Protein AF-A0A835W225-F1 (afdb_monomer)

Structure (mmCIF, N/CA/C/O backbone):
data_AF-A0A835W225-F1
#
_entry.id   AF-A0A835W225-F1
#
loop_
_atom_site.group_PDB
_atom_site.id
_atom_site.type_symbol
_atom_site.label_atom_id
_atom_site.label_alt_id
_atom_site.label_comp_id
_atom_site.label_asym_id
_atom_site.label_entity_id
_atom_site.label_seq_id
_atom_site.pdbx_PDB_ins_code
_atom_site.Cartn_x
_atom_site.Cartn_y
_atom_site.Cartn_z
_atom_site.occupancy
_atom_site.B_iso_or_equiv
_atom_site.auth_seq_id
_atom_site.auth_comp_id
_atom_site.auth_asym_id
_atom_site.auth_atom_id
_atom_site.pdbx_PDB_model_num
ATOM 1 N N . MET A 1 1 ? 4.063 13.177 13.434 1.00 86.88 1 MET A N 1
ATOM 2 C CA . MET A 1 1 ? 3.052 12.118 13.654 1.00 86.88 1 MET A CA 1
ATOM 3 C C . MET A 1 1 ? 1.690 12.733 13.940 1.00 86.88 1 MET A C 1
ATOM 5 O O . MET A 1 1 ? 0.739 12.367 13.273 1.00 86.88 1 MET A O 1
ATOM 9 N N . ASP A 1 2 ? 1.611 13.731 14.820 1.00 91.19 2 ASP A N 1
ATOM 10 C CA . ASP A 1 2 ? 0.349 14.383 15.216 1.00 91.19 2 ASP A CA 1
ATOM 11 C C . ASP A 1 2 ? -0.443 14.957 14.040 1.00 91.19 2 ASP A C 1
ATOM 13 O O . ASP A 1 2 ? -1.629 14.676 13.912 1.00 91.19 2 ASP A O 1
ATOM 17 N N . LYS A 1 3 ? 0.223 15.657 13.109 1.00 95.62 3 LYS A N 1
ATOM 18 C CA . LYS A 1 3 ? -0.412 16.132 11.867 1.00 95.62 3 LYS A CA 1
ATOM 19 C C . LYS A 1 3 ? -1.145 15.008 11.119 1.00 95.62 3 LYS A C 1
ATOM 21 O O . LYS A 1 3 ? -2.273 15.208 10.692 1.00 95.62 3 LYS A O 1
ATOM 26 N N . LEU A 1 4 ? -0.521 13.834 10.996 1.00 96.31 4 LEU A N 1
ATOM 27 C CA . LEU A 1 4 ? -1.100 12.690 10.286 1.00 96.31 4 LEU A CA 1
ATOM 28 C C . LEU A 1 4 ? -2.278 12.075 11.061 1.00 96.31 4 LEU A C 1
ATOM 30 O O . LEU A 1 4 ? -3.238 11.638 10.441 1.00 96.31 4 LEU A O 1
ATOM 34 N N . LEU A 1 5 ? -2.246 12.079 12.402 1.00 96.19 5 LEU A N 1
ATOM 35 C CA . LEU A 1 5 ? -3.393 11.658 13.219 1.00 96.19 5 LEU A CA 1
ATOM 36 C C . LEU A 1 5 ? -4.603 12.564 12.969 1.00 96.19 5 LEU A C 1
ATOM 38 O O . LEU A 1 5 ? -5.693 12.071 12.699 1.00 96.19 5 LEU A O 1
ATOM 42 N N . PHE A 1 6 ? -4.416 13.885 12.997 1.00 95.44 6 PHE A N 1
ATOM 43 C CA . PHE A 1 6 ? -5.507 14.823 12.711 1.00 95.44 6 PHE A CA 1
ATOM 44 C C . PHE A 1 6 ? -6.010 14.733 11.274 1.00 95.44 6 PHE A C 1
ATOM 46 O O . PHE A 1 6 ? -7.202 14.905 11.035 1.00 95.44 6 PHE A O 1
ATOM 53 N N . GLU A 1 7 ? -5.115 14.454 10.332 1.00 96.62 7 GLU A N 1
ATOM 54 C CA . GLU A 1 7 ? -5.464 14.226 8.935 1.00 96.62 7 GLU A CA 1
ATOM 55 C C . GLU A 1 7 ? -6.301 12.949 8.761 1.00 96.62 7 GLU A C 1
ATOM 57 O O . GLU A 1 7 ? -7.311 12.987 8.063 1.00 96.62 7 GLU A O 1
ATOM 62 N N . LEU A 1 8 ? -5.980 11.862 9.475 1.00 96.69 8 LEU A N 1
ATOM 63 C CA . LEU A 1 8 ? -6.790 10.634 9.522 1.00 96.69 8 LEU A CA 1
ATOM 64 C C . LEU A 1 8 ? -8.185 10.857 10.104 1.00 96.69 8 LEU A C 1
ATOM 66 O O . LEU A 1 8 ? -9.145 10.253 9.636 1.00 96.69 8 LEU A O 1
ATOM 70 N N . LEU A 1 9 ? -8.300 11.750 11.082 1.00 96.12 9 LEU A N 1
ATOM 71 C CA . LEU A 1 9 ? -9.567 12.121 11.714 1.00 96.12 9 LEU A CA 1
ATOM 72 C C . LEU A 1 9 ? -10.301 13.259 10.977 1.00 96.12 9 LEU A C 1
ATOM 74 O O . LEU A 1 9 ? -11.308 13.777 11.468 1.00 96.12 9 LEU A O 1
ATOM 78 N N . SER A 1 10 ? -9.785 13.719 9.836 1.00 95.69 10 SER A N 1
ATOM 79 C CA . SER A 1 10 ? -10.395 14.821 9.092 1.00 95.69 10 SER A CA 1
ATOM 80 C C . SER A 1 10 ? -11.672 14.387 8.365 1.00 95.69 10 SER A C 1
ATOM 82 O O . SER A 1 10 ? -11.804 13.240 7.946 1.00 95.69 10 SER A O 1
ATOM 84 N N . GLU A 1 11 ? -12.608 15.325 8.175 1.00 95.00 11 GLU A N 1
ATOM 85 C CA . GLU A 1 11 ? -13.818 15.066 7.377 1.00 95.00 11 GLU A CA 1
ATOM 86 C C . GLU A 1 11 ? -13.455 14.726 5.928 1.00 95.00 11 GLU A C 1
ATOM 88 O O . GLU A 1 11 ? -14.042 13.827 5.346 1.00 95.00 11 GLU A O 1
ATOM 93 N N . GLU A 1 12 ? -12.447 15.394 5.362 1.00 95.50 12 GLU A N 1
ATOM 94 C CA . GLU A 1 12 ? -11.983 15.132 3.997 1.00 95.50 12 GLU A CA 1
ATOM 95 C C . GLU A 1 12 ? -11.520 13.676 3.832 1.00 95.50 12 GLU A C 1
ATOM 97 O O . GLU A 1 12 ? -11.933 12.980 2.902 1.00 95.50 12 GLU A O 1
ATOM 102 N N . GLN A 1 13 ? -10.713 13.186 4.778 1.00 95.94 13 GLN A N 1
ATOM 103 C CA . GLN A 1 13 ? -10.235 11.809 4.761 1.00 95.94 13 GLN A CA 1
ATOM 104 C C . GLN A 1 13 ? -11.358 10.802 5.030 1.00 95.94 13 GLN A C 1
ATOM 106 O O . GLN A 1 13 ? -11.338 9.718 4.442 1.00 95.94 13 GLN A O 1
ATOM 111 N N . PHE A 1 14 ? -12.326 11.153 5.884 1.00 95.12 14 PHE A N 1
ATOM 112 C CA . PHE A 1 14 ? -13.524 10.351 6.126 1.00 95.12 14 PHE A CA 1
ATOM 113 C C . PHE A 1 14 ? -14.353 10.186 4.851 1.00 95.12 14 PHE A C 1
ATOM 115 O O . PHE A 1 14 ? -14.678 9.059 4.490 1.00 95.12 14 PHE A O 1
ATOM 122 N N . GLU A 1 15 ? -14.671 11.275 4.147 1.00 93.94 15 GLU A N 1
ATOM 123 C CA . GLU A 1 15 ? -15.471 11.209 2.917 1.00 93.94 15 GLU A CA 1
ATOM 124 C C . GLU A 1 15 ? -14.748 10.406 1.831 1.00 93.94 15 GLU A C 1
ATOM 126 O O . GLU A 1 15 ? -15.342 9.529 1.203 1.00 93.94 15 GLU A O 1
ATOM 131 N N . ALA A 1 16 ? -13.438 10.618 1.669 1.00 93.44 16 ALA A N 1
ATOM 132 C CA . ALA A 1 16 ? -12.637 9.842 0.729 1.00 93.44 16 ALA A CA 1
ATOM 133 C C . ALA A 1 16 ? -12.605 8.341 1.080 1.00 93.44 16 ALA A C 1
ATOM 135 O O . ALA A 1 16 ? -12.666 7.496 0.188 1.00 93.44 16 ALA A O 1
ATOM 136 N N . ALA A 1 17 ? -12.535 7.988 2.367 1.00 92.62 17 ALA A N 1
ATOM 137 C CA . ALA A 1 17 ? -12.592 6.598 2.823 1.00 92.62 17 ALA A CA 1
ATOM 138 C C . ALA A 1 17 ? -13.987 5.978 2.657 1.00 92.62 17 ALA A C 1
ATOM 140 O O . ALA A 1 17 ? -14.099 4.821 2.249 1.00 92.62 17 ALA A O 1
ATOM 141 N N . ALA A 1 18 ? -15.050 6.745 2.908 1.00 88.69 18 ALA A N 1
ATOM 142 C CA . ALA A 1 18 ? -16.430 6.289 2.778 1.00 88.69 18 ALA A CA 1
ATOM 143 C C . ALA A 1 18 ? -16.777 5.877 1.338 1.00 88.69 18 ALA A C 1
ATOM 145 O O . ALA A 1 18 ? -17.569 4.954 1.134 1.00 88.69 18 ALA A O 1
ATOM 146 N N . GLU A 1 19 ? -16.134 6.472 0.328 1.00 85.50 19 GLU A N 1
ATOM 147 C CA . GLU A 1 19 ? -16.262 6.020 -1.064 1.00 85.50 19 GLU A CA 1
ATOM 148 C C . GLU A 1 19 ? -15.860 4.549 -1.253 1.00 85.50 19 GLU A C 1
ATOM 150 O O . GLU A 1 19 ? -16.462 3.854 -2.080 1.00 85.50 19 GLU A O 1
ATOM 155 N N . HIS A 1 20 ? -14.901 4.046 -0.469 1.00 82.31 20 HIS A N 1
ATOM 156 C CA . HIS A 1 20 ? -14.471 2.645 -0.502 1.00 82.31 20 HIS A CA 1
ATOM 157 C C . HIS A 1 20 ? -15.414 1.699 0.256 1.00 82.31 20 HIS A C 1
ATOM 159 O O . HIS A 1 20 ? -15.403 0.496 -0.006 1.00 82.31 20 HIS A O 1
ATOM 165 N N . TRP A 1 21 ? -16.267 2.219 1.141 1.00 76.06 21 TRP A N 1
ATOM 166 C CA . TRP A 1 21 ? -17.259 1.422 1.869 1.00 76.06 21 TRP A CA 1
ATOM 167 C C . TRP A 1 21 ? -18.541 1.170 1.104 1.00 76.06 21 TRP A C 1
ATOM 169 O O . TRP A 1 21 ? -19.202 0.166 1.375 1.00 76.06 21 TRP A O 1
ATOM 179 N N . LYS A 1 22 ? -18.898 2.067 0.175 1.00 73.00 22 LYS A N 1
ATOM 180 C CA . LYS A 1 22 ? -20.124 1.955 -0.620 1.00 73.00 22 LYS A CA 1
ATOM 181 C C . LYS A 1 22 ? -20.182 0.571 -1.273 1.00 73.00 22 LYS A C 1
ATOM 183 O O . LYS A 1 22 ? -19.443 0.285 -2.220 1.00 73.00 22 LYS A O 1
ATOM 188 N N . VAL A 1 23 ? -21.035 -0.288 -0.718 1.00 58.78 23 VAL A N 1
ATOM 189 C CA . VAL A 1 23 ? -21.323 -1.624 -1.235 1.00 58.78 23 VAL A CA 1
ATOM 190 C C . VAL A 1 23 ? -21.989 -1.418 -2.590 1.00 58.78 23 VAL A C 1
ATOM 192 O O . VAL A 1 23 ? -22.944 -0.650 -2.693 1.00 58.78 23 VAL A O 1
ATOM 195 N N . GLU A 1 24 ? -21.487 -2.066 -3.642 1.00 57.41 24 GLU A N 1
ATOM 196 C CA . GLU A 1 24 ? -22.324 -2.254 -4.824 1.00 57.41 24 GLU A CA 1
ATOM 197 C C . GLU A 1 24 ? -23.431 -3.219 -4.403 1.00 57.41 24 GLU A C 1
ATOM 199 O O . GLU A 1 24 ? -23.199 -4.426 -4.318 1.00 57.41 24 GLU A O 1
ATOM 204 N N . GLU A 1 25 ? -24.618 -2.695 -4.080 1.00 52.19 25 GLU A N 1
ATOM 205 C CA . GLU A 1 25 ? -25.809 -3.536 -4.050 1.00 52.19 25 GLU A CA 1
ATOM 206 C C . GLU A 1 25 ? -25.881 -4.233 -5.405 1.00 52.19 25 GLU A C 1
ATOM 208 O O . GLU A 1 25 ? -25.880 -3.610 -6.470 1.00 52.19 25 GLU A O 1
ATOM 213 N N . THR A 1 26 ? -25.830 -5.556 -5.353 1.00 47.91 26 THR A N 1
ATOM 214 C CA . THR A 1 26 ? -25.756 -6.431 -6.509 1.00 47.91 26 THR A CA 1
ATOM 215 C C . THR A 1 26 ? -26.908 -6.144 -7.468 1.00 47.91 26 THR A C 1
ATOM 217 O O . THR A 1 26 ? -28.023 -6.607 -7.263 1.00 47.91 26 THR A O 1
ATOM 220 N N . GLY A 1 27 ? -26.632 -5.402 -8.538 1.00 46.03 27 GLY A N 1
ATOM 221 C CA . GLY A 1 27 ? -27.298 -5.527 -9.836 1.00 46.03 27 GLY A CA 1
ATOM 222 C C . GLY A 1 27 ? -28.803 -5.245 -9.937 1.00 46.03 27 GLY A C 1
ATOM 223 O O . GLY A 1 27 ? -29.343 -5.457 -11.021 1.00 46.03 27 GLY A O 1
ATOM 224 N N . ALA A 1 28 ? -29.487 -4.755 -8.902 1.00 40.41 28 ALA A N 1
ATOM 225 C CA . ALA A 1 28 ? -30.872 -4.296 -9.008 1.00 40.41 28 ALA A CA 1
ATOM 226 C C . ALA A 1 28 ? -30.899 -2.765 -9.136 1.00 40.41 28 ALA A C 1
ATOM 228 O O . ALA A 1 28 ? -30.344 -2.040 -8.317 1.00 40.41 28 ALA A O 1
ATOM 229 N N . ALA A 1 29 ? -31.482 -2.281 -10.228 1.00 39.28 29 ALA A N 1
ATOM 230 C CA . ALA A 1 29 ? -31.427 -0.893 -10.659 1.00 39.28 29 ALA A CA 1
ATOM 231 C C . ALA A 1 29 ? -31.857 0.123 -9.577 1.00 39.28 29 ALA A C 1
ATOM 233 O O . ALA A 1 29 ? -32.973 0.064 -9.073 1.00 39.28 29 ALA A O 1
ATOM 234 N N . GLY A 1 30 ? -31.009 1.128 -9.332 1.00 43.22 30 GLY A N 1
ATOM 235 C CA . GLY A 1 30 ? -31.458 2.475 -8.963 1.00 43.22 30 GLY A CA 1
ATOM 236 C C . GLY A 1 30 ? -31.516 2.860 -7.482 1.00 43.22 30 GLY A C 1
ATOM 237 O O . GLY A 1 30 ? -31.864 4.008 -7.211 1.00 43.22 30 GLY A O 1
ATOM 238 N N . ASN A 1 31 ? -31.152 1.998 -6.532 1.00 41.38 31 ASN A N 1
ATOM 239 C CA . ASN A 1 31 ? -31.139 2.407 -5.125 1.00 41.38 31 ASN A CA 1
ATOM 240 C C . ASN A 1 31 ? -29.883 3.228 -4.802 1.00 41.38 31 ASN A C 1
ATOM 242 O O . ASN A 1 31 ? -28.757 2.833 -5.107 1.00 41.38 31 ASN A O 1
ATOM 246 N N . ALA A 1 32 ? -30.085 4.409 -4.214 1.00 50.12 32 ALA A N 1
ATOM 247 C CA . ALA A 1 32 ? -28.999 5.252 -3.734 1.00 50.12 32 ALA A CA 1
ATOM 248 C C . ALA A 1 32 ? -28.150 4.473 -2.720 1.00 50.12 32 ALA A C 1
ATOM 250 O O . ALA A 1 32 ? -28.699 3.804 -1.847 1.00 50.12 32 ALA A O 1
ATOM 251 N N . ALA A 1 33 ? -26.822 4.574 -2.828 1.00 53.19 33 ALA A N 1
ATOM 252 C CA . ALA A 1 33 ? -25.906 3.947 -1.883 1.00 53.19 33 ALA A CA 1
ATOM 253 C C . ALA A 1 33 ? -26.241 4.409 -0.457 1.00 53.19 33 ALA A C 1
ATOM 255 O O . ALA A 1 33 ? -26.024 5.572 -0.110 1.00 53.19 33 ALA A O 1
ATOM 256 N N . VAL A 1 34 ? -26.789 3.508 0.359 1.00 51.78 34 VAL A N 1
ATOM 257 C CA . VAL A 1 34 ? -27.072 3.791 1.764 1.00 51.78 34 VAL A CA 1
ATOM 258 C C . VAL A 1 34 ? -25.739 3.782 2.496 1.00 51.78 34 VAL A C 1
ATOM 260 O O . VAL A 1 34 ? -25.062 2.757 2.579 1.00 51.78 34 VAL A O 1
ATOM 263 N N . ILE A 1 35 ? -25.336 4.949 2.997 1.00 59.75 35 ILE A N 1
ATOM 264 C CA . ILE A 1 35 ? -24.230 5.043 3.944 1.00 59.75 35 ILE A CA 1
ATOM 265 C C . ILE A 1 35 ? -24.663 4.255 5.193 1.00 59.75 35 ILE A C 1
ATOM 267 O O . ILE A 1 35 ? -25.726 4.566 5.738 1.00 59.75 35 ILE A O 1
ATOM 271 N N . PRO A 1 36 ? -23.898 3.243 5.642 1.00 69.19 36 PRO A N 1
ATOM 272 C CA . PRO A 1 36 ? -24.255 2.478 6.832 1.00 69.19 36 PRO A CA 1
ATOM 273 C C . PRO A 1 36 ? -24.479 3.411 8.027 1.00 69.19 36 PRO A C 1
ATOM 275 O O . PRO A 1 36 ? -23.742 4.385 8.186 1.00 69.19 36 PRO A O 1
ATOM 278 N N . ALA A 1 37 ? -25.471 3.119 8.874 1.00 64.50 37 ALA A N 1
ATOM 279 C CA . ALA A 1 37 ? -25.759 3.914 10.075 1.00 64.50 37 ALA A CA 1
ATOM 280 C C . ALA A 1 37 ? -24.506 4.115 10.958 1.00 64.50 37 ALA A C 1
ATOM 282 O O . ALA A 1 37 ? -24.318 5.180 11.550 1.00 64.50 37 ALA A O 1
ATOM 283 N N . ASP A 1 38 ? -23.599 3.138 10.945 1.00 82.06 38 ASP A N 1
ATOM 284 C CA . ASP A 1 38 ? -22.328 3.157 11.670 1.00 82.06 38 ASP A CA 1
ATOM 285 C C . ASP A 1 38 ? -21.369 4.260 11.197 1.00 82.06 38 ASP A C 1
ATOM 287 O O . ASP A 1 38 ? -20.551 4.748 11.972 1.00 82.06 38 ASP A O 1
ATOM 291 N N . ALA A 1 39 ? -21.473 4.720 9.946 1.00 86.38 39 ALA A N 1
ATOM 292 C CA . ALA A 1 39 ? -20.610 5.776 9.425 1.00 86.38 39 ALA A CA 1
ATOM 293 C C . ALA A 1 39 ? -20.932 7.143 10.052 1.00 86.38 39 ALA A C 1
ATOM 295 O O . ALA A 1 39 ? -20.019 7.929 10.306 1.00 86.38 39 ALA A O 1
ATOM 296 N N . ALA A 1 40 ? -22.209 7.431 10.328 1.00 88.75 40 ALA A N 1
ATOM 297 C CA . ALA A 1 40 ? -22.597 8.655 11.028 1.00 88.75 40 ALA A CA 1
ATOM 298 C C . ALA A 1 40 ? -22.088 8.634 12.477 1.00 88.75 40 ALA A C 1
ATOM 300 O O . ALA A 1 40 ? -21.420 9.573 12.905 1.00 88.75 40 ALA A O 1
ATOM 301 N N . ALA A 1 41 ? -22.311 7.520 13.184 1.00 89.25 41 ALA A N 1
ATOM 302 C CA . ALA A 1 41 ? -21.832 7.335 14.551 1.00 89.25 41 ALA A CA 1
ATOM 303 C C . ALA A 1 41 ? -20.299 7.425 14.643 1.00 89.25 41 ALA A C 1
ATOM 305 O O . ALA A 1 41 ? -19.768 8.120 15.509 1.00 89.25 41 ALA A O 1
ATOM 306 N N . LEU A 1 42 ? -19.579 6.798 13.709 1.00 91.88 42 LEU A N 1
ATOM 307 C CA . LEU A 1 42 ? -18.128 6.917 13.622 1.00 91.88 42 LEU A CA 1
ATOM 308 C C . LEU A 1 42 ? -17.703 8.365 13.420 1.00 91.88 42 LEU A C 1
ATOM 310 O O . LEU A 1 42 ? -16.871 8.857 14.177 1.00 91.88 42 LEU A O 1
ATOM 314 N N . ARG A 1 43 ? -18.305 9.072 12.461 1.00 93.06 43 ARG A N 1
ATOM 315 C CA . ARG A 1 43 ? -18.005 10.484 12.201 1.00 93.06 43 ARG A CA 1
ATOM 316 C C . ARG A 1 43 ? -18.177 11.349 13.454 1.00 93.06 43 ARG A C 1
ATOM 318 O O . ARG A 1 43 ? -17.312 12.181 13.732 1.00 93.06 43 ARG A O 1
ATOM 325 N N . ASP A 1 44 ? -19.231 11.126 14.232 1.00 91.31 44 ASP A N 1
ATOM 326 C CA . ASP A 1 44 ? -19.472 11.859 15.479 1.00 91.31 44 ASP A CA 1
ATOM 327 C C . ASP A 1 44 ? -18.404 11.560 16.545 1.00 91.31 44 ASP A C 1
ATOM 329 O O . ASP A 1 44 ? -17.874 12.493 17.160 1.00 91.31 44 ASP A O 1
ATOM 333 N N . VAL A 1 45 ? -17.990 10.296 16.694 1.00 91.31 45 VAL A N 1
ATOM 334 C CA . VAL A 1 45 ? -16.869 9.910 17.574 1.00 91.31 45 VAL A CA 1
ATOM 335 C C . VAL A 1 45 ? -15.559 10.587 17.140 1.00 91.31 45 VAL A C 1
ATOM 337 O O . VAL A 1 45 ? -14.824 11.109 17.985 1.00 91.31 45 VAL A O 1
ATOM 340 N N . LEU A 1 46 ? -15.270 10.658 15.833 1.00 92.56 46 LEU A N 1
ATOM 341 C CA . LEU A 1 46 ? -14.048 11.309 15.331 1.00 92.56 46 LEU A CA 1
ATOM 342 C C . LEU A 1 46 ? -14.054 12.823 15.594 1.00 92.56 46 LEU A C 1
ATOM 344 O O . LEU A 1 46 ? -13.030 13.397 15.982 1.00 92.56 46 LEU A O 1
ATOM 348 N N . ARG A 1 47 ? -15.207 13.480 15.416 1.00 93.38 47 ARG A N 1
ATOM 349 C CA . ARG A 1 47 ? -15.380 14.911 15.720 1.00 93.38 47 ARG A CA 1
ATOM 350 C C . ARG A 1 47 ? -15.155 15.198 17.199 1.00 93.38 47 ARG A C 1
ATOM 352 O O . ARG A 1 47 ? -14.451 16.156 17.523 1.00 93.38 47 ARG A O 1
ATOM 359 N N . ALA A 1 48 ? -15.692 14.357 18.080 1.00 89.88 48 ALA A N 1
ATOM 360 C CA . ALA A 1 48 ? -15.504 14.500 19.518 1.00 89.88 48 ALA A CA 1
ATOM 361 C C . ALA A 1 48 ? -14.031 14.364 19.927 1.00 89.88 48 ALA A C 1
ATOM 363 O O . ALA A 1 48 ? -13.511 15.234 20.625 1.00 89.88 48 ALA A O 1
ATOM 364 N N . ALA A 1 49 ? -13.314 13.358 19.414 1.00 91.56 49 ALA A N 1
ATOM 365 C CA . ALA A 1 49 ? -11.880 13.199 19.680 1.00 91.56 49 ALA A CA 1
ATOM 366 C C . ALA A 1 49 ? -11.060 14.432 19.253 1.00 91.56 49 ALA A C 1
ATOM 368 O O . ALA A 1 49 ? -10.166 14.889 19.971 1.00 91.56 49 ALA A O 1
ATOM 369 N N . ARG A 1 50 ? -11.394 15.038 18.106 1.00 92.19 50 ARG A N 1
ATOM 370 C CA . ARG A 1 50 ? -10.750 16.283 17.654 1.00 92.19 50 ARG A CA 1
ATOM 371 C C . ARG A 1 50 ? -11.060 17.469 18.568 1.00 92.19 50 ARG A C 1
ATOM 373 O O . ARG A 1 50 ? -10.167 18.280 18.815 1.00 92.19 50 ARG A O 1
ATOM 380 N N . ALA A 1 51 ? -12.283 17.568 19.086 1.00 90.69 51 ALA A N 1
ATOM 381 C CA . ALA A 1 51 ? -12.678 18.634 20.004 1.00 90.69 51 ALA A CA 1
ATOM 382 C C . ALA A 1 51 ? -11.882 18.597 21.325 1.00 90.69 51 ALA A C 1
ATOM 384 O O . ALA A 1 51 ? -11.464 19.657 21.809 1.00 90.69 51 ALA A O 1
ATOM 385 N N . PHE A 1 52 ? -11.587 17.402 21.859 1.00 87.75 52 PHE A N 1
ATOM 386 C CA . PHE A 1 52 ? -10.719 17.242 23.036 1.00 87.75 52 PHE A CA 1
ATOM 387 C C . PHE A 1 52 ? -9.327 17.826 22.797 1.00 87.75 52 PHE A C 1
ATOM 389 O O . PHE A 1 52 ? -8.827 18.614 23.602 1.00 87.75 52 PHE A O 1
ATOM 396 N N . ALA A 1 53 ? -8.722 17.502 21.655 1.00 88.62 53 ALA A N 1
ATOM 397 C CA . ALA A 1 53 ? -7.374 17.954 21.346 1.00 88.62 53 ALA A CA 1
ATOM 398 C C . ALA A 1 53 ? -7.268 19.469 21.123 1.00 88.62 53 ALA A C 1
ATOM 400 O O . ALA A 1 53 ? -6.268 20.076 21.496 1.00 88.62 53 ALA A O 1
ATOM 401 N N . VAL A 1 54 ? -8.285 20.105 20.536 1.00 88.50 54 VAL A N 1
ATOM 402 C CA . VAL A 1 54 ? -8.298 21.570 20.372 1.00 88.50 54 VAL A CA 1
ATOM 403 C C . VAL A 1 54 ? -8.447 22.272 21.726 1.00 88.50 54 VAL A C 1
ATOM 405 O O . VAL A 1 54 ? -7.806 23.296 21.972 1.00 88.50 54 VAL A O 1
ATOM 408 N N . SER A 1 55 ? -9.267 21.717 22.619 1.00 86.44 55 SER A N 1
ATOM 409 C CA . SER A 1 55 ? -9.540 22.311 23.932 1.00 86.44 55 SER A CA 1
ATOM 410 C C . SER A 1 55 ? -8.308 22.312 24.840 1.00 86.44 55 SER A C 1
ATOM 412 O O . SER A 1 55 ? -8.045 23.323 25.494 1.00 86.44 55 SER A O 1
ATOM 414 N N . SER A 1 56 ? -7.507 21.242 24.819 1.00 81.50 56 SER A N 1
ATOM 415 C CA . SER A 1 56 ? -6.292 21.128 25.640 1.00 81.50 56 SER A CA 1
ATOM 416 C C . SER A 1 56 ? -5.182 22.109 25.248 1.00 81.50 56 SER A C 1
ATOM 418 O O . SER A 1 56 ? -4.400 22.523 26.099 1.00 81.50 56 SER A O 1
ATOM 420 N N . HIS A 1 57 ? -5.129 22.548 23.986 1.00 81.12 57 HIS A N 1
ATOM 421 C CA . HIS A 1 57 ? -4.142 23.537 23.538 1.00 81.12 57 HIS A CA 1
ATOM 422 C C . HIS A 1 57 ? -4.517 24.971 23.931 1.00 81.12 57 HIS A C 1
ATOM 424 O O . HIS A 1 57 ? -3.643 25.830 24.064 1.00 81.12 57 HIS A O 1
ATOM 430 N N . SER A 1 58 ? -5.808 25.261 24.122 1.00 75.62 58 SER A N 1
ATOM 431 C CA . SER A 1 58 ? -6.252 26.631 24.390 1.00 75.62 58 SER A CA 1
ATOM 432 C C . SER A 1 58 ? -6.094 27.071 25.845 1.00 75.62 58 SER A C 1
ATOM 434 O O . SER A 1 58 ? -6.096 28.275 26.103 1.00 75.62 58 SER A O 1
ATOM 436 N N . THR A 1 59 ? -5.990 26.151 26.798 1.00 64.31 59 THR A N 1
ATOM 437 C CA . THR A 1 59 ? -5.887 26.483 28.229 1.00 64.31 59 THR A CA 1
ATOM 438 C C . THR A 1 59 ? -4.510 27.020 28.628 1.00 64.31 59 THR A C 1
ATOM 440 O O . THR A 1 59 ? -4.345 27.491 29.748 1.00 64.31 59 THR A O 1
ATOM 443 N N . SER A 1 60 ? -3.533 27.024 27.715 1.00 58.00 60 SER A N 1
ATOM 444 C CA . SER A 1 60 ? -2.148 27.396 28.023 1.00 58.00 60 SER A CA 1
ATOM 445 C C . SER A 1 60 ? -1.811 28.891 27.888 1.00 58.00 60 SER A C 1
ATOM 447 O O . SER A 1 60 ? -0.725 29.272 28.323 1.00 58.00 60 SER A O 1
ATOM 449 N N . THR A 1 61 ? -2.640 29.752 27.279 1.00 56.19 61 THR A N 1
ATOM 450 C CA . THR A 1 61 ? -2.140 31.084 26.843 1.00 56.19 61 THR A CA 1
ATOM 451 C C . THR A 1 61 ? -3.062 32.294 26.993 1.00 56.19 61 THR A C 1
ATOM 453 O O . THR A 1 61 ? -2.631 33.392 26.650 1.00 56.19 61 THR A O 1
ATOM 456 N N . SER A 1 62 ? -4.284 32.192 27.525 1.00 50.97 62 SER A N 1
ATOM 457 C CA . SER A 1 62 ? -5.138 33.389 27.605 1.00 50.97 62 SER A CA 1
ATOM 458 C C . SER A 1 62 ? -6.088 33.400 28.794 1.00 50.97 62 SER A C 1
ATOM 460 O O . SER A 1 62 ? -6.969 32.555 28.918 1.00 50.97 62 SER A O 1
ATOM 462 N N . SER A 1 63 ? -5.934 34.424 29.632 1.00 50.84 63 SER A N 1
ATOM 463 C CA . SER A 1 63 ? -6.849 34.815 30.704 1.00 50.84 63 SER A CA 1
ATOM 464 C C . SER A 1 63 ? -8.031 35.669 30.213 1.00 50.84 63 SER A C 1
ATOM 466 O O . SER A 1 63 ? -8.688 36.316 31.027 1.00 50.84 63 SER A O 1
ATOM 468 N N . GLN A 1 64 ? -8.332 35.702 28.906 1.00 52.75 64 GLN A N 1
ATOM 469 C CA . GLN A 1 64 ? -9.489 36.453 28.409 1.00 52.75 64 GLN A CA 1
ATOM 470 C C . GLN A 1 64 ? -10.789 35.623 28.398 1.00 52.75 64 GLN A C 1
ATOM 472 O O . GLN A 1 64 ? -10.805 34.500 27.888 1.00 52.75 64 GLN A O 1
ATOM 477 N N . PRO A 1 65 ? -11.904 36.178 28.912 1.00 54.47 65 PRO A N 1
ATOM 478 C CA . PRO A 1 65 ? -13.204 35.515 28.925 1.00 54.47 65 PRO A CA 1
ATOM 479 C C . PRO A 1 65 ? -13.751 35.341 27.500 1.00 54.47 65 PRO A C 1
ATOM 481 O O . PRO A 1 65 ? -13.837 36.296 26.728 1.00 54.47 65 PRO A O 1
ATOM 484 N N . ARG A 1 66 ? -14.131 34.108 27.143 1.00 53.53 66 ARG A N 1
ATOM 485 C CA . ARG A 1 66 ? -14.736 33.784 25.842 1.00 53.53 66 ARG A CA 1
ATOM 486 C C . ARG A 1 66 ? -16.229 34.115 25.832 1.00 53.53 66 ARG A C 1
ATOM 488 O O . ARG A 1 66 ? -16.970 33.667 26.703 1.00 53.53 66 ARG A O 1
ATOM 495 N N . HIS A 1 67 ? -16.671 34.832 24.800 1.00 45.34 67 HIS A N 1
ATOM 496 C CA . HIS A 1 67 ? -18.087 34.980 24.461 1.00 45.34 67 HIS A CA 1
ATOM 497 C C . HIS A 1 67 ? -18.610 33.719 23.741 1.00 45.34 67 HIS A C 1
ATOM 499 O O . HIS A 1 67 ? -17.906 33.186 22.880 1.00 45.34 67 HIS A O 1
ATOM 505 N N . PRO A 1 68 ? -19.826 33.237 24.056 1.00 49.22 68 PRO A N 1
ATOM 506 C CA . PRO A 1 68 ? -20.413 32.065 23.410 1.00 49.22 68 PRO A CA 1
ATOM 507 C C . PRO A 1 68 ? -20.819 32.385 21.964 1.00 49.22 68 PRO A C 1
ATOM 509 O O . PRO A 1 68 ? -21.631 33.277 21.719 1.00 49.22 68 PRO A O 1
ATOM 512 N N . THR A 1 69 ? -20.262 31.659 20.995 1.00 48.94 69 THR A N 1
ATOM 513 C CA . THR A 1 69 ? -20.692 31.706 19.593 1.00 48.94 69 THR A CA 1
ATOM 514 C C . THR A 1 69 ? -21.824 30.705 19.348 1.00 48.94 69 THR A C 1
ATOM 516 O O . THR A 1 69 ? -21.712 29.527 19.677 1.00 48.94 69 THR A O 1
ATOM 519 N N . ASN A 1 70 ? -22.920 31.187 18.755 1.00 39.34 70 ASN A N 1
ATOM 520 C CA . ASN A 1 70 ? -24.080 30.386 18.361 1.00 39.34 70 ASN A CA 1
ATOM 521 C C . ASN A 1 70 ? -23.719 29.413 17.226 1.00 39.34 70 ASN A C 1
ATOM 523 O O . ASN A 1 70 ? -23.387 29.845 16.121 1.00 39.34 70 ASN A O 1
ATOM 527 N N . LEU A 1 71 ? -23.831 28.110 17.488 1.00 45.81 71 LEU A N 1
ATOM 528 C CA . LEU A 1 71 ? -23.850 27.054 16.473 1.00 45.81 71 LEU A CA 1
ATOM 529 C C . LEU A 1 71 ? -25.311 26.801 16.047 1.00 45.81 71 LEU A C 1
ATOM 531 O O . LEU A 1 71 ? -26.215 26.835 16.878 1.00 45.81 71 LEU A O 1
ATOM 535 N N . GLY A 1 72 ? -25.546 26.633 14.742 1.00 42.59 72 GLY A N 1
ATOM 536 C CA . GLY A 1 72 ? -26.880 26.605 14.125 1.00 42.59 72 GLY A CA 1
ATOM 537 C C . GLY A 1 72 ? -27.761 25.378 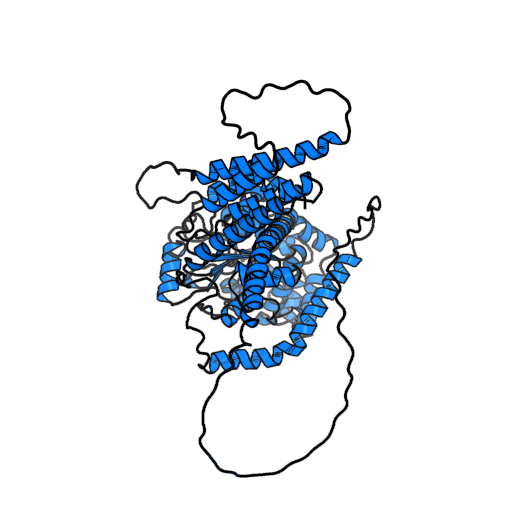14.455 1.00 42.59 72 GLY A C 1
ATOM 538 O O . GLY A 1 72 ? -27.278 24.391 15.001 1.00 42.59 72 GLY A O 1
ATOM 539 N N . PRO A 1 73 ? -29.062 25.420 14.093 1.00 44.91 73 PRO A N 1
ATOM 540 C CA . PRO A 1 73 ? -30.131 24.594 14.679 1.00 44.91 73 PRO A CA 1
ATOM 541 C C . PRO A 1 73 ? -30.341 23.191 14.073 1.00 44.91 73 PRO A C 1
ATOM 543 O O . PRO A 1 73 ? -31.408 22.609 14.247 1.00 44.91 73 PRO A O 1
ATOM 546 N N . THR A 1 74 ? -29.368 22.608 13.375 1.00 46.53 74 THR A N 1
ATOM 547 C CA . THR A 1 74 ? -29.531 21.264 12.789 1.00 46.53 74 THR A CA 1
ATOM 548 C C . THR A 1 74 ? -28.365 20.364 13.158 1.00 46.53 74 THR A C 1
ATOM 550 O O . THR A 1 74 ? -27.315 20.406 12.522 1.00 46.53 74 THR A O 1
ATOM 553 N N . GLY A 1 75 ? -28.563 19.521 14.165 1.00 44.81 75 GLY A N 1
ATOM 554 C CA . GLY A 1 75 ? -27.674 18.400 14.436 1.00 44.81 75 GLY A CA 1
ATOM 555 C C . GLY A 1 75 ? -27.697 18.026 15.902 1.00 44.81 75 GLY A C 1
ATOM 556 O O . GLY A 1 75 ? -27.430 18.860 16.759 1.00 44.81 75 GLY A O 1
ATOM 557 N N . VAL A 1 76 ? -28.020 16.769 16.186 1.00 45.00 76 VAL A N 1
ATOM 558 C CA . VAL A 1 76 ? -27.824 16.150 17.495 1.00 45.00 76 VAL A CA 1
ATOM 559 C C . VAL A 1 76 ? -26.323 16.187 17.791 1.00 45.00 76 VAL A C 1
ATOM 561 O O . VAL A 1 76 ? -25.588 15.276 17.436 1.00 45.00 76 VAL A O 1
ATOM 564 N N . THR A 1 77 ? -25.829 17.274 18.379 1.00 52.09 77 THR A N 1
ATOM 565 C CA . THR A 1 77 ? -24.477 17.310 18.923 1.00 52.09 77 THR A CA 1
ATOM 566 C C . THR A 1 77 ? -24.524 16.506 20.206 1.00 52.09 77 THR A C 1
ATOM 568 O O . THR A 1 77 ? -24.975 17.000 21.241 1.00 52.09 77 THR A O 1
ATOM 571 N N . THR A 1 78 ? -24.111 15.245 20.144 1.00 56.88 78 THR A N 1
ATOM 572 C CA . THR A 1 78 ? -23.773 14.500 21.353 1.00 56.88 78 THR A CA 1
ATOM 573 C C . THR A 1 78 ? -22.645 15.262 22.039 1.00 56.88 78 THR A C 1
ATOM 575 O O . THR A 1 78 ? -21.499 15.226 21.591 1.00 56.88 78 THR A O 1
ATOM 578 N N . ASN A 1 79 ? -22.979 16.017 23.084 1.00 65.50 79 ASN A N 1
ATOM 579 C CA . ASN A 1 79 ? -21.995 16.649 23.953 1.00 65.50 79 ASN A CA 1
ATOM 580 C C . ASN A 1 79 ? -21.280 15.536 24.724 1.00 65.50 79 ASN A C 1
ATOM 582 O O . ASN A 1 79 ? -21.692 15.176 25.822 1.00 65.50 79 ASN A O 1
ATOM 586 N N . LEU A 1 80 ? -20.233 14.968 24.126 1.00 76.44 80 LEU A N 1
ATOM 587 C CA . LEU A 1 80 ? -19.295 14.079 24.806 1.00 76.44 80 LEU A CA 1
ATOM 588 C C . LEU A 1 80 ? -18.403 14.962 25.687 1.00 76.44 80 LEU A C 1
ATOM 590 O O . LEU A 1 80 ? -17.363 15.450 25.250 1.00 76.44 80 LEU A O 1
ATOM 594 N N . ALA A 1 81 ? -18.902 15.274 26.885 1.00 82.81 81 ALA A N 1
ATOM 595 C CA . ALA A 1 81 ? -18.316 16.267 27.781 1.00 82.81 81 ALA A CA 1
ATOM 596 C C . ALA A 1 81 ? -17.092 15.728 28.536 1.00 82.81 81 ALA A C 1
ATOM 598 O O . ALA A 1 81 ? -16.231 16.508 28.947 1.00 82.81 81 ALA A O 1
ATOM 599 N N . THR A 1 82 ? -17.004 14.407 28.710 1.00 92.19 82 THR A N 1
ATOM 600 C CA . THR A 1 82 ? -15.932 13.735 29.452 1.00 92.19 82 THR A CA 1
ATOM 601 C C . THR A 1 82 ? -15.243 12.645 28.625 1.00 92.19 82 THR A C 1
ATOM 603 O O . THR A 1 82 ? -15.772 12.175 27.616 1.00 92.19 82 THR A O 1
ATOM 606 N N . VAL A 1 83 ? -14.047 12.225 29.060 1.00 94.25 83 VAL A N 1
ATOM 607 C CA . VAL A 1 83 ? -13.336 11.072 28.472 1.00 94.25 83 VAL A CA 1
ATOM 608 C C . VAL A 1 83 ? -14.190 9.806 28.556 1.00 94.25 83 VAL A C 1
ATOM 610 O O . VAL A 1 83 ? -14.282 9.079 27.572 1.00 94.25 83 VAL A O 1
ATOM 613 N N . SER A 1 84 ? -14.863 9.586 29.688 1.00 95.19 84 SER A N 1
ATOM 614 C CA . SER A 1 84 ? -15.733 8.427 29.906 1.00 95.19 84 SER A CA 1
ATOM 615 C C . SER A 1 84 ? -16.924 8.405 28.937 1.00 95.19 84 SER A C 1
ATOM 617 O O . SER A 1 84 ? -17.223 7.357 28.361 1.00 95.19 84 SER A O 1
ATOM 619 N N . ASP A 1 85 ? -17.544 9.562 28.653 1.00 94.19 85 ASP A N 1
ATOM 620 C CA . ASP A 1 85 ? -18.613 9.659 27.644 1.00 94.19 85 ASP A CA 1
ATOM 621 C C . ASP A 1 85 ? -18.093 9.267 26.254 1.00 94.19 85 ASP A C 1
ATOM 623 O O . ASP A 1 85 ? -18.738 8.509 25.525 1.00 94.19 85 ASP A O 1
ATOM 627 N N . PHE A 1 86 ? -16.912 9.776 25.882 1.00 95.69 86 PHE A N 1
ATOM 628 C CA . PHE A 1 86 ? -16.267 9.451 24.611 1.00 95.69 86 PHE A CA 1
ATOM 629 C C . PHE A 1 86 ? -15.945 7.958 24.499 1.00 95.69 86 PHE A C 1
ATOM 631 O O . PHE A 1 86 ? -16.270 7.347 23.481 1.00 95.69 86 PHE A O 1
ATOM 638 N N . LEU A 1 87 ? -15.342 7.367 25.533 1.00 96.94 87 LEU A N 1
ATOM 639 C CA . LEU A 1 87 ? -15.007 5.945 25.558 1.00 96.94 87 LEU A CA 1
ATOM 640 C C . LEU A 1 87 ? -16.264 5.077 25.480 1.00 96.94 87 LEU A C 1
ATOM 642 O O . LEU A 1 87 ? -16.300 4.147 24.681 1.00 96.94 87 LEU A O 1
ATOM 646 N N . SER A 1 88 ? -17.324 5.436 26.206 1.00 96.25 88 SER A N 1
ATOM 647 C CA . SER A 1 88 ? -18.616 4.741 26.146 1.00 96.25 88 SER A CA 1
ATOM 648 C C . SER A 1 88 ? -19.236 4.795 24.744 1.00 96.25 88 SER A C 1
ATOM 650 O O . SER A 1 88 ? -19.771 3.801 24.251 1.00 96.25 88 SER A O 1
ATOM 652 N N . ALA A 1 89 ? -19.157 5.945 24.065 1.00 95.44 89 ALA A N 1
ATOM 653 C CA . ALA A 1 89 ? -19.642 6.089 22.693 1.00 95.44 89 ALA A CA 1
ATOM 654 C C . ALA A 1 89 ? -18.802 5.279 21.690 1.00 95.44 89 ALA A C 1
ATOM 656 O O . ALA A 1 89 ? -19.360 4.648 20.791 1.00 95.44 89 ALA A O 1
ATOM 657 N N . ALA A 1 90 ? -17.477 5.275 21.854 1.00 96.62 90 ALA A N 1
ATOM 658 C CA . ALA A 1 90 ? -16.560 4.503 21.021 1.00 96.62 90 ALA A CA 1
ATOM 659 C C . ALA A 1 90 ? -16.731 2.986 21.215 1.00 96.62 90 ALA A C 1
ATOM 661 O O . ALA A 1 90 ? -16.718 2.251 20.231 1.00 96.62 90 ALA A O 1
ATOM 662 N N . GLU A 1 91 ? -16.943 2.524 22.450 1.00 97.50 91 GLU A N 1
ATOM 663 C CA . GLU A 1 91 ? -17.248 1.124 22.776 1.00 97.50 91 GLU A CA 1
ATOM 664 C C . GLU A 1 91 ? -18.570 0.692 22.150 1.00 97.50 91 GLU A C 1
ATOM 666 O O . GLU A 1 91 ? -18.596 -0.258 21.372 1.00 97.50 91 GLU A O 1
ATOM 671 N N . LYS A 1 92 ? -19.641 1.467 22.356 1.00 96.38 92 LYS A N 1
ATOM 672 C CA . LYS A 1 92 ? -20.944 1.188 21.741 1.00 96.38 92 LYS A CA 1
ATOM 673 C C . LYS A 1 92 ? -20.871 1.097 20.215 1.00 96.38 92 LYS A C 1
ATOM 675 O O . LYS A 1 92 ? -21.567 0.278 19.623 1.00 96.38 92 LYS A O 1
ATOM 680 N N . LEU A 1 93 ? -20.065 1.948 19.582 1.00 95.50 93 LEU A N 1
ATOM 681 C CA . LEU A 1 93 ? -19.835 1.892 18.142 1.00 95.50 93 LEU A CA 1
ATOM 682 C C . LEU A 1 93 ? -19.062 0.631 17.741 1.00 95.50 93 LEU A C 1
ATOM 684 O O . LEU A 1 93 ? -19.466 -0.045 16.803 1.00 95.50 93 LEU A O 1
ATOM 688 N N . ALA A 1 94 ? -17.973 0.291 18.434 1.00 96.12 94 ALA A N 1
ATOM 689 C CA . ALA A 1 94 ? -17.217 -0.930 18.149 1.00 96.12 94 ALA A CA 1
ATOM 690 C C . ALA A 1 94 ? -18.084 -2.196 18.304 1.00 96.12 94 ALA A C 1
ATOM 692 O O . ALA A 1 94 ? -17.957 -3.127 17.510 1.00 96.12 94 ALA A O 1
ATOM 693 N N . ASP A 1 95 ? -19.000 -2.207 19.271 1.00 95.69 95 ASP A N 1
ATOM 694 C CA . ASP A 1 95 ? -19.955 -3.298 19.489 1.00 95.69 95 ASP A CA 1
ATOM 695 C C . ASP A 1 95 ? -21.086 -3.334 18.449 1.00 95.69 95 ASP A C 1
ATOM 697 O O . ASP A 1 95 ? -21.650 -4.399 18.194 1.00 95.69 95 ASP A O 1
ATOM 701 N N . SER A 1 96 ? -21.435 -2.193 17.839 1.00 94.81 96 SER A N 1
ATOM 702 C CA . SER A 1 96 ? -22.479 -2.132 16.807 1.00 94.81 96 SER A CA 1
ATOM 703 C C . SER A 1 96 ? -21.985 -2.529 15.420 1.00 94.81 96 SER A C 1
ATOM 705 O O . SER A 1 96 ? -22.806 -2.866 14.565 1.00 94.81 96 SER A O 1
ATOM 707 N N . LEU A 1 97 ? -20.668 -2.500 15.184 1.00 92.69 97 LEU A N 1
ATOM 708 C CA . LEU A 1 97 ? -20.095 -2.895 13.902 1.00 92.69 97 LEU A CA 1
ATOM 709 C C . LEU A 1 97 ? -20.389 -4.380 13.615 1.00 92.69 97 LEU A C 1
ATOM 711 O O . LEU A 1 97 ? -20.188 -5.241 14.477 1.00 92.69 97 LEU A O 1
ATOM 715 N N . PRO A 1 98 ? -20.837 -4.721 12.395 1.00 90.44 98 PRO A N 1
ATOM 716 C CA . PRO A 1 98 ? -21.213 -6.087 12.064 1.00 90.44 98 PRO A CA 1
ATOM 717 C C . PRO A 1 98 ? -19.994 -7.016 12.060 1.00 90.44 98 PRO A C 1
ATOM 719 O O . PRO A 1 98 ? -19.028 -6.796 11.331 1.00 90.44 98 PRO A O 1
ATOM 722 N N . THR A 1 99 ? -20.077 -8.103 12.826 1.00 84.81 99 THR A N 1
ATOM 723 C CA . THR A 1 99 ? -19.080 -9.189 12.846 1.00 84.81 99 THR A CA 1
ATOM 724 C C . THR A 1 99 ? -19.239 -10.164 11.679 1.00 84.81 99 THR A C 1
ATOM 726 O O . THR A 1 99 ? -18.297 -10.872 11.327 1.00 84.81 99 THR A O 1
ATOM 729 N N . ALA A 1 100 ? -20.428 -10.221 11.073 1.00 77.94 100 ALA A N 1
ATOM 730 C CA . ALA A 1 100 ? -20.718 -11.105 9.954 1.00 77.94 100 ALA A CA 1
ATOM 731 C C . ALA A 1 100 ? -20.224 -10.518 8.622 1.00 77.94 100 ALA A C 1
ATOM 733 O O . ALA A 1 100 ? -20.480 -9.356 8.306 1.00 77.94 100 ALA A O 1
ATOM 734 N N . GLY A 1 101 ? -19.593 -11.360 7.800 1.00 83.25 101 GLY A N 1
ATOM 735 C CA . GLY A 1 101 ? -19.233 -11.048 6.417 1.00 83.25 101 GLY A CA 1
ATOM 736 C C . GLY A 1 101 ? -17.728 -11.006 6.159 1.00 83.25 101 GLY A C 1
ATOM 737 O O . GLY A 1 101 ? -16.942 -11.673 6.823 1.00 83.25 101 GLY A O 1
ATOM 738 N N . HIS A 1 102 ? -17.348 -10.240 5.137 1.00 85.50 102 HIS A N 1
ATOM 739 C CA . HIS A 1 102 ? -15.976 -10.126 4.632 1.00 85.50 102 HIS A CA 1
ATOM 740 C C . HIS A 1 102 ? -15.318 -8.787 5.003 1.00 85.50 102 HIS A C 1
ATOM 742 O O . HIS A 1 102 ? -14.366 -8.376 4.341 1.00 85.50 102 HIS A O 1
ATOM 748 N N . ASP A 1 103 ? -15.845 -8.043 5.978 1.00 90.44 103 ASP A N 1
ATOM 749 C CA . ASP A 1 103 ? -15.315 -6.723 6.332 1.00 90.44 103 ASP A CA 1
ATOM 750 C C . ASP A 1 103 ? -14.384 -6.803 7.541 1.00 90.44 103 ASP A C 1
ATOM 752 O O . ASP A 1 103 ? -14.782 -7.272 8.601 1.00 90.44 103 ASP A O 1
ATOM 756 N N . THR A 1 104 ? -13.143 -6.342 7.385 1.00 94.12 104 THR A N 1
ATOM 757 C CA . THR A 1 104 ? -12.173 -6.252 8.489 1.00 94.12 104 THR A CA 1
ATOM 758 C C . THR A 1 104 ? -12.284 -4.938 9.259 1.00 94.12 104 THR A C 1
ATOM 760 O O . THR A 1 104 ? -11.549 -4.723 10.228 1.00 94.12 104 THR A O 1
ATOM 763 N N . HIS A 1 105 ? -13.164 -4.037 8.805 1.00 94.94 105 HIS A N 1
ATOM 764 C CA . HIS A 1 105 ? -13.398 -2.716 9.379 1.00 94.94 105 HIS A CA 1
ATOM 765 C C . HIS A 1 105 ? -12.123 -1.870 9.477 1.00 94.94 105 HIS A C 1
ATOM 767 O O . HIS A 1 105 ? -11.971 -1.070 10.398 1.00 94.94 105 HIS A O 1
ATOM 773 N N . ALA A 1 106 ? -11.197 -2.018 8.521 1.00 96.38 106 ALA A N 1
ATOM 774 C CA . ALA A 1 106 ? -9.857 -1.429 8.584 1.00 96.38 106 ALA A CA 1
ATOM 775 C C . ALA A 1 106 ? -9.853 0.081 8.894 1.00 96.38 106 ALA A C 1
ATOM 777 O O . ALA A 1 106 ? -9.090 0.538 9.747 1.00 96.38 106 ALA A O 1
ATOM 778 N N . PHE A 1 107 ? -10.734 0.863 8.260 1.00 96.06 107 PHE A N 1
ATOM 779 C CA . PHE A 1 107 ? -10.805 2.304 8.519 1.00 96.06 107 PHE A CA 1
ATOM 780 C C . PHE A 1 107 ? -11.395 2.635 9.893 1.00 96.06 107 PHE A C 1
ATOM 782 O O . PHE A 1 107 ? -10.838 3.482 10.589 1.00 96.06 107 PHE A O 1
ATOM 789 N N . ALA A 1 108 ? -12.474 1.963 10.314 1.00 96.25 108 ALA A N 1
ATOM 790 C CA . ALA A 1 108 ? -13.052 2.157 11.645 1.00 96.25 108 ALA A CA 1
ATOM 791 C C . ALA A 1 108 ? -12.034 1.785 12.732 1.00 96.25 108 ALA A C 1
ATOM 793 O O . ALA A 1 108 ? -11.783 2.578 13.635 1.00 96.25 108 ALA A O 1
ATOM 794 N N . ARG A 1 109 ? -11.343 0.651 12.572 1.00 97.50 109 ARG A N 1
ATOM 795 C CA . ARG A 1 109 ? -10.243 0.223 13.441 1.00 97.50 109 ARG A CA 1
ATOM 796 C C . ARG A 1 109 ? -9.165 1.297 13.572 1.00 97.50 109 ARG A C 1
ATOM 798 O O . ARG A 1 109 ? -8.826 1.703 14.678 1.00 97.50 109 ARG A O 1
ATOM 805 N N . ARG A 1 110 ? -8.636 1.797 12.454 1.00 98.06 110 ARG A N 1
ATOM 806 C CA . ARG A 1 110 ? -7.549 2.793 12.460 1.00 98.06 110 ARG A CA 1
ATOM 807 C C . ARG A 1 110 ? -7.992 4.138 13.029 1.00 98.06 110 ARG A C 1
ATOM 809 O O . ARG A 1 110 ? -7.252 4.741 13.803 1.00 98.06 110 ARG A O 1
ATOM 816 N N . THR A 1 111 ? -9.181 4.611 12.665 1.00 97.88 111 THR A N 1
ATOM 817 C CA . THR A 1 111 ? -9.696 5.913 13.118 1.00 97.88 111 THR A CA 1
ATOM 818 C C . THR A 1 111 ? -10.125 5.897 14.581 1.00 97.88 111 THR A C 1
ATOM 820 O O . THR A 1 111 ? -9.812 6.850 15.289 1.00 97.88 111 THR A O 1
ATOM 823 N N . LEU A 1 112 ? -10.736 4.816 15.078 1.00 97.88 112 LEU A N 1
ATOM 824 C CA . LEU A 1 112 ? -11.051 4.669 16.502 1.00 97.88 112 LEU A CA 1
ATOM 825 C C . LEU A 1 112 ? -9.786 4.555 17.349 1.00 97.88 112 LEU A C 1
ATOM 827 O O . LEU A 1 112 ? -9.661 5.271 18.338 1.00 97.88 112 LEU A O 1
ATOM 831 N N . THR A 1 113 ? -8.793 3.770 16.928 1.00 98.56 113 THR A N 1
ATOM 832 C CA . THR A 1 113 ? -7.498 3.725 17.624 1.00 98.56 113 THR A CA 1
ATOM 833 C C . THR A 1 113 ? -6.799 5.088 17.622 1.00 98.56 113 THR A C 1
ATOM 835 O O . THR A 1 113 ? -6.229 5.501 18.633 1.00 98.56 113 THR A O 1
ATOM 838 N N . ALA A 1 114 ? -6.866 5.833 16.514 1.00 98.25 114 ALA A N 1
ATOM 839 C CA . ALA A 1 114 ? -6.338 7.194 16.455 1.00 98.25 114 ALA A CA 1
ATOM 840 C C . ALA A 1 114 ? -7.100 8.148 17.388 1.00 98.25 114 ALA A C 1
ATOM 842 O O . ALA A 1 114 ? -6.471 8.959 18.065 1.00 98.25 114 ALA A O 1
ATOM 843 N N . ALA A 1 115 ? -8.428 8.036 17.455 1.00 97.56 115 ALA A N 1
ATOM 844 C CA . ALA A 1 115 ? -9.274 8.817 18.348 1.00 97.56 115 ALA A CA 1
ATOM 845 C C . ALA A 1 115 ? -8.944 8.537 19.824 1.00 97.56 115 ALA A C 1
ATOM 847 O O . ALA A 1 115 ? -8.744 9.484 20.582 1.00 97.56 115 ALA A O 1
ATOM 848 N N . LEU A 1 116 ? -8.783 7.264 20.208 1.00 97.88 116 LEU A N 1
ATOM 849 C CA . LEU A 1 116 ? -8.312 6.861 21.539 1.00 97.88 116 LEU A CA 1
ATOM 850 C C . LEU A 1 116 ? -6.969 7.527 21.872 1.00 97.88 116 LEU A C 1
ATOM 852 O O . LEU A 1 116 ? -6.841 8.181 22.904 1.00 97.88 116 LEU A O 1
ATOM 856 N N . LEU A 1 117 ? -5.986 7.434 20.970 1.00 97.38 117 LEU A N 1
ATOM 857 C CA . LEU A 1 117 ? -4.652 8.006 21.177 1.00 97.38 117 LEU A CA 1
ATOM 858 C C . LEU A 1 117 ? -4.672 9.538 21.298 1.00 97.38 117 LEU A C 1
ATOM 860 O O . LEU A 1 117 ? -3.943 10.110 22.111 1.00 97.38 117 LEU A O 1
ATOM 864 N N . VAL A 1 118 ? -5.481 10.213 20.479 1.00 96.00 118 VAL A N 1
ATOM 865 C CA . VAL A 1 118 ? -5.635 11.673 20.514 1.00 96.00 118 VAL A CA 1
ATOM 866 C C . VAL A 1 118 ? -6.288 12.115 21.822 1.00 96.00 118 VAL A C 1
ATOM 868 O O . VAL A 1 118 ? -5.778 13.037 22.460 1.00 96.00 118 VAL A O 1
ATOM 871 N N . THR A 1 119 ? -7.351 11.438 22.261 1.00 95.75 119 THR A N 1
ATOM 872 C CA . THR A 1 119 ? -8.021 11.736 23.534 1.00 95.75 119 THR A CA 1
ATOM 873 C C . THR A 1 119 ? -7.101 11.465 24.726 1.00 95.75 119 THR A C 1
ATOM 875 O O . THR A 1 119 ? -6.981 12.326 25.594 1.00 95.75 119 THR A O 1
ATOM 878 N N . TRP A 1 120 ? -6.378 10.338 24.741 1.00 96.56 120 TRP A N 1
ATOM 879 C CA . TRP A 1 120 ? -5.392 10.003 25.780 1.00 96.56 120 TRP A CA 1
ATOM 880 C C . TRP A 1 120 ? -4.321 11.086 25.929 1.00 96.56 120 TRP A C 1
ATOM 882 O O . TRP A 1 120 ? -4.014 11.540 27.031 1.00 96.56 120 TRP A O 1
ATOM 892 N N . ARG A 1 121 ? -3.793 11.582 24.806 1.00 95.12 121 ARG A N 1
ATOM 893 C CA . ARG A 1 121 ? -2.819 12.683 24.806 1.00 95.12 121 ARG A CA 1
ATOM 894 C C . ARG A 1 121 ? -3.420 14.003 25.266 1.00 95.12 121 ARG A C 1
ATOM 896 O O . ARG A 1 121 ? -2.755 14.749 25.979 1.00 95.12 121 ARG A O 1
ATOM 903 N N . ALA A 1 122 ? -4.658 14.298 24.872 1.00 92.69 122 ALA A N 1
ATOM 904 C CA . ALA A 1 122 ? -5.326 15.545 25.230 1.00 92.69 122 ALA A CA 1
ATOM 905 C C . ALA A 1 122 ? -5.511 15.708 26.748 1.00 92.69 122 ALA A C 1
ATOM 907 O O . ALA A 1 122 ? -5.555 16.840 27.224 1.00 92.69 122 ALA A O 1
ATOM 908 N N . VAL A 1 123 ? -5.559 14.601 27.495 1.00 93.06 123 VAL A N 1
ATOM 909 C CA . VAL A 1 123 ? -5.659 14.593 28.963 1.00 93.06 123 VAL A CA 1
ATOM 910 C C . VAL A 1 123 ? -4.331 14.327 29.680 1.00 93.06 123 VAL A C 1
ATOM 912 O O . VAL A 1 123 ? -4.322 14.055 30.874 1.00 93.06 123 VAL A O 1
ATOM 915 N N . GLY A 1 124 ? -3.197 14.456 28.983 1.00 93.31 124 GLY A N 1
ATOM 916 C CA . GLY A 1 124 ? -1.868 14.366 29.598 1.00 93.31 124 GLY A CA 1
ATOM 917 C C . GLY A 1 124 ? -1.254 12.967 29.598 1.00 93.31 124 GLY A C 1
ATOM 918 O O . GLY A 1 124 ? -0.377 12.697 30.415 1.00 93.31 124 GLY A O 1
ATOM 919 N N . CYS A 1 125 ? -1.670 12.099 28.670 1.00 93.88 125 CYS A N 1
ATOM 920 C CA . CYS A 1 125 ? -1.160 10.732 28.529 1.00 93.88 125 CYS A CA 1
ATOM 921 C C . CYS A 1 125 ? -1.437 9.853 29.758 1.00 93.88 125 CYS A C 1
ATOM 923 O O . CYS A 1 125 ? -0.673 8.936 30.065 1.00 93.88 125 CYS A O 1
ATOM 925 N N . THR A 1 126 ? -2.528 10.135 30.464 1.00 93.50 126 THR A N 1
ATOM 926 C CA . THR A 1 126 ? -2.976 9.365 31.618 1.00 93.50 126 THR A CA 1
ATOM 927 C C . THR A 1 126 ? -4.489 9.222 31.578 1.00 93.50 126 THR A C 1
ATOM 929 O O . THR A 1 126 ? -5.229 10.179 31.359 1.00 93.50 126 THR A O 1
ATOM 932 N N . TRP A 1 127 ? -4.949 7.999 31.788 1.00 95.88 127 TRP A N 1
ATOM 933 C CA . TRP A 1 127 ? -6.344 7.675 32.034 1.00 95.88 127 TRP A CA 1
ATOM 934 C C . TRP A 1 127 ? -6.453 7.035 33.415 1.00 95.88 127 TRP A C 1
ATOM 936 O O . TRP A 1 127 ? -5.452 6.613 33.999 1.00 95.88 127 TRP A O 1
ATOM 946 N N . ASN A 1 128 ? -7.657 7.033 33.986 1.00 96.56 128 ASN A N 1
ATOM 947 C CA . ASN A 1 128 ? -7.899 6.209 35.164 1.00 96.56 128 ASN A CA 1
ATOM 948 C C . ASN A 1 128 ? -7.984 4.727 34.737 1.00 96.56 128 ASN A C 1
ATOM 950 O O . ASN A 1 128 ? -8.083 4.405 33.554 1.00 96.56 128 ASN A O 1
ATOM 954 N N . GLN A 1 129 ? -7.962 3.816 35.710 1.00 96.88 129 GLN A N 1
ATOM 955 C CA . GLN A 1 129 ? -7.961 2.376 35.439 1.00 96.88 129 GLN A CA 1
ATOM 956 C C . GLN A 1 129 ? -9.202 1.895 34.661 1.00 96.88 129 GLN A C 1
ATOM 958 O O . GLN A 1 129 ? -9.108 0.948 33.881 1.00 96.88 129 GLN A O 1
ATOM 963 N N . GLU A 1 130 ? -10.362 2.516 34.878 1.00 97.19 130 GLU A N 1
ATOM 964 C CA . GLU A 1 130 ? -11.616 2.158 34.206 1.00 97.19 130 GLU A CA 1
ATOM 965 C C . GLU A 1 130 ? -11.610 2.592 32.734 1.00 97.19 130 GLU A C 1
ATOM 967 O O . GLU A 1 130 ? -11.982 1.812 31.851 1.00 97.19 130 GLU A O 1
ATOM 972 N N . ASP A 1 131 ? -11.113 3.796 32.462 1.00 96.94 131 ASP A N 1
ATOM 973 C CA . ASP A 1 131 ? -10.921 4.338 31.119 1.00 96.94 131 ASP A CA 1
ATOM 974 C C . ASP A 1 131 ? -9.892 3.501 30.331 1.00 96.94 131 ASP A C 1
ATOM 976 O O . ASP A 1 131 ? -10.158 3.111 29.191 1.00 96.94 131 ASP A O 1
ATOM 980 N N . ASP A 1 132 ? -8.766 3.126 30.954 1.00 96.88 132 ASP A N 1
ATOM 981 C CA . ASP A 1 132 ? -7.763 2.225 30.359 1.00 96.88 132 ASP A CA 1
ATOM 982 C C . ASP A 1 132 ? -8.356 0.848 30.028 1.00 96.88 132 ASP A C 1
ATOM 984 O O . ASP A 1 132 ? -8.158 0.315 28.930 1.00 96.88 132 ASP A O 1
ATOM 988 N N . ALA A 1 133 ? -9.122 0.268 30.957 1.00 96.94 133 ALA A N 1
ATOM 989 C CA . ALA A 1 133 ? -9.790 -1.009 30.735 1.00 96.94 133 ALA A CA 1
ATOM 990 C C . ALA A 1 133 ? -10.806 -0.923 29.587 1.00 96.94 133 ALA A C 1
ATOM 992 O O . ALA A 1 133 ? -10.911 -1.856 28.789 1.00 96.94 133 ALA A O 1
ATOM 993 N N . THR A 1 134 ? -11.528 0.192 29.479 1.00 97.94 134 THR A N 1
ATOM 994 C CA . THR A 1 134 ? -12.500 0.436 28.406 1.00 97.94 134 THR A CA 1
ATOM 995 C C . THR A 1 134 ? -11.815 0.579 27.054 1.00 97.94 134 THR A C 1
ATOM 997 O O . THR A 1 134 ? -12.191 -0.100 26.098 1.00 97.94 134 THR A O 1
ATOM 1000 N N . ALA A 1 135 ? -10.743 1.364 26.969 1.00 98.06 135 ALA A N 1
ATOM 1001 C CA . ALA A 1 135 ? -9.950 1.468 25.750 1.00 98.06 135 ALA A CA 1
ATOM 1002 C C . ALA A 1 135 ? -9.383 0.111 25.307 1.00 98.06 135 ALA A C 1
ATOM 1004 O O . ALA A 1 135 ? -9.411 -0.215 24.119 1.00 98.06 135 ALA A O 1
ATOM 1005 N N . LEU A 1 136 ? -8.923 -0.716 26.251 1.00 97.81 136 LEU A N 1
ATOM 1006 C CA . LEU A 1 136 ? -8.443 -2.060 25.944 1.00 97.81 136 LEU A CA 1
ATOM 1007 C C . LEU A 1 136 ? -9.561 -2.969 25.406 1.00 97.81 136 LEU A C 1
ATOM 1009 O O . LEU A 1 136 ? -9.317 -3.712 24.455 1.00 97.81 136 LEU A O 1
ATOM 1013 N N . ARG A 1 137 ? -10.781 -2.901 25.963 1.00 98.00 137 ARG A N 1
ATOM 1014 C CA . ARG A 1 137 ? -11.946 -3.636 25.428 1.00 98.00 137 ARG A CA 1
ATOM 1015 C C . ARG A 1 137 ? -12.271 -3.210 23.999 1.00 98.00 137 ARG A C 1
ATOM 1017 O O . ARG A 1 137 ? -12.432 -4.080 23.147 1.00 98.00 137 ARG A O 1
ATOM 1024 N N . ILE A 1 138 ? -12.251 -1.907 23.712 1.00 98.19 138 ILE A N 1
ATOM 1025 C CA . ILE A 1 138 ? -12.442 -1.377 22.352 1.00 98.19 138 ILE A CA 1
ATOM 1026 C C . ILE A 1 138 ? -11.398 -1.964 21.395 1.00 98.19 138 ILE A C 1
ATOM 1028 O O . ILE A 1 138 ? -11.755 -2.514 20.356 1.00 98.19 138 ILE A O 1
ATOM 1032 N N . LEU A 1 139 ? -10.106 -1.899 21.739 1.00 98.38 139 LEU A N 1
ATOM 1033 C CA . LEU A 1 139 ? -9.034 -2.426 20.883 1.00 98.38 139 LEU A CA 1
ATOM 1034 C C . LEU A 1 139 ? -9.193 -3.930 20.615 1.00 98.38 139 LEU A C 1
ATOM 1036 O O . LEU A 1 139 ? -9.036 -4.368 19.476 1.00 98.38 139 LEU A O 1
ATOM 1040 N N . LYS A 1 140 ? -9.556 -4.718 21.631 1.00 97.56 140 LYS A N 1
ATOM 1041 C CA . LYS A 1 140 ? -9.832 -6.154 21.477 1.00 97.56 140 LYS A CA 1
ATOM 1042 C C . LYS A 1 140 ? -11.033 -6.420 20.575 1.00 97.56 140 LYS A C 1
ATOM 1044 O O . LYS A 1 140 ? -10.956 -7.275 19.697 1.00 97.56 140 LYS A O 1
ATOM 1049 N N . GLN A 1 141 ? -12.115 -5.663 20.737 1.00 97.50 141 GLN A N 1
ATOM 1050 C CA . GLN A 1 141 ? -13.294 -5.789 19.884 1.00 97.50 141 GLN A CA 1
ATOM 1051 C C . GLN A 1 141 ? -12.962 -5.475 18.419 1.00 97.50 141 GLN A C 1
ATOM 1053 O O . GLN A 1 141 ? -13.352 -6.215 17.516 1.00 97.50 141 GLN A O 1
ATOM 1058 N N . LEU A 1 142 ? -12.154 -4.442 18.172 1.00 97.69 142 LEU A N 1
ATOM 1059 C CA . LEU A 1 142 ? -11.662 -4.116 16.832 1.00 97.69 142 LEU A CA 1
ATOM 1060 C C . LEU A 1 142 ? -10.779 -5.225 16.236 1.00 97.69 142 LEU A C 1
ATOM 1062 O O . LEU A 1 142 ? -10.850 -5.480 15.032 1.00 97.69 142 LEU A O 1
ATOM 1066 N N . TYR A 1 143 ? -9.970 -5.907 17.053 1.00 97.88 143 TYR A N 1
ATOM 1067 C CA . TYR A 1 143 ? -9.242 -7.101 16.616 1.00 97.88 143 TYR A CA 1
ATOM 1068 C C . TYR A 1 143 ? -10.193 -8.251 16.261 1.00 97.88 143 TYR A C 1
ATOM 1070 O O . TYR A 1 143 ? -10.025 -8.866 15.211 1.00 97.88 143 TYR A O 1
ATOM 1078 N N . ASN A 1 144 ? -11.206 -8.524 17.087 1.00 96.19 144 ASN A N 1
ATOM 1079 C CA . ASN A 1 144 ? -12.176 -9.593 16.832 1.00 96.19 144 ASN A CA 1
ATOM 1080 C C . ASN A 1 144 ? -12.935 -9.366 15.518 1.00 96.19 144 ASN A C 1
ATOM 1082 O O . ASN A 1 144 ? -13.081 -10.297 14.726 1.00 96.19 144 ASN A O 1
ATOM 1086 N N . LEU A 1 145 ? -13.350 -8.123 15.254 1.00 95.62 145 LEU A N 1
ATOM 1087 C CA . LEU A 1 145 ? -13.951 -7.712 13.982 1.00 95.62 145 LEU A CA 1
ATOM 1088 C C . LEU A 1 145 ? -13.005 -7.964 12.800 1.00 95.62 145 LEU A C 1
ATOM 1090 O O . LEU A 1 145 ? -13.412 -8.555 11.799 1.00 95.62 145 LEU A O 1
ATOM 1094 N N . HIS A 1 146 ? -11.731 -7.575 12.928 1.00 96.50 146 HIS A N 1
ATOM 1095 C CA . HIS A 1 146 ? -10.715 -7.851 11.910 1.00 96.50 146 HIS A CA 1
ATOM 1096 C C . HIS A 1 146 ? -10.544 -9.351 11.664 1.00 96.50 146 HIS A C 1
ATOM 1098 O O . HIS A 1 146 ? -10.611 -9.785 10.517 1.00 96.50 146 HIS A O 1
ATOM 1104 N N . ALA A 1 147 ? -10.341 -10.141 12.718 1.00 95.56 147 ALA A N 1
ATOM 1105 C CA . ALA A 1 147 ? -10.099 -11.576 12.618 1.00 95.56 147 ALA A CA 1
ATOM 1106 C C . ALA A 1 147 ? -11.300 -12.314 12.004 1.00 95.56 147 ALA A C 1
ATOM 1108 O O . ALA A 1 147 ? -11.110 -13.175 11.144 1.00 95.56 147 ALA A O 1
ATOM 1109 N N . ALA A 1 148 ? -12.528 -11.943 12.383 1.00 93.38 148 ALA A N 1
ATOM 1110 C CA . ALA A 1 148 ? -13.751 -12.488 11.797 1.00 93.38 148 ALA A CA 1
ATOM 1111 C C . ALA A 1 148 ? -13.863 -12.150 10.301 1.00 93.38 148 ALA A C 1
ATOM 1113 O O . ALA A 1 148 ? -14.030 -13.049 9.472 1.00 93.38 148 ALA A O 1
ATOM 1114 N N . GLY A 1 149 ? -13.690 -10.875 9.940 1.00 94.38 149 GLY A N 1
ATOM 1115 C CA . GLY A 1 149 ? -13.735 -10.423 8.550 1.00 94.38 149 GLY A CA 1
ATOM 1116 C C . GLY A 1 149 ? -12.638 -11.032 7.679 1.00 94.38 149 GLY A C 1
ATOM 1117 O O . GLY A 1 149 ? -12.897 -11.412 6.537 1.00 94.38 149 GLY A O 1
ATOM 1118 N N . ALA A 1 150 ? -11.424 -11.164 8.223 1.00 95.25 150 ALA A N 1
ATOM 1119 C CA . ALA A 1 150 ? -10.282 -11.805 7.578 1.00 95.25 150 ALA A CA 1
ATOM 1120 C C . ALA A 1 150 ? -10.519 -13.309 7.378 1.00 95.25 150 ALA A C 1
ATOM 1122 O O . ALA A 1 150 ? -10.212 -13.839 6.309 1.00 95.25 150 ALA A O 1
ATOM 1123 N N . GLY A 1 151 ? -11.123 -13.971 8.370 1.00 92.94 151 GLY A N 1
ATOM 1124 C CA . GLY A 1 151 ? -11.528 -15.375 8.313 1.00 92.94 151 GLY A CA 1
ATOM 1125 C C . GLY A 1 151 ? -12.525 -15.677 7.200 1.00 92.94 151 GLY A C 1
ATOM 1126 O O . GLY A 1 151 ? -12.453 -16.723 6.555 1.00 92.94 151 GLY A O 1
ATOM 1127 N N . GLY A 1 152 ? -13.411 -14.719 6.919 1.00 91.06 152 GLY A N 1
ATOM 1128 C CA . GLY A 1 152 ? -14.378 -14.819 5.835 1.00 91.06 152 GLY A CA 1
ATOM 1129 C C . GLY A 1 152 ? -13.789 -14.651 4.432 1.00 91.06 152 GLY A C 1
ATOM 1130 O O . GLY A 1 152 ? -14.477 -14.969 3.467 1.00 91.06 152 GLY A O 1
ATOM 1131 N N . LYS A 1 153 ? -12.575 -14.117 4.255 1.00 93.56 153 LYS A N 1
ATOM 1132 C CA . LYS A 1 153 ? -12.029 -13.819 2.916 1.00 93.56 153 LYS A CA 1
ATOM 1133 C C . LYS A 1 153 ? -11.721 -15.099 2.131 1.00 93.56 153 LYS A C 1
ATOM 1135 O O . LYS A 1 153 ? -11.362 -16.122 2.702 1.00 93.56 153 LYS A O 1
ATOM 1140 N N . ALA A 1 154 ? -11.801 -15.016 0.804 1.00 92.62 154 ALA A N 1
ATOM 1141 C CA . ALA A 1 154 ? -11.526 -16.136 -0.098 1.00 92.62 154 ALA A CA 1
ATOM 1142 C C . ALA A 1 154 ? -10.022 -16.395 -0.303 1.00 92.62 154 ALA A C 1
ATOM 1144 O O . ALA A 1 154 ? -9.600 -17.533 -0.475 1.00 92.62 154 ALA A O 1
ATOM 1145 N N . ALA A 1 155 ? -9.217 -15.333 -0.323 1.00 96.56 155 ALA A N 1
ATOM 1146 C CA . ALA A 1 155 ? -7.778 -15.382 -0.570 1.00 96.56 155 ALA A CA 1
ATOM 1147 C C . ALA A 1 155 ? -7.098 -14.124 -0.017 1.00 96.56 155 ALA A C 1
ATOM 1149 O O . ALA A 1 155 ? -7.765 -13.129 0.270 1.00 96.56 155 ALA A O 1
ATOM 1150 N N . VAL A 1 156 ? -5.770 -14.141 0.069 1.00 97.88 156 VAL A N 1
ATOM 1151 C CA . VAL A 1 156 ? -4.950 -12.940 0.255 1.00 97.88 156 VAL A CA 1
ATOM 1152 C C . VAL A 1 156 ? -4.595 -12.358 -1.113 1.00 97.88 156 VAL A C 1
ATOM 1154 O O . VAL A 1 156 ? -3.975 -13.034 -1.939 1.00 97.88 156 VAL A O 1
ATOM 1157 N N . GLU A 1 157 ? -4.953 -11.096 -1.338 1.00 97.81 157 GLU A N 1
ATOM 1158 C CA . GLU A 1 157 ? -4.427 -10.297 -2.445 1.00 97.81 157 GLU A CA 1
ATOM 1159 C C . GLU A 1 157 ? -3.305 -9.407 -1.914 1.00 97.81 157 GLU A C 1
ATOM 1161 O O . GLU A 1 157 ? -3.536 -8.463 -1.156 1.00 97.81 157 GLU A O 1
ATOM 1166 N N . PHE A 1 158 ? -2.077 -9.693 -2.330 1.00 98.12 158 PHE A N 1
ATOM 1167 C CA . PHE A 1 158 ? -0.921 -8.879 -1.993 1.00 98.12 158 PHE A CA 1
ATOM 1168 C C . PHE A 1 158 ? -0.634 -7.854 -3.095 1.00 98.12 158 PHE A C 1
ATOM 1170 O O . PHE A 1 158 ? -0.184 -8.198 -4.189 1.00 98.12 158 PHE A O 1
ATOM 1177 N N . TYR A 1 159 ? -0.828 -6.574 -2.789 1.00 97.38 159 TYR A N 1
ATOM 1178 C CA . TYR A 1 159 ? -0.414 -5.466 -3.642 1.00 97.38 159 TYR A CA 1
ATOM 1179 C C . TYR A 1 159 ? 1.102 -5.290 -3.572 1.00 97.38 159 TYR A C 1
ATOM 1181 O O . TYR A 1 159 ? 1.664 -4.650 -2.678 1.00 97.38 159 TYR A O 1
ATOM 1189 N N . HIS A 1 160 ? 1.767 -5.904 -4.544 1.00 95.69 160 HIS A N 1
ATOM 1190 C CA . HIS A 1 160 ? 3.208 -5.962 -4.669 1.00 95.69 160 HIS A CA 1
ATOM 1191 C C . HIS A 1 160 ? 3.740 -4.684 -5.312 1.00 95.69 160 HIS A C 1
ATOM 1193 O O . HIS A 1 160 ? 3.902 -4.590 -6.527 1.00 95.69 160 HIS A O 1
ATOM 1199 N N . PHE A 1 161 ? 4.120 -3.704 -4.498 1.00 96.25 161 PHE A N 1
ATOM 1200 C CA . PHE A 1 161 ? 4.960 -2.629 -5.010 1.00 96.25 161 PHE A CA 1
ATOM 1201 C C . PHE A 1 161 ? 6.371 -3.164 -5.241 1.00 96.25 161 PHE A C 1
ATOM 1203 O O . PHE A 1 161 ? 7.055 -3.596 -4.309 1.00 96.25 161 PHE A O 1
ATOM 1210 N N . SER A 1 162 ? 6.820 -3.143 -6.493 1.00 93.12 162 SER A N 1
ATOM 1211 C CA . SER A 1 162 ? 8.124 -3.688 -6.859 1.00 93.12 162 SER A CA 1
ATOM 1212 C C . SER A 1 162 ? 9.243 -3.120 -5.978 1.00 93.12 162 SER A C 1
ATOM 1214 O O . SER A 1 162 ? 9.409 -1.902 -5.851 1.00 93.12 162 SER A O 1
ATOM 1216 N N . LYS A 1 163 ? 10.023 -4.032 -5.384 1.00 93.25 163 LYS A N 1
ATOM 1217 C CA . LYS A 1 163 ? 11.095 -3.774 -4.394 1.00 93.25 163 LYS A CA 1
ATOM 1218 C C . LYS A 1 163 ? 10.656 -3.368 -2.989 1.00 93.25 163 LYS A C 1
ATOM 1220 O O . LYS A 1 163 ? 11.516 -3.011 -2.181 1.00 93.25 163 LYS A O 1
ATOM 1225 N N . ALA A 1 164 ? 9.383 -3.548 -2.660 1.00 93.31 164 ALA A N 1
ATOM 1226 C CA . ALA A 1 164 ? 8.869 -3.564 -1.295 1.00 93.31 164 ALA A CA 1
ATOM 1227 C C . ALA A 1 164 ? 8.571 -5.010 -0.843 1.00 93.31 164 ALA A C 1
ATOM 1229 O O . ALA A 1 164 ? 7.442 -5.379 -0.552 1.00 93.31 164 ALA A O 1
ATOM 1230 N N . ALA A 1 165 ? 9.614 -5.851 -0.826 1.00 91.25 165 ALA A N 1
ATOM 1231 C CA . ALA A 1 165 ? 9.600 -7.214 -0.273 1.00 91.25 165 ALA A CA 1
ATOM 1232 C C . ALA A 1 165 ? 8.757 -8.293 -0.988 1.00 91.25 165 ALA A C 1
ATOM 1234 O O . ALA A 1 165 ? 8.530 -9.347 -0.402 1.00 91.25 165 ALA A O 1
ATOM 1235 N N . GLY A 1 166 ? 8.355 -8.128 -2.254 1.00 92.06 166 GLY A N 1
ATOM 1236 C CA . GLY A 1 166 ? 7.432 -9.097 -2.865 1.00 92.06 166 GLY A CA 1
ATOM 1237 C C . GLY A 1 166 ? 7.912 -10.547 -2.941 1.00 92.06 166 GLY A C 1
ATOM 1238 O O . GLY A 1 166 ? 7.136 -11.458 -2.666 1.00 92.06 166 G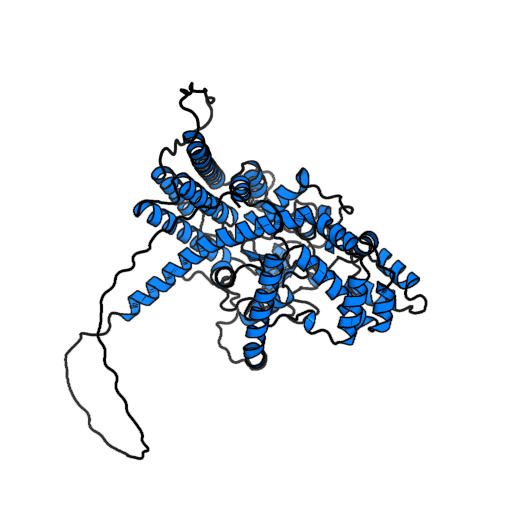LY A O 1
ATOM 1239 N N . THR A 1 167 ? 9.197 -10.785 -3.225 1.00 90.50 167 THR A N 1
ATOM 1240 C CA . THR A 1 167 ? 9.759 -12.147 -3.185 1.00 90.50 167 THR A CA 1
ATOM 1241 C C . THR A 1 167 ? 9.699 -12.743 -1.779 1.00 90.50 167 THR A C 1
ATOM 1243 O O . THR A 1 167 ? 9.349 -13.911 -1.641 1.00 90.50 167 THR A O 1
ATOM 1246 N N . SER A 1 168 ? 9.995 -11.951 -0.745 1.00 91.81 168 SER A N 1
ATOM 1247 C CA . SER A 1 168 ? 9.939 -12.402 0.649 1.00 91.81 168 SER A CA 1
ATOM 1248 C C . SER A 1 168 ? 8.504 -12.675 1.095 1.00 91.81 168 SER A C 1
ATOM 1250 O O . SER A 1 168 ? 8.262 -13.715 1.688 1.00 91.81 168 SER A O 1
ATOM 1252 N N . VAL A 1 169 ? 7.538 -11.814 0.746 1.00 94.75 169 VAL A N 1
ATOM 1253 C CA . VAL A 1 169 ? 6.112 -12.031 1.065 1.00 94.75 169 VAL A CA 1
ATOM 1254 C C . VAL A 1 169 ? 5.594 -13.296 0.391 1.00 94.75 169 VAL A C 1
ATOM 1256 O O . VAL A 1 169 ? 4.962 -14.122 1.040 1.00 94.75 169 VAL A O 1
ATOM 1259 N N . CYS A 1 170 ? 5.899 -13.483 -0.893 1.00 94.62 170 CYS A N 1
ATOM 1260 C CA . CYS A 1 170 ? 5.487 -14.671 -1.632 1.00 94.62 170 CYS A CA 1
ATOM 1261 C C . CYS A 1 170 ? 6.049 -15.961 -1.007 1.00 94.62 170 CYS A C 1
ATOM 1263 O O . CYS A 1 170 ? 5.318 -16.937 -0.846 1.00 94.62 170 CYS A O 1
ATOM 1265 N N . ARG A 1 171 ? 7.320 -15.963 -0.586 1.00 92.25 171 ARG A N 1
ATOM 1266 C CA . ARG A 1 171 ? 7.934 -17.117 0.094 1.00 92.25 171 ARG A CA 1
ATOM 1267 C C . ARG A 1 171 ? 7.368 -17.346 1.491 1.00 92.25 171 ARG A C 1
ATOM 1269 O O . ARG A 1 171 ? 6.932 -18.458 1.766 1.00 92.25 171 ARG A O 1
ATOM 1276 N N . ALA A 1 172 ? 7.266 -16.293 2.303 1.00 93.00 172 ALA A N 1
ATOM 1277 C CA . ALA A 1 172 ? 6.668 -16.367 3.632 1.00 93.00 172 ALA A CA 1
ATOM 1278 C C . ALA A 1 172 ? 5.238 -16.922 3.565 1.00 93.00 172 ALA A C 1
ATOM 1280 O O . ALA A 1 172 ? 4.885 -17.789 4.360 1.00 93.00 172 ALA A O 1
ATOM 1281 N N . SER A 1 173 ? 4.447 -16.494 2.570 1.00 94.88 173 SER A N 1
ATOM 1282 C CA . SER A 1 173 ? 3.094 -17.016 2.344 1.00 94.88 173 SER A CA 1
ATOM 1283 C C . SER A 1 173 ? 3.098 -18.533 2.118 1.00 94.88 173 SER A C 1
ATOM 1285 O O . SER A 1 173 ? 2.297 -19.257 2.701 1.00 94.88 173 SER A O 1
ATOM 1287 N N . ALA A 1 174 ? 4.047 -19.042 1.331 1.00 93.00 174 ALA A N 1
ATOM 1288 C CA . ALA A 1 174 ? 4.160 -20.468 1.058 1.00 93.00 174 ALA A CA 1
ATOM 1289 C C . ALA A 1 174 ? 4.585 -21.259 2.302 1.00 93.00 174 ALA A C 1
ATOM 1291 O O . ALA A 1 174 ? 4.054 -22.339 2.551 1.00 93.00 174 ALA A O 1
ATOM 1292 N N . VAL A 1 175 ? 5.495 -20.706 3.112 1.00 92.12 175 VAL A N 1
ATOM 1293 C CA . VAL A 1 175 ? 5.934 -21.323 4.375 1.00 92.12 175 VAL A CA 1
ATOM 1294 C C . VAL A 1 175 ? 4.793 -21.428 5.384 1.00 92.12 175 VAL A C 1
ATOM 1296 O O . VAL A 1 175 ? 4.704 -22.428 6.093 1.00 92.12 175 VAL A O 1
ATOM 1299 N N . VAL A 1 176 ? 3.877 -20.456 5.424 1.00 92.44 176 VAL A N 1
ATOM 1300 C CA . VAL A 1 176 ? 2.675 -20.538 6.277 1.00 92.44 176 VAL A CA 1
ATOM 1301 C C . VAL A 1 176 ? 1.545 -21.377 5.672 1.00 92.44 176 VAL A C 1
ATOM 1303 O O . VAL A 1 176 ? 0.461 -21.430 6.243 1.00 92.44 176 VAL A O 1
ATOM 1306 N N . GLY A 1 177 ? 1.783 -22.045 4.539 1.00 93.44 177 GLY A N 1
ATOM 1307 C CA . GLY A 1 177 ? 0.833 -22.970 3.920 1.00 93.44 177 GLY A CA 1
ATOM 1308 C C . GLY A 1 177 ? -0.130 -22.339 2.913 1.00 93.44 177 GLY A C 1
ATOM 1309 O O . GLY A 1 177 ? -1.056 -23.016 2.466 1.00 93.44 177 GLY A O 1
ATOM 1310 N N . CYS A 1 178 ? 0.070 -21.077 2.519 1.00 95.56 178 CYS A N 1
ATOM 1311 C CA . CYS A 1 178 ? -0.702 -20.484 1.432 1.00 95.56 178 CYS A CA 1
ATOM 1312 C C . CYS A 1 178 ? -0.362 -21.141 0.087 1.00 95.56 178 CYS A C 1
ATOM 1314 O O . CYS A 1 178 ? 0.798 -21.429 -0.219 1.00 95.56 178 CYS A O 1
ATOM 1316 N N . THR A 1 179 ? -1.373 -21.307 -0.761 1.00 95.88 179 THR A N 1
ATOM 1317 C CA . THR A 1 179 ? -1.235 -21.861 -2.111 1.00 95.88 179 THR A CA 1
ATOM 1318 C C . THR A 1 179 ? -1.368 -20.767 -3.168 1.00 95.88 179 THR A C 1
ATOM 1320 O O . THR A 1 179 ? -2.133 -19.814 -3.026 1.00 95.88 179 THR A O 1
ATOM 1323 N N . THR A 1 180 ? -0.613 -20.895 -4.257 1.00 96.31 180 THR A N 1
ATOM 1324 C CA . THR A 1 180 ? -0.582 -19.924 -5.360 1.00 96.31 180 THR A CA 1
ATOM 1325 C C . THR A 1 180 ? -0.161 -20.613 -6.657 1.00 96.31 180 THR A C 1
ATOM 1327 O O . THR A 1 180 ? 0.303 -21.754 -6.629 1.00 96.31 180 THR A O 1
ATOM 1330 N N . TYR A 1 181 ? -0.255 -19.916 -7.791 1.00 94.94 181 TYR A N 1
ATOM 1331 C CA . TYR A 1 181 ? 0.178 -20.439 -9.090 1.00 94.94 181 TYR A CA 1
ATOM 1332 C C . TYR A 1 181 ? 1.661 -20.840 -9.096 1.00 94.94 181 TYR A C 1
ATOM 1334 O O . TYR A 1 181 ? 2.030 -21.916 -9.565 1.00 94.94 181 TYR A O 1
ATOM 1342 N N . SER A 1 182 ? 2.538 -19.970 -8.585 1.00 92.75 182 SER A N 1
ATOM 1343 C CA . SER A 1 182 ? 3.967 -20.266 -8.487 1.00 92.75 182 SER A CA 1
ATOM 1344 C C . SER A 1 182 ? 4.700 -19.319 -7.540 1.00 92.75 182 SER A C 1
ATOM 1346 O O . SER A 1 182 ? 4.693 -18.103 -7.722 1.00 92.75 182 SER A O 1
ATOM 1348 N N . VAL A 1 183 ? 5.492 -19.903 -6.641 1.00 89.50 183 VAL A N 1
ATOM 1349 C CA . VAL A 1 183 ? 6.436 -19.190 -5.760 1.00 89.50 183 VAL A CA 1
ATOM 1350 C C . VAL A 1 183 ? 7.804 -18.936 -6.406 1.00 89.50 183 VAL A C 1
ATOM 1352 O O . VAL A 1 183 ? 8.661 -18.269 -5.830 1.00 89.50 183 VAL A O 1
ATOM 1355 N N . LYS A 1 184 ? 8.039 -19.467 -7.617 1.00 86.00 184 LYS A N 1
ATOM 1356 C CA . LYS A 1 184 ? 9.296 -19.265 -8.353 1.00 86.00 184 LYS A CA 1
ATOM 1357 C C . LYS A 1 184 ? 9.507 -17.786 -8.660 1.00 86.00 184 LYS A C 1
ATOM 1359 O O . LYS A 1 184 ? 8.565 -17.079 -9.016 1.00 86.00 184 LYS A O 1
ATOM 1364 N N . ASP A 1 185 ? 10.768 -17.358 -8.634 1.00 73.25 185 ASP A N 1
ATOM 1365 C CA . ASP A 1 185 ? 11.145 -15.939 -8.690 1.00 73.25 185 ASP A CA 1
ATOM 1366 C C . ASP A 1 185 ? 10.585 -15.181 -9.903 1.00 73.25 185 ASP A C 1
ATOM 1368 O O . ASP A 1 185 ? 10.280 -13.998 -9.808 1.00 73.25 185 ASP A O 1
ATOM 1372 N N . GLN A 1 186 ? 10.438 -15.850 -11.050 1.00 74.12 186 GLN A N 1
ATOM 1373 C CA . GLN A 1 186 ? 9.924 -15.215 -12.269 1.00 74.12 186 GLN A CA 1
ATOM 1374 C C . GLN A 1 186 ? 8.448 -14.807 -12.168 1.00 74.12 186 GLN A C 1
ATOM 1376 O O . GLN A 1 186 ? 8.017 -13.921 -12.900 1.00 74.12 186 GLN A O 1
ATOM 1381 N N . TYR A 1 187 ? 7.689 -15.464 -11.288 1.00 81.31 187 TYR A N 1
ATOM 1382 C CA . TYR A 1 187 ? 6.277 -15.182 -11.068 1.00 81.31 187 TYR A CA 1
ATOM 1383 C C . TYR A 1 187 ? 6.056 -14.463 -9.744 1.00 81.31 187 TYR A C 1
ATOM 1385 O O . TYR A 1 187 ? 5.213 -13.587 -9.710 1.00 81.31 187 TYR A O 1
ATOM 1393 N N . TH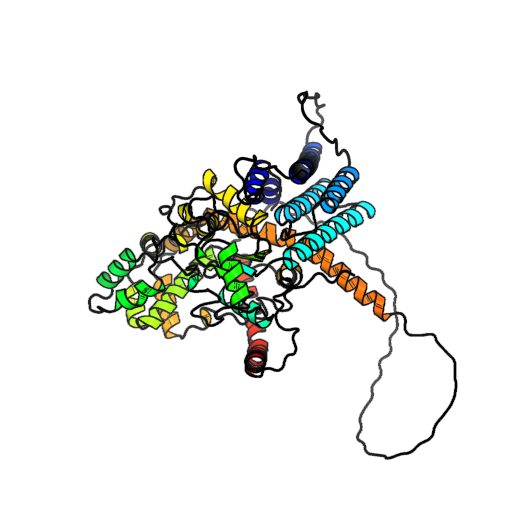R A 1 188 ? 6.806 -14.763 -8.675 1.00 89.56 188 THR A N 1
ATOM 1394 C CA . THR A 1 188 ? 6.625 -14.105 -7.362 1.00 89.56 188 THR A CA 1
ATOM 1395 C C . THR A 1 188 ? 5.138 -14.060 -6.957 1.00 89.56 188 THR A C 1
ATOM 1397 O O . THR A 1 188 ? 4.595 -13.009 -6.635 1.00 89.56 188 THR A O 1
ATOM 1400 N N . CYS A 1 189 ? 4.452 -15.208 -7.041 1.00 95.44 189 CYS A N 1
ATOM 1401 C CA . CYS A 1 189 ? 3.024 -15.356 -6.742 1.00 95.44 189 CYS A CA 1
ATOM 1402 C C . CYS A 1 189 ? 2.066 -14.584 -7.679 1.00 95.44 189 CYS A C 1
ATOM 1404 O O . CYS A 1 189 ? 0.875 -14.481 -7.391 1.00 95.44 189 CYS A O 1
ATOM 1406 N N . LEU A 1 190 ? 2.546 -14.060 -8.813 1.00 95.19 190 LEU A N 1
ATOM 1407 C CA . LEU A 1 190 ? 1.693 -13.542 -9.884 1.00 95.19 190 LEU A CA 1
ATOM 1408 C C . LEU A 1 190 ? 0.959 -14.696 -10.578 1.00 95.19 190 LEU A C 1
ATOM 1410 O O . LEU A 1 190 ? 1.566 -15.713 -10.926 1.00 95.19 190 LEU A O 1
ATOM 1414 N N . ILE A 1 191 ? -0.326 -14.482 -10.854 1.00 95.50 191 ILE A N 1
ATOM 1415 C CA . ILE A 1 191 ? -1.159 -15.362 -11.680 1.00 95.50 191 ILE A CA 1
ATOM 1416 C C . ILE A 1 191 ? -1.174 -14.786 -13.107 1.00 95.50 191 ILE A C 1
ATOM 1418 O O . ILE A 1 191 ? -1.715 -13.692 -13.310 1.00 95.50 191 ILE A O 1
ATOM 1422 N N . PRO A 1 192 ? -0.561 -15.454 -14.106 1.00 92.44 192 PRO A N 1
ATOM 1423 C CA . PRO A 1 192 ? -0.455 -14.927 -15.469 1.00 92.44 192 PRO A CA 1
ATOM 1424 C C . PRO A 1 192 ? -1.796 -14.511 -16.086 1.00 92.44 192 PRO A C 1
ATOM 1426 O O . PRO A 1 192 ? -1.864 -13.504 -16.794 1.00 92.44 192 PRO A O 1
ATOM 1429 N N . GLU A 1 193 ? -2.862 -15.249 -15.785 1.00 92.12 193 GLU A N 1
ATOM 1430 C CA . GLU A 1 193 ? -4.226 -15.044 -16.274 1.00 92.12 193 GLU A CA 1
ATOM 1431 C C . GLU A 1 193 ? -4.822 -13.705 -15.833 1.00 92.12 193 GLU A C 1
ATOM 1433 O O . GLU A 1 193 ? -5.688 -13.172 -16.527 1.00 92.12 193 GLU A O 1
ATOM 1438 N N . PHE A 1 194 ? -4.363 -13.158 -14.706 1.00 93.50 194 PHE A N 1
ATOM 1439 C CA . PHE A 1 194 ? -4.833 -11.879 -14.175 1.00 93.50 194 PHE A CA 1
ATOM 1440 C C . PHE A 1 194 ? -4.170 -10.680 -14.848 1.00 93.50 194 PHE A C 1
ATOM 1442 O O . PHE A 1 194 ? -4.728 -9.586 -14.845 1.00 93.50 194 PHE A O 1
ATOM 1449 N N . GLY A 1 195 ? -2.997 -10.870 -15.457 1.00 91.81 195 GLY A N 1
ATOM 1450 C CA . GLY A 1 195 ? -2.286 -9.786 -16.126 1.00 91.81 195 GLY A CA 1
ATOM 1451 C C . GLY A 1 195 ? -1.760 -8.704 -15.175 1.00 91.81 195 GLY A C 1
ATOM 1452 O O . GLY A 1 195 ? -1.433 -7.613 -15.639 1.00 91.81 195 GLY A O 1
ATOM 1453 N N . ASP A 1 196 ? -1.615 -8.988 -13.880 1.00 93.62 196 ASP A N 1
ATOM 1454 C CA . ASP A 1 196 ? -1.152 -8.017 -12.871 1.00 93.62 196 ASP A CA 1
ATOM 1455 C C . ASP A 1 196 ? 0.376 -7.858 -12.833 1.00 93.62 196 ASP A C 1
ATOM 1457 O O . ASP A 1 196 ? 0.945 -7.358 -11.865 1.00 93.62 196 ASP A O 1
ATOM 1461 N N . GLY A 1 197 ? 1.066 -8.343 -13.862 1.00 92.81 197 GLY A N 1
ATOM 1462 C CA . GLY A 1 197 ? 2.517 -8.308 -13.918 1.00 92.81 197 GLY A CA 1
ATOM 1463 C C . GLY A 1 197 ? 3.086 -6.894 -14.090 1.00 92.81 197 GLY A C 1
ATOM 1464 O O . GLY A 1 197 ? 2.371 -5.957 -14.452 1.00 92.81 197 GLY A O 1
ATOM 1465 N N . PRO A 1 198 ? 4.405 -6.747 -13.903 1.00 92.06 198 PRO A N 1
ATOM 1466 C CA . PRO A 1 198 ? 5.104 -5.473 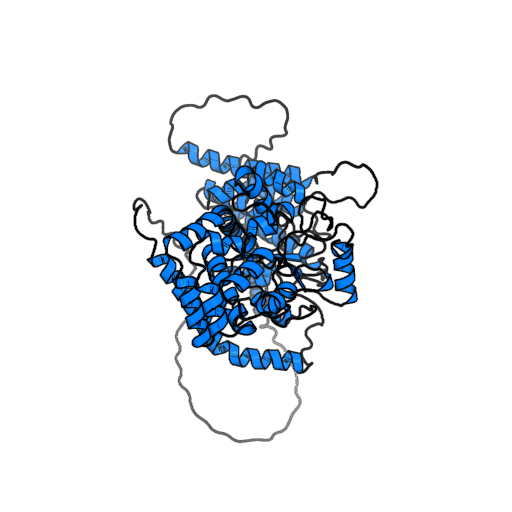-14.014 1.00 92.06 198 PRO A CA 1
ATOM 1467 C C . PRO A 1 198 ? 4.878 -4.748 -15.355 1.00 92.06 198 PRO A C 1
ATOM 1469 O O . PRO A 1 198 ? 5.044 -5.335 -16.428 1.00 92.06 198 PRO A O 1
ATOM 1472 N N . ARG A 1 199 ? 4.592 -3.436 -15.294 1.00 92.88 199 ARG A N 1
ATOM 1473 C CA . ARG A 1 199 ? 4.400 -2.544 -16.466 1.00 92.88 199 ARG A CA 1
ATOM 1474 C C . ARG A 1 199 ? 5.203 -1.246 -16.387 1.00 92.88 199 ARG A C 1
ATOM 1476 O O . ARG A 1 199 ? 4.711 -0.181 -16.738 1.00 92.88 199 ARG A O 1
ATOM 1483 N N . TRP A 1 200 ? 6.416 -1.325 -15.859 1.00 89.62 200 TRP A N 1
ATOM 1484 C CA . TRP A 1 200 ? 7.204 -0.161 -15.457 1.00 89.62 200 TRP A CA 1
ATOM 1485 C C . TRP A 1 200 ? 8.109 0.386 -16.558 1.00 89.62 200 TRP A C 1
ATOM 1487 O O . TRP A 1 200 ? 8.426 1.566 -16.491 1.00 89.62 200 TRP A O 1
ATOM 1497 N N . MET A 1 201 ? 8.507 -0.423 -17.548 1.00 94.69 201 MET A N 1
ATOM 1498 C CA . MET A 1 201 ? 9.433 0.007 -18.600 1.00 94.69 201 MET A CA 1
ATOM 1499 C C . MET A 1 201 ? 8.704 0.474 -19.867 1.00 94.69 201 MET A C 1
ATOM 1501 O O . MET A 1 201 ? 7.856 -0.251 -20.401 1.00 94.69 201 MET A O 1
ATOM 1505 N N . ASP A 1 202 ? 9.067 1.660 -20.360 1.00 96.38 202 ASP A N 1
ATOM 1506 C CA . ASP A 1 202 ? 8.640 2.169 -21.664 1.00 96.38 202 ASP A CA 1
ATOM 1507 C C . ASP A 1 202 ? 9.330 1.411 -22.795 1.00 96.38 202 ASP A C 1
ATOM 1509 O O . ASP A 1 202 ? 10.555 1.366 -22.899 1.00 96.38 202 ASP A O 1
ATOM 1513 N N . ARG A 1 203 ? 8.511 0.782 -23.644 1.00 95.00 203 ARG A N 1
ATOM 1514 C CA . ARG A 1 203 ? 8.985 -0.027 -24.764 1.00 95.00 203 ARG A CA 1
ATOM 1515 C C . ARG A 1 203 ? 9.742 0.795 -25.800 1.00 95.00 203 ARG A C 1
ATOM 1517 O O . ARG A 1 203 ? 10.783 0.345 -26.266 1.00 95.00 203 ARG A O 1
ATOM 1524 N N . LYS A 1 204 ? 9.228 1.972 -26.158 1.00 95.31 204 LYS A N 1
ATOM 1525 C CA . LYS A 1 204 ? 9.847 2.819 -27.183 1.00 95.31 204 LYS A CA 1
ATOM 1526 C C . LYS A 1 204 ? 11.170 3.370 -26.679 1.00 95.31 204 LYS A C 1
ATOM 1528 O O . LYS A 1 204 ? 12.145 3.394 -27.421 1.00 95.31 204 LYS A O 1
ATOM 1533 N N . GLU A 1 205 ? 11.217 3.774 -25.412 1.00 96.56 205 GLU A N 1
ATOM 1534 C CA . GLU A 1 205 ? 12.461 4.252 -24.814 1.00 96.56 205 GLU A CA 1
ATOM 1535 C C . GLU A 1 205 ? 13.490 3.125 -24.661 1.00 96.56 205 GLU A C 1
ATOM 1537 O O . GLU A 1 205 ? 14.672 3.344 -24.914 1.00 96.56 205 GLU A O 1
ATOM 1542 N N . HIS A 1 206 ? 13.059 1.907 -24.321 1.00 95.50 206 HIS A N 1
ATOM 1543 C CA . HIS A 1 206 ? 13.936 0.737 -24.310 1.00 95.50 206 HIS A CA 1
ATOM 1544 C C . HIS A 1 206 ? 14.513 0.420 -25.700 1.00 95.50 206 HIS A C 1
ATOM 1546 O O . HIS A 1 206 ? 15.721 0.221 -25.828 1.00 95.50 206 HIS A O 1
ATOM 1552 N N . GLU A 1 207 ? 13.673 0.410 -26.739 1.00 95.56 207 GLU A N 1
ATOM 1553 C CA . GLU A 1 207 ? 14.083 0.197 -28.135 1.00 95.56 207 GLU A CA 1
ATOM 1554 C C . GLU A 1 207 ? 15.105 1.255 -28.575 1.00 95.56 207 GLU A C 1
ATOM 1556 O O . GLU A 1 207 ? 16.209 0.906 -28.998 1.00 95.56 207 GLU A O 1
ATOM 1561 N N . ARG A 1 208 ? 14.807 2.539 -28.337 1.00 96.31 208 ARG A N 1
ATOM 1562 C CA . ARG A 1 208 ? 15.727 3.656 -28.600 1.00 96.31 208 ARG A CA 1
ATOM 1563 C C . ARG A 1 208 ? 17.045 3.502 -27.843 1.00 96.31 208 ARG A C 1
ATOM 1565 O O . ARG A 1 208 ? 18.111 3.854 -28.352 1.00 96.31 208 ARG A O 1
ATOM 1572 N N . GLN A 1 209 ? 16.989 2.986 -26.617 1.00 96.12 209 GLN A N 1
ATOM 1573 C CA . GLN A 1 209 ? 18.180 2.763 -25.813 1.00 96.12 209 GLN A CA 1
ATOM 1574 C C . GLN A 1 209 ? 19.047 1.624 -26.353 1.00 96.12 209 GLN A C 1
ATOM 1576 O O . GLN A 1 209 ? 20.267 1.779 -26.401 1.00 96.12 209 GLN A O 1
ATOM 1581 N N . CYS A 1 210 ? 18.441 0.520 -26.795 1.00 95.75 210 CYS A N 1
ATOM 1582 C CA . CYS A 1 210 ? 19.147 -0.557 -27.488 1.00 95.75 210 CYS A CA 1
ATOM 1583 C C . CYS A 1 210 ? 19.828 -0.047 -28.763 1.00 95.75 210 CYS A C 1
ATOM 1585 O O . CYS A 1 210 ? 21.019 -0.276 -28.930 1.00 95.75 210 CYS A O 1
ATOM 1587 N N . GLU A 1 211 ? 19.115 0.692 -29.616 1.00 95.56 211 GLU A N 1
ATOM 1588 C CA . GLU A 1 211 ? 19.670 1.248 -30.863 1.00 95.56 211 GLU A CA 1
ATOM 1589 C C . GLU A 1 211 ? 20.870 2.164 -30.598 1.00 95.56 211 GLU A C 1
ATOM 1591 O O . GLU A 1 211 ? 21.888 2.094 -31.284 1.00 95.56 211 GLU A O 1
ATOM 1596 N N . ARG A 1 212 ? 20.769 3.005 -29.564 1.00 95.62 212 ARG A N 1
ATOM 1597 C CA . ARG A 1 212 ? 21.819 3.958 -29.196 1.00 95.62 212 ARG A CA 1
ATOM 1598 C C . ARG A 1 212 ? 23.052 3.292 -28.592 1.00 95.62 212 ARG A C 1
ATOM 1600 O O . ARG A 1 212 ? 24.167 3.723 -28.868 1.00 95.62 212 ARG A O 1
ATOM 1607 N N . ALA A 1 213 ? 22.857 2.327 -27.696 1.00 96.00 213 ALA A N 1
ATOM 1608 C CA . ALA A 1 213 ? 23.934 1.783 -26.870 1.00 96.00 213 ALA A CA 1
ATOM 1609 C C . ALA A 1 213 ? 24.487 0.442 -27.368 1.00 96.00 213 ALA A C 1
ATOM 1611 O O . ALA A 1 213 ? 25.601 0.069 -27.003 1.00 96.00 213 ALA A O 1
ATOM 1612 N N . LEU A 1 214 ? 23.704 -0.296 -28.154 1.00 95.94 214 LEU A N 1
ATOM 1613 C CA . LEU A 1 214 ? 23.992 -1.652 -28.620 1.00 95.94 214 LEU A CA 1
ATOM 1614 C C . LEU A 1 214 ? 23.532 -1.837 -30.086 1.00 95.94 214 LEU A C 1
ATOM 1616 O O . LEU A 1 214 ? 22.746 -2.748 -30.357 1.00 95.94 214 LEU A O 1
ATOM 1620 N N . PRO A 1 215 ? 24.008 -1.006 -31.037 1.00 94.56 215 PRO A N 1
ATOM 1621 C CA . PRO A 1 215 ? 23.529 -1.021 -32.425 1.00 94.56 215 PRO A CA 1
ATOM 1622 C C . PRO A 1 215 ? 23.732 -2.373 -33.126 1.00 94.56 215 PRO A C 1
ATOM 1624 O O . PRO A 1 215 ? 22.921 -2.762 -33.959 1.00 94.56 215 PRO A O 1
ATOM 1627 N N . ASP A 1 216 ? 24.764 -3.126 -32.736 1.00 95.62 216 ASP A N 1
ATOM 1628 C CA . ASP A 1 216 ? 25.095 -4.428 -33.330 1.00 95.62 216 ASP A CA 1
ATOM 1629 C C . ASP A 1 216 ? 24.343 -5.610 -32.680 1.00 95.62 216 ASP A C 1
ATOM 1631 O O . ASP A 1 216 ? 24.566 -6.768 -33.037 1.00 95.62 216 ASP A O 1
ATOM 1635 N N . MET A 1 217 ? 23.464 -5.359 -31.699 1.00 93.44 217 MET A N 1
ATOM 1636 C CA . MET A 1 217 ? 22.725 -6.399 -30.974 1.00 93.44 217 MET A CA 1
ATOM 1637 C C . MET A 1 217 ? 21.232 -6.380 -31.323 1.00 93.44 217 MET A C 1
ATOM 1639 O O . MET A 1 217 ? 20.401 -5.923 -30.537 1.00 93.44 217 MET A O 1
ATOM 1643 N N . GLU A 1 218 ? 20.875 -6.973 -32.465 1.00 90.62 218 GLU A N 1
ATOM 1644 C CA . GLU A 1 218 ? 19.484 -7.055 -32.958 1.00 90.62 218 GLU A CA 1
ATOM 1645 C C . GLU A 1 218 ? 18.504 -7.679 -31.935 1.00 90.62 218 GLU A C 1
ATOM 1647 O O . GLU A 1 218 ? 17.320 -7.351 -31.882 1.00 90.62 218 GLU A O 1
ATOM 1652 N N . GLU A 1 219 ? 19.001 -8.563 -31.069 1.00 88.00 219 GLU A N 1
ATOM 1653 C CA . GLU A 1 219 ? 18.201 -9.247 -30.048 1.00 88.00 219 GLU A CA 1
ATOM 1654 C C . GLU A 1 219 ? 17.923 -8.403 -28.788 1.00 88.00 219 GLU A C 1
ATOM 1656 O O . GLU A 1 219 ? 17.145 -8.837 -27.932 1.00 88.00 219 GLU A O 1
ATOM 1661 N N . CYS A 1 220 ? 18.526 -7.213 -28.642 1.00 89.94 220 CYS A N 1
ATOM 1662 C CA . CYS A 1 220 ? 18.363 -6.375 -27.447 1.00 89.94 220 CYS A CA 1
ATOM 1663 C C . CYS A 1 220 ? 16.883 -6.026 -27.176 1.00 89.94 220 CYS A C 1
ATOM 1665 O O . CYS A 1 2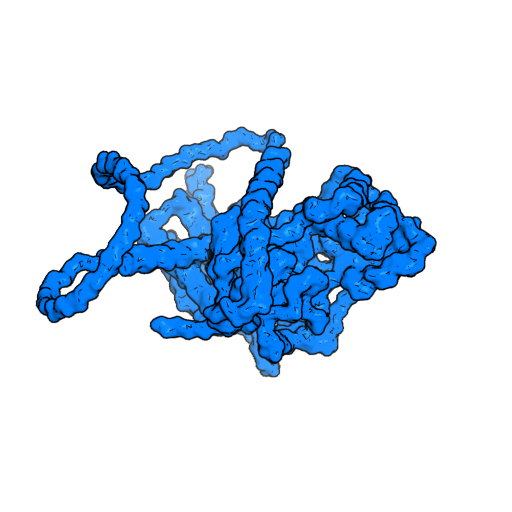20 ? 16.402 -6.376 -26.092 1.00 89.94 220 CYS A O 1
ATOM 1667 N N . PRO A 1 221 ? 16.107 -5.490 -28.145 1.00 88.88 221 PRO A N 1
ATOM 1668 C CA . PRO A 1 221 ? 14.683 -5.218 -27.932 1.00 88.88 221 PRO A CA 1
ATOM 1669 C C . PRO A 1 221 ? 13.842 -6.476 -27.668 1.00 88.88 221 PRO A C 1
ATOM 1671 O O . PRO A 1 221 ? 12.947 -6.497 -26.815 1.00 88.88 221 PRO A O 1
ATOM 1674 N N . LYS A 1 222 ? 14.122 -7.569 -28.394 1.00 87.31 222 LYS A N 1
ATOM 1675 C CA . LYS A 1 222 ? 13.289 -8.786 -28.383 1.00 87.31 222 LYS A CA 1
ATOM 1676 C C . LYS A 1 222 ? 13.282 -9.470 -27.014 1.00 87.31 222 LYS A C 1
ATOM 1678 O O . LYS A 1 222 ? 12.239 -9.959 -26.574 1.00 87.31 222 LYS A O 1
ATOM 1683 N N . LYS A 1 223 ? 14.418 -9.468 -26.309 1.00 82.38 223 LYS A N 1
ATOM 1684 C CA . LYS A 1 223 ? 14.575 -10.152 -25.012 1.00 82.38 223 LYS A CA 1
ATOM 1685 C C . LYS A 1 223 ? 13.706 -9.575 -23.890 1.00 82.38 223 LYS A C 1
ATOM 1687 O O . LYS A 1 223 ? 13.403 -10.296 -22.935 1.00 82.38 223 LYS A O 1
ATOM 1692 N N . ILE A 1 224 ? 13.303 -8.309 -23.992 1.00 79.69 224 ILE A N 1
ATOM 1693 C CA . ILE A 1 224 ? 12.725 -7.546 -22.871 1.00 79.69 224 ILE A CA 1
ATOM 1694 C C . ILE A 1 224 ? 11.279 -7.148 -23.123 1.00 79.69 224 ILE A C 1
ATOM 1696 O O . ILE A 1 224 ? 10.464 -7.170 -22.191 1.00 79.69 224 ILE A O 1
ATOM 1700 N N . ASN A 1 225 ? 10.942 -6.855 -24.380 1.00 80.75 225 ASN A N 1
ATOM 1701 C CA . ASN A 1 225 ? 9.626 -6.369 -24.784 1.00 80.75 225 ASN A CA 1
ATOM 1702 C C . ASN A 1 225 ? 8.472 -7.254 -24.289 1.00 80.75 225 ASN A C 1
ATOM 1704 O O . ASN A 1 225 ? 7.465 -6.751 -23.797 1.00 80.75 225 ASN A O 1
ATOM 1708 N N . SER A 1 226 ? 8.618 -8.578 -24.348 1.00 73.44 226 SER A N 1
ATOM 1709 C CA . SER A 1 226 ? 7.565 -9.508 -23.912 1.00 73.44 226 SER A CA 1
ATOM 1710 C C . SER A 1 226 ? 7.438 -9.631 -22.388 1.00 73.44 226 SER A C 1
ATOM 1712 O O . SER A 1 226 ? 6.379 -10.019 -21.881 1.00 73.44 226 SER A O 1
ATOM 1714 N N . LYS A 1 227 ? 8.492 -9.289 -21.637 1.00 76.81 227 LYS A N 1
ATOM 1715 C CA . LYS A 1 227 ? 8.576 -9.526 -20.190 1.00 76.81 227 LYS A CA 1
ATOM 1716 C C . LYS A 1 227 ? 8.233 -8.287 -19.371 1.00 76.81 227 LYS A C 1
ATOM 1718 O O . LYS A 1 227 ? 7.391 -8.391 -18.484 1.00 76.81 227 LYS A O 1
ATOM 1723 N N . MET A 1 228 ? 8.848 -7.141 -19.671 1.00 81.12 228 MET A N 1
ATOM 1724 C CA . MET A 1 228 ? 8.810 -5.960 -18.790 1.00 81.12 228 MET A CA 1
ATOM 1725 C C . MET A 1 228 ? 8.499 -4.635 -19.485 1.00 81.12 228 MET A C 1
ATOM 1727 O O . MET A 1 228 ? 7.976 -3.730 -18.830 1.00 81.12 228 MET A O 1
ATOM 1731 N N . ALA A 1 229 ? 8.767 -4.519 -20.789 1.00 86.94 229 ALA A N 1
ATOM 1732 C CA . ALA A 1 229 ? 8.500 -3.301 -21.557 1.00 86.94 229 ALA A CA 1
ATOM 1733 C C . ALA A 1 229 ? 7.007 -3.197 -21.939 1.00 86.94 229 ALA A C 1
ATOM 1735 O O . ALA A 1 229 ? 6.615 -3.297 -23.100 1.00 86.94 229 ALA A O 1
ATOM 1736 N N . LYS A 1 230 ? 6.154 -3.086 -20.913 1.00 91.06 230 LYS A N 1
ATOM 1737 C CA . LYS A 1 230 ? 4.682 -3.098 -21.003 1.00 91.06 230 LYS A CA 1
ATOM 1738 C C . LYS A 1 230 ? 4.040 -1.789 -20.544 1.00 91.06 230 LYS A C 1
ATOM 1740 O O . LYS A 1 230 ? 2.831 -1.745 -20.314 1.00 91.06 230 LYS A O 1
ATOM 1745 N N . TRP A 1 231 ? 4.817 -0.722 -20.380 1.00 92.44 231 TRP A N 1
ATOM 1746 C CA . TRP A 1 231 ? 4.244 0.600 -20.144 1.00 92.44 231 TRP A CA 1
ATOM 1747 C C . TRP A 1 231 ? 3.252 0.974 -21.257 1.00 92.44 231 TRP A C 1
ATOM 1749 O O . TRP A 1 231 ? 3.446 0.641 -22.425 1.00 92.44 231 TRP A O 1
ATOM 1759 N N . GLY A 1 232 ? 2.155 1.625 -20.879 1.00 91.12 232 GLY A N 1
ATOM 1760 C CA . GLY A 1 232 ? 1.028 1.945 -21.755 1.00 91.12 232 GLY A CA 1
ATOM 1761 C C . GLY A 1 232 ? 0.069 0.783 -22.044 1.00 91.12 232 GLY A C 1
ATOM 1762 O O . GLY A 1 232 ? -1.029 1.028 -22.544 1.00 91.12 232 GLY A O 1
ATOM 1763 N N . ALA A 1 233 ? 0.420 -0.467 -21.718 1.00 91.12 233 ALA A N 1
ATOM 1764 C CA . ALA A 1 233 ? -0.489 -1.595 -21.891 1.00 91.12 233 ALA A CA 1
ATOM 1765 C C . ALA A 1 233 ? -1.564 -1.581 -20.796 1.00 91.12 233 ALA A C 1
ATOM 1767 O O . ALA A 1 233 ? -1.286 -1.956 -19.662 1.00 91.12 233 ALA A O 1
ATOM 1768 N N . ARG A 1 234 ? -2.791 -1.194 -21.147 1.00 91.81 234 ARG A N 1
ATOM 1769 C CA . ARG A 1 234 ? -3.930 -1.149 -20.221 1.00 91.81 234 ARG A CA 1
ATOM 1770 C C . ARG A 1 234 ? -4.626 -2.499 -20.067 1.00 91.81 234 ARG A C 1
ATOM 1772 O O . ARG A 1 234 ? -4.520 -3.369 -20.940 1.00 91.81 234 ARG A O 1
ATOM 1779 N N . TYR A 1 235 ? -5.360 -2.673 -18.978 1.00 89.69 235 TYR A N 1
ATOM 1780 C CA . TYR A 1 235 ? -6.369 -3.712 -18.858 1.00 89.69 235 TYR A CA 1
ATOM 1781 C C . TYR A 1 235 ? -7.409 -3.550 -19.972 1.00 89.69 235 TYR A C 1
ATOM 1783 O O . TYR A 1 235 ? -7.834 -2.451 -20.331 1.00 89.69 235 TYR A O 1
ATOM 1791 N N . 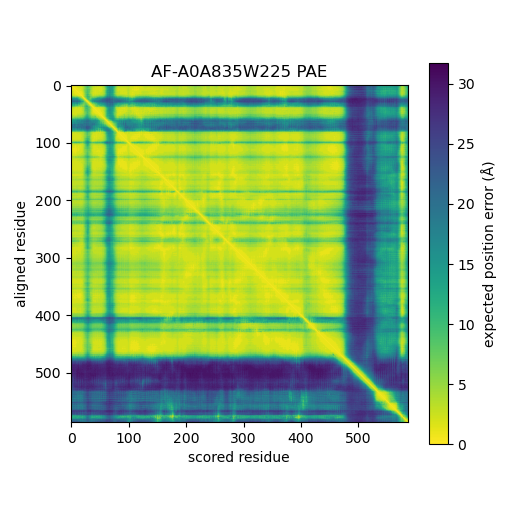SER A 1 236 ? -7.852 -4.674 -20.527 1.00 85.88 236 SER A N 1
ATOM 1792 C CA . SER A 1 236 ? -8.967 -4.656 -21.468 1.00 85.88 236 SER A CA 1
ATOM 1793 C C . SER A 1 236 ? -10.277 -4.515 -20.698 1.00 85.88 236 SER A C 1
ATOM 1795 O O . SER A 1 236 ? -10.569 -5.320 -19.815 1.00 85.88 236 SER A O 1
ATOM 1797 N N . ALA A 1 237 ? -11.116 -3.552 -21.088 1.00 81.94 237 ALA A N 1
ATOM 1798 C CA . ALA A 1 237 ? -12.464 -3.395 -20.531 1.00 81.94 237 ALA A CA 1
ATOM 1799 C C . ALA A 1 237 ? -13.370 -4.613 -20.757 1.00 81.94 237 ALA A C 1
ATOM 1801 O O . ALA A 1 237 ? -14.351 -4.810 -20.045 1.00 81.94 237 ALA A O 1
ATOM 1802 N N . LYS A 1 238 ? -13.027 -5.451 -21.740 1.00 83.19 238 LYS A N 1
ATOM 1803 C CA . LYS A 1 238 ? -13.736 -6.700 -22.036 1.00 83.19 238 LYS A CA 1
ATOM 1804 C C . LYS A 1 238 ? -13.211 -7.882 -21.226 1.00 83.19 238 LYS A C 1
ATOM 1806 O O . LYS A 1 238 ? -13.823 -8.946 -21.258 1.00 83.19 238 LYS A O 1
ATOM 1811 N N . ASP A 1 239 ? -12.081 -7.731 -20.538 1.00 82.88 239 ASP A N 1
ATOM 1812 C CA . ASP A 1 239 ? -11.488 -8.826 -19.786 1.00 82.88 239 ASP A CA 1
ATOM 1813 C C . ASP A 1 239 ? -12.219 -9.021 -18.459 1.00 82.88 239 ASP A C 1
ATOM 1815 O O . ASP A 1 239 ? -11.968 -8.359 -17.451 1.00 82.88 239 ASP A O 1
ATOM 1819 N N . VAL A 1 240 ? -13.155 -9.966 -18.475 1.00 79.44 240 VAL A N 1
ATOM 1820 C CA . VAL A 1 240 ? -13.945 -10.347 -17.304 1.00 79.44 240 VAL A CA 1
ATOM 1821 C C . VAL A 1 240 ? -13.089 -10.893 -16.161 1.00 79.44 240 VAL A C 1
ATOM 1823 O O . VAL A 1 240 ? -13.568 -10.898 -15.030 1.00 79.44 240 VAL A O 1
ATOM 1826 N N . ARG A 1 241 ? -11.834 -11.302 -16.407 1.00 82.69 241 ARG A N 1
ATOM 1827 C CA . ARG A 1 241 ? -10.902 -11.777 -15.365 1.00 82.69 241 ARG A CA 1
ATOM 1828 C C . ARG A 1 241 ? -10.424 -10.657 -14.443 1.00 82.69 241 ARG A C 1
ATOM 1830 O O . ARG A 1 241 ? -9.885 -10.931 -13.376 1.00 82.69 241 ARG A O 1
ATOM 1837 N N . ASN A 1 242 ? -10.659 -9.397 -14.806 1.00 80.62 242 ASN A N 1
ATOM 1838 C CA . ASN A 1 242 ? -10.427 -8.279 -13.895 1.00 80.62 242 ASN A CA 1
ATOM 1839 C C . ASN A 1 242 ? -11.473 -8.211 -12.780 1.00 80.62 242 ASN A C 1
ATOM 1841 O O . ASN A 1 242 ? -11.183 -7.643 -11.731 1.00 80.62 242 ASN A O 1
ATOM 1845 N N . ARG A 1 243 ? -12.653 -8.821 -12.970 1.00 90.00 243 ARG 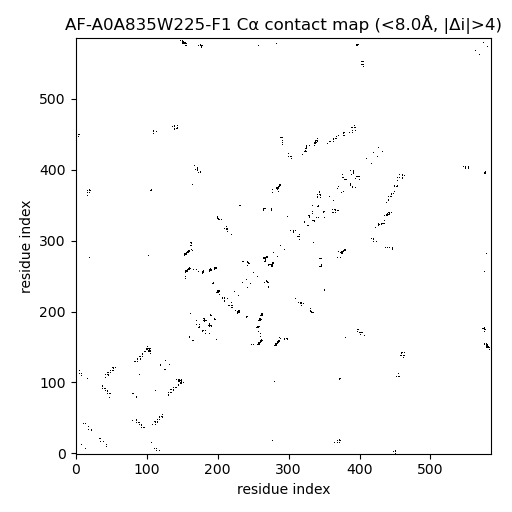A N 1
ATOM 1846 C CA . ARG A 1 243 ? -13.739 -8.806 -11.984 1.00 90.00 243 ARG A CA 1
ATOM 1847 C C . ARG A 1 243 ? -13.365 -9.588 -10.733 1.00 90.00 243 ARG A C 1
ATOM 1849 O O . ARG A 1 243 ? -12.943 -10.739 -10.838 1.00 90.00 243 ARG A O 1
ATOM 1856 N N . CYS A 1 244 ? -13.614 -9.000 -9.565 1.00 91.75 244 CYS A N 1
ATOM 1857 C CA . CYS A 1 244 ? -13.302 -9.614 -8.271 1.00 91.75 244 CYS A CA 1
ATOM 1858 C C . CYS A 1 244 ? -13.922 -11.012 -8.131 1.00 91.75 244 CYS A C 1
ATOM 1860 O O . CYS A 1 244 ? -13.217 -11.978 -7.849 1.00 91.75 244 CYS A O 1
ATOM 1862 N N . SER A 1 245 ? -15.201 -11.157 -8.490 1.00 91.56 245 SER A N 1
ATOM 1863 C CA . SER A 1 245 ? -15.910 -12.443 -8.462 1.00 91.56 245 SER A CA 1
ATOM 1864 C C . SER A 1 245 ? -15.307 -13.509 -9.382 1.00 91.56 245 SER A C 1
ATOM 1866 O O . SER A 1 245 ? -15.277 -14.685 -9.028 1.00 91.56 245 SER A O 1
ATOM 1868 N N . LYS A 1 246 ? -14.784 -13.126 -10.554 1.00 92.81 246 LYS A N 1
ATOM 1869 C CA . LYS A 1 246 ? -14.123 -14.066 -11.473 1.00 92.81 246 LYS A CA 1
ATOM 1870 C C . LYS A 1 246 ? -12.747 -14.487 -10.987 1.00 92.81 246 LYS A C 1
ATOM 1872 O O . LYS A 1 246 ? -12.375 -15.642 -11.174 1.00 92.81 246 LYS A O 1
ATOM 1877 N N . ARG A 1 247 ? -12.021 -13.591 -10.323 1.00 94.50 247 ARG A N 1
ATOM 1878 C CA . ARG A 1 247 ? -10.768 -13.943 -9.649 1.00 94.50 247 ARG A CA 1
ATOM 1879 C C . ARG A 1 247 ? -11.015 -14.894 -8.489 1.00 94.50 247 ARG A C 1
ATOM 1881 O O . ARG A 1 247 ? -10.353 -15.920 -8.419 1.00 94.50 247 ARG A O 1
ATOM 1888 N N . ALA A 1 248 ? -12.005 -14.599 -7.647 1.00 94.25 248 ALA A N 1
ATOM 1889 C CA . ALA A 1 248 ? -12.394 -15.462 -6.535 1.00 94.25 248 ALA A CA 1
ATOM 1890 C C . ALA A 1 248 ? -12.804 -16.859 -7.027 1.00 94.25 248 ALA A C 1
ATOM 1892 O O . ALA A 1 248 ? -12.358 -17.857 -6.469 1.00 94.25 248 ALA A O 1
ATOM 1893 N N . GLN A 1 249 ? -13.571 -16.930 -8.123 1.00 94.31 249 GLN A N 1
ATOM 1894 C CA . GLN A 1 249 ? -13.915 -18.191 -8.779 1.00 94.31 249 GLN A CA 1
ATOM 1895 C C . GLN A 1 249 ? -12.662 -18.971 -9.207 1.00 94.31 249 GLN A C 1
ATOM 1897 O O . GLN A 1 249 ? -12.538 -20.138 -8.847 1.00 94.31 249 GLN A O 1
ATOM 1902 N N . LEU A 1 250 ? -11.727 -18.339 -9.927 1.00 94.94 250 LEU A N 1
ATOM 1903 C CA . LEU A 1 250 ? -10.512 -19.015 -10.394 1.00 94.94 250 LEU A CA 1
ATOM 1904 C C . LEU A 1 250 ? -9.640 -19.501 -9.228 1.00 94.94 250 LEU A C 1
ATOM 1906 O O . LEU A 1 250 ? -9.130 -20.619 -9.268 1.00 94.94 250 LEU A O 1
ATOM 1910 N N . LEU A 1 251 ? -9.477 -18.669 -8.196 1.00 95.19 251 LEU A N 1
ATOM 1911 C CA . LEU A 1 251 ? -8.726 -19.008 -6.987 1.00 95.19 251 LEU A CA 1
ATOM 1912 C C . LEU A 1 251 ? -9.340 -20.233 -6.298 1.00 95.19 251 LEU A C 1
ATOM 1914 O O . LEU A 1 251 ? -8.622 -21.181 -5.997 1.00 95.19 251 LEU A O 1
ATOM 1918 N N . ASN A 1 252 ? -10.667 -20.267 -6.155 1.00 94.12 252 ASN A N 1
ATOM 1919 C CA . ASN A 1 252 ? -11.383 -21.413 -5.601 1.00 94.12 252 ASN A CA 1
ATOM 1920 C C . ASN A 1 252 ? -11.233 -22.678 -6.467 1.00 94.12 252 ASN A C 1
ATOM 1922 O O . ASN A 1 252 ? -10.877 -23.734 -5.954 1.00 94.12 252 ASN A O 1
ATOM 1926 N N . GLU A 1 253 ? -11.439 -22.577 -7.785 1.00 95.12 253 GLU A N 1
ATOM 1927 C CA . GLU A 1 253 ? -11.281 -23.698 -8.730 1.00 95.12 253 GLU A CA 1
ATOM 1928 C C . GLU A 1 253 ? -9.855 -24.268 -8.732 1.00 95.12 253 GLU A C 1
ATOM 1930 O O . GLU A 1 253 ? -9.665 -25.474 -8.880 1.00 95.12 253 GLU A O 1
ATOM 1935 N N . SER A 1 254 ? -8.856 -23.410 -8.523 1.00 95.38 254 SER A N 1
ATOM 1936 C CA . SER A 1 254 ? -7.439 -23.792 -8.504 1.00 95.38 254 SER A CA 1
ATOM 1937 C C . SER A 1 254 ? -6.926 -24.134 -7.103 1.00 95.38 254 SER A C 1
ATOM 1939 O O . SER A 1 254 ? -5.754 -24.477 -6.951 1.00 95.38 254 SER A O 1
ATOM 1941 N N . SER A 1 255 ? -7.782 -24.033 -6.077 1.00 95.06 255 SER A N 1
ATOM 1942 C CA . SER A 1 255 ? -7.401 -24.159 -4.664 1.00 95.06 255 SER A CA 1
ATOM 1943 C C . SER A 1 255 ? -6.220 -23.251 -4.287 1.00 95.06 255 SER A C 1
ATOM 1945 O O . SER A 1 255 ? -5.317 -23.664 -3.558 1.00 95.06 255 SER A O 1
ATOM 1947 N N . TRP A 1 256 ? -6.194 -22.025 -4.816 1.00 95.88 256 TRP A N 1
ATOM 1948 C CA . TRP A 1 256 ? -5.215 -20.988 -4.492 1.00 95.88 256 TRP A CA 1
ATOM 1949 C C . TRP A 1 256 ? -5.779 -20.022 -3.456 1.00 95.88 256 TRP A C 1
ATOM 1951 O O . TRP A 1 256 ? -6.877 -19.498 -3.616 1.00 95.88 256 TRP A O 1
ATOM 1961 N N . SER A 1 257 ? -4.993 -19.738 -2.425 1.00 96.62 257 SER A N 1
ATOM 1962 C CA . SER A 1 257 ? -5.368 -18.857 -1.316 1.00 96.62 257 SER A CA 1
ATOM 1963 C C . SER A 1 257 ? -4.541 -17.570 -1.260 1.00 96.62 257 SER A C 1
ATOM 1965 O O . SER A 1 257 ? -4.750 -16.748 -0.371 1.00 96.62 257 SER A O 1
ATOM 1967 N N . PHE A 1 258 ? -3.569 -17.397 -2.157 1.00 97.56 258 PHE A N 1
ATOM 1968 C CA . PHE A 1 258 ? -2.679 -16.241 -2.192 1.00 97.56 258 PHE A CA 1
ATOM 1969 C C . PHE A 1 258 ? -2.300 -15.875 -3.627 1.00 97.56 258 PHE A C 1
ATOM 1971 O O . PHE A 1 258 ? -1.948 -16.739 -4.439 1.00 97.56 258 PHE A O 1
ATOM 1978 N N . TYR A 1 259 ? -2.289 -14.581 -3.932 1.00 97.62 259 TYR A N 1
ATOM 1979 C CA . TYR A 1 259 ? -1.674 -14.072 -5.152 1.00 97.62 259 TYR A CA 1
ATOM 1980 C C . TYR A 1 259 ? -1.134 -12.654 -4.972 1.00 97.62 259 TYR A C 1
ATOM 1982 O O . TYR A 1 259 ? -1.571 -11.901 -4.103 1.00 97.62 259 TYR A O 1
ATOM 1990 N N . ALA A 1 260 ? -0.174 -12.294 -5.819 1.00 97.25 260 ALA A N 1
ATOM 1991 C CA . ALA A 1 260 ? 0.370 -10.948 -5.898 1.00 97.25 260 ALA A CA 1
ATOM 1992 C C . ALA A 1 260 ? -0.238 -10.170 -7.073 1.00 97.25 260 ALA A C 1
ATOM 1994 O O . ALA A 1 260 ? -0.515 -10.738 -8.130 1.00 97.25 260 ALA A O 1
ATOM 1995 N N . SER A 1 261 ? -0.367 -8.857 -6.905 1.00 96.00 261 SER A N 1
ATOM 1996 C CA . SER A 1 261 ? -0.705 -7.894 -7.951 1.00 96.00 261 SER A CA 1
ATOM 1997 C C . SER A 1 261 ? 0.362 -6.799 -7.987 1.00 96.00 261 SER A C 1
ATOM 1999 O O . SER A 1 261 ? 0.496 -6.046 -7.026 1.00 96.00 261 SER A O 1
ATOM 2001 N N . GLU A 1 262 ? 1.156 -6.719 -9.060 1.00 94.62 262 GLU A N 1
ATOM 2002 C CA . GLU A 1 262 ? 2.281 -5.768 -9.194 1.00 94.62 262 GLU A CA 1
ATOM 2003 C C . GLU A 1 262 ? 1.953 -4.561 -10.090 1.00 94.62 262 GLU A C 1
ATOM 2005 O O . GLU A 1 262 ? 2.776 -3.660 -10.267 1.00 94.62 262 GLU A O 1
ATOM 2010 N N . TYR A 1 263 ? 0.754 -4.516 -10.669 1.00 94.19 263 TYR A N 1
ATOM 2011 C CA . TYR A 1 263 ? 0.394 -3.470 -11.616 1.00 94.19 263 TYR A CA 1
ATOM 2012 C C . TYR A 1 263 ? -0.221 -2.233 -10.938 1.00 94.19 263 TYR A C 1
ATOM 2014 O O . TYR A 1 263 ? 0.490 -1.294 -10.587 1.00 94.19 263 TYR A O 1
ATOM 2022 N N . THR A 1 264 ? -1.542 -2.188 -10.806 1.00 94.88 264 THR A N 1
ATOM 2023 C CA . THR A 1 264 ? -2.280 -1.074 -10.199 1.00 94.88 264 THR A CA 1
ATOM 2024 C C . THR A 1 264 ? -3.627 -1.576 -9.693 1.00 94.88 264 THR A C 1
ATOM 2026 O O . THR A 1 264 ? -4.079 -2.657 -10.098 1.00 94.88 264 THR A O 1
ATOM 2029 N N . LEU A 1 265 ? -4.269 -0.804 -8.817 1.00 94.38 265 LEU A N 1
ATOM 2030 C CA . LEU A 1 265 ? -5.638 -1.064 -8.402 1.00 94.38 265 LEU A CA 1
ATOM 2031 C C . LEU A 1 265 ? -6.558 -1.124 -9.614 1.00 94.38 265 LEU A C 1
ATOM 2033 O O . LEU A 1 265 ? -6.498 -0.313 -10.540 1.00 94.38 265 LEU A O 1
ATOM 2037 N N . ARG A 1 266 ? -7.453 -2.101 -9.581 1.00 90.62 266 ARG A N 1
ATOM 2038 C CA . ARG A 1 266 ? -8.537 -2.201 -10.549 1.00 90.62 266 ARG A CA 1
ATOM 2039 C C . ARG A 1 266 ? -9.629 -1.223 -10.128 1.00 90.62 266 ARG A C 1
ATOM 2041 O O . ARG A 1 266 ? -9.704 -0.839 -8.963 1.00 90.62 266 ARG A O 1
ATOM 2048 N N . GLY A 1 267 ? -10.483 -0.810 -11.056 1.00 86.56 267 GLY A N 1
ATOM 2049 C CA . GLY A 1 267 ? -11.676 -0.076 -10.645 1.00 86.56 267 GLY A CA 1
ATOM 2050 C C . GLY A 1 267 ? -12.660 -0.982 -9.899 1.00 86.56 267 GLY A C 1
ATOM 2051 O O . GLY A 1 267 ? -12.532 -2.209 -9.919 1.00 86.56 267 GLY A O 1
ATOM 2052 N N . ARG A 1 268 ? -13.628 -0.374 -9.212 1.00 86.81 268 ARG A N 1
ATOM 2053 C CA . ARG A 1 268 ? -14.650 -1.029 -8.379 1.00 86.81 268 ARG A CA 1
ATOM 2054 C C . ARG A 1 268 ? -15.248 -2.279 -9.030 1.00 86.81 268 ARG A C 1
ATOM 2056 O O . ARG A 1 268 ? -15.564 -2.287 -10.219 1.00 86.81 268 ARG A O 1
ATOM 2063 N N . GLY A 1 269 ? -15.325 -3.366 -8.259 1.00 82.44 269 GLY A N 1
ATOM 2064 C CA . GLY A 1 269 ? -15.781 -4.674 -8.746 1.00 82.44 269 GLY A CA 1
ATOM 2065 C C . GLY A 1 269 ? -14.882 -5.292 -9.829 1.00 82.44 269 GLY A C 1
ATOM 2066 O O . GLY A 1 269 ? -15.262 -6.277 -10.463 1.00 82.44 269 GLY A O 1
ATOM 2067 N N . GLY A 1 270 ? -13.698 -4.720 -10.070 1.00 80.56 270 GLY A N 1
ATOM 2068 C CA . GLY A 1 270 ? -12.797 -5.066 -11.164 1.00 80.56 270 GLY A CA 1
ATOM 2069 C C . GLY A 1 270 ? -13.111 -4.395 -12.504 1.00 80.56 270 GLY A C 1
ATOM 2070 O O . GLY A 1 270 ? -12.622 -4.840 -13.546 1.00 80.56 270 GLY A O 1
ATOM 2071 N N . ARG A 1 271 ? -13.951 -3.357 -12.510 1.00 83.00 271 ARG A N 1
ATOM 2072 C CA . ARG A 1 271 ? -14.323 -2.598 -13.707 1.00 83.00 271 ARG A CA 1
ATOM 2073 C C . ARG A 1 271 ? -13.319 -1.483 -13.973 1.00 83.00 271 ARG A C 1
ATOM 2075 O O . ARG A 1 271 ? -13.234 -0.544 -13.202 1.00 83.00 271 ARG A O 1
ATOM 2082 N N . VAL A 1 272 ? -12.589 -1.546 -15.079 1.00 80.44 272 VAL A N 1
ATOM 2083 C CA . VAL A 1 272 ? -11.554 -0.550 -15.443 1.00 80.44 272 VAL A CA 1
ATOM 2084 C C . VAL A 1 272 ? -12.056 0.888 -15.618 1.00 80.44 272 VAL A C 1
ATOM 2086 O O . VAL A 1 272 ? -11.262 1.817 -15.526 1.00 80.44 272 VAL A O 1
ATOM 2089 N N . ASP A 1 273 ? -13.349 1.085 -15.878 1.00 82.75 273 ASP A N 1
ATOM 2090 C CA . ASP A 1 273 ? -13.994 2.398 -16.001 1.00 82.75 273 ASP A CA 1
ATOM 2091 C C . ASP A 1 273 ? -14.475 2.970 -14.658 1.00 82.75 273 ASP A C 1
ATOM 2093 O O . ASP A 1 273 ? -14.859 4.137 -14.587 1.00 82.75 273 ASP A O 1
ATOM 2097 N N . ALA A 1 274 ? -14.466 2.165 -13.595 1.00 88.00 274 ALA A N 1
ATOM 2098 C CA . ALA A 1 274 ? -14.906 2.578 -12.272 1.00 88.00 274 ALA A CA 1
ATOM 2099 C C . ALA A 1 274 ? -13.746 3.153 -11.435 1.00 88.00 274 ALA A C 1
ATOM 2101 O O . ALA A 1 274 ? -12.578 2.857 -11.705 1.00 88.00 274 ALA A O 1
ATOM 2102 N N . PRO A 1 275 ? -14.043 3.936 -10.378 1.00 90.19 275 PRO A N 1
ATOM 2103 C CA . PRO A 1 275 ? -13.020 4.414 -9.453 1.00 90.19 275 PRO A CA 1
ATOM 2104 C C . PRO A 1 275 ? -12.185 3.260 -8.868 1.00 90.19 275 PRO A C 1
ATOM 2106 O O . PRO A 1 275 ? -12.766 2.211 -8.572 1.00 90.19 275 PRO A O 1
ATOM 2109 N N . PRO A 1 276 ? -10.863 3.436 -8.678 1.00 92.06 276 PRO A N 1
ATOM 2110 C CA . PRO A 1 276 ? -9.974 2.418 -8.116 1.00 92.06 276 PRO A CA 1
ATOM 2111 C C . PRO A 1 276 ? -10.475 1.882 -6.773 1.00 92.06 276 PRO A C 1
ATOM 2113 O O . PRO A 1 276 ? -10.840 2.655 -5.887 1.00 92.06 276 PRO A O 1
ATOM 2116 N N . ALA A 1 277 ? -10.486 0.563 -6.608 1.00 92.25 277 ALA A N 1
ATOM 2117 C CA . ALA A 1 277 ? -10.860 -0.085 -5.359 1.00 92.25 277 ALA A CA 1
ATOM 2118 C C . ALA A 1 277 ? -10.211 -1.466 -5.231 1.00 92.25 277 ALA A C 1
ATOM 2120 O O . ALA A 1 277 ? -9.864 -2.121 -6.214 1.00 92.25 277 ALA A O 1
ATOM 2121 N N . VAL A 1 278 ? -10.091 -1.916 -3.989 1.00 93.81 278 VAL A N 1
ATOM 2122 C CA . VAL A 1 278 ? -9.720 -3.292 -3.666 1.00 93.81 278 VAL A CA 1
ATOM 2123 C C . VAL A 1 278 ? -10.900 -4.247 -3.879 1.00 93.81 278 VAL A C 1
ATOM 2125 O O . VAL A 1 278 ? -12.061 -3.825 -3.887 1.00 93.81 278 VAL A O 1
ATOM 2128 N N . CYS A 1 279 ? -10.624 -5.543 -4.010 1.00 93.12 279 CYS A N 1
ATOM 2129 C CA . CYS A 1 279 ? -11.667 -6.566 -3.977 1.00 93.12 279 CYS A CA 1
ATOM 2130 C C . CYS A 1 279 ? -11.974 -6.939 -2.521 1.00 93.12 279 CYS A C 1
ATOM 2132 O O . CYS A 1 279 ? -11.091 -7.377 -1.781 1.00 93.12 279 CYS A O 1
ATOM 2134 N N . ARG A 1 280 ? -13.226 -6.758 -2.091 1.00 91.62 280 ARG A N 1
ATOM 2135 C CA . ARG A 1 280 ? -13.626 -6.981 -0.688 1.00 91.62 280 ARG A CA 1
ATOM 2136 C C . ARG A 1 280 ? -13.675 -8.459 -0.315 1.00 91.62 280 ARG A C 1
ATOM 2138 O O . ARG A 1 280 ? -13.603 -8.779 0.866 1.00 91.62 280 ARG A O 1
ATOM 2145 N N . GLU A 1 281 ? -13.759 -9.345 -1.300 1.00 91.31 281 GLU A N 1
ATOM 2146 C CA . GLU A 1 281 ? -13.715 -10.797 -1.131 1.00 91.31 281 GLU A CA 1
ATOM 2147 C C . GLU A 1 281 ? -12.319 -11.299 -0.727 1.00 91.31 281 GLU A C 1
ATOM 2149 O O . GLU A 1 281 ? -12.186 -12.436 -0.278 1.00 91.31 281 GLU A O 1
ATOM 2154 N N . PHE A 1 282 ? -11.278 -10.468 -0.861 1.00 95.75 282 PHE A N 1
ATOM 2155 C CA . PHE A 1 282 ? -9.900 -10.811 -0.508 1.00 95.75 282 PHE A CA 1
ATOM 2156 C C . PHE A 1 282 ? -9.434 -10.075 0.746 1.00 95.75 282 PHE A C 1
ATOM 2158 O O . PHE A 1 282 ? -9.941 -9.000 1.077 1.00 95.75 282 PHE A O 1
ATOM 2165 N N . LEU A 1 283 ? -8.468 -10.672 1.445 1.00 97.38 283 LEU A N 1
ATOM 2166 C CA . LEU A 1 283 ? -7.662 -10.000 2.455 1.00 97.38 283 LEU A CA 1
ATOM 2167 C C . LEU A 1 283 ? -6.582 -9.200 1.722 1.00 97.38 283 LEU A C 1
ATOM 2169 O O . LEU A 1 283 ? -5.644 -9.771 1.166 1.00 97.38 283 LEU A O 1
ATOM 2173 N N . ASN A 1 284 ? -6.741 -7.886 1.679 1.00 98.00 284 ASN A N 1
ATOM 2174 C CA . ASN A 1 284 ? -5.891 -6.978 0.925 1.00 98.00 284 ASN A CA 1
ATOM 2175 C C . ASN A 1 284 ? -4.673 -6.587 1.764 1.00 98.00 284 ASN A C 1
ATOM 2177 O O . ASN A 1 284 ? -4.791 -5.901 2.782 1.00 98.00 284 ASN A O 1
ATOM 2181 N N . LEU A 1 285 ? -3.500 -7.022 1.317 1.00 98.44 285 LEU A N 1
ATOM 2182 C CA . LEU A 1 285 ? -2.215 -6.763 1.954 1.00 98.44 285 LEU A CA 1
ATOM 2183 C C . LEU A 1 285 ? -1.401 -5.783 1.110 1.00 98.44 285 LEU A C 1
ATOM 2185 O O . LEU A 1 285 ? -1.197 -6.005 -0.082 1.00 98.44 285 LEU A O 1
ATOM 2189 N N . ALA A 1 286 ? -0.849 -4.753 1.742 1.00 98.44 286 ALA A N 1
ATOM 2190 C CA . ALA A 1 286 ? 0.167 -3.892 1.149 1.00 98.44 286 ALA A CA 1
ATOM 2191 C C . ALA A 1 286 ? 1.435 -3.891 2.008 1.00 98.44 286 ALA A C 1
ATOM 2193 O O . ALA A 1 286 ? 1.369 -3.744 3.227 1.00 98.44 286 ALA A O 1
ATOM 2194 N N . VAL A 1 287 ? 2.599 -4.003 1.366 1.00 97.94 287 VAL A N 1
ATOM 2195 C CA . VAL A 1 287 ? 3.900 -3.828 2.025 1.00 97.94 287 VAL A CA 1
ATOM 2196 C C . VAL A 1 287 ? 4.602 -2.645 1.386 1.00 97.94 287 VAL A C 1
ATOM 2198 O O . VAL A 1 287 ? 4.835 -2.641 0.179 1.00 97.94 287 VAL A O 1
ATOM 2201 N N . LEU A 1 288 ? 4.926 -1.633 2.185 1.00 98.31 288 LEU A N 1
ATOM 2202 C CA . LEU A 1 288 ? 5.635 -0.446 1.730 1.00 98.31 288 LEU A CA 1
ATOM 2203 C C . LEU A 1 288 ? 7.084 -0.458 2.211 1.00 98.31 288 LEU A C 1
ATOM 2205 O O . LEU A 1 288 ? 7.450 -1.088 3.200 1.00 98.31 288 LEU A O 1
ATOM 2209 N N . ARG A 1 289 ? 7.909 0.279 1.478 1.00 97.25 289 ARG A N 1
ATOM 2210 C CA . ARG A 1 289 ? 9.315 0.550 1.774 1.00 97.25 289 ARG A CA 1
ATOM 2211 C C . ARG A 1 289 ? 9.574 2.049 1.644 1.00 97.25 289 ARG A C 1
ATOM 2213 O O . ARG A 1 289 ? 8.847 2.721 0.905 1.00 97.25 289 ARG A O 1
ATOM 2220 N N . SER A 1 290 ? 10.614 2.580 2.277 1.00 97.62 290 SER A N 1
ATOM 2221 C CA . SER A 1 290 ? 11.080 3.946 2.010 1.00 97.62 290 SER A CA 1
ATOM 2222 C C . SER A 1 290 ? 11.163 4.193 0.491 1.00 97.62 290 SER A C 1
ATOM 2224 O O . SER A 1 290 ? 11.831 3.418 -0.204 1.00 97.62 290 SER A O 1
ATOM 2226 N N . PRO A 1 291 ? 10.503 5.232 -0.064 1.00 97.94 291 PRO A N 1
ATOM 2227 C CA . PRO A 1 291 ? 10.481 5.466 -1.509 1.00 97.94 291 PRO A CA 1
ATOM 2228 C C . PRO A 1 291 ? 11.877 5.622 -2.107 1.00 97.94 291 PRO A C 1
ATOM 2230 O O . PRO A 1 291 ? 12.134 5.103 -3.191 1.00 97.94 291 PRO A O 1
ATOM 2233 N N . ARG A 1 292 ? 12.800 6.259 -1.372 1.00 96.31 292 ARG A N 1
ATOM 2234 C CA . ARG A 1 292 ? 14.216 6.377 -1.755 1.00 96.31 292 ARG A CA 1
ATOM 2235 C C . ARG A 1 292 ? 14.875 5.006 -1.885 1.00 96.31 292 ARG A C 1
ATOM 2237 O O . ARG A 1 292 ? 15.479 4.698 -2.909 1.00 96.31 292 ARG A O 1
ATOM 2244 N N . GLU A 1 293 ? 14.731 4.168 -0.862 1.00 95.38 293 GLU A N 1
ATOM 2245 C CA . GLU A 1 293 ? 15.328 2.831 -0.832 1.00 95.38 293 GLU A CA 1
ATOM 2246 C C . GLU A 1 293 ? 14.710 1.905 -1.884 1.00 95.38 293 GLU A C 1
ATOM 2248 O O . GLU A 1 293 ? 15.426 1.162 -2.563 1.00 95.38 293 GLU A O 1
ATOM 2253 N N . ARG A 1 294 ? 13.385 1.979 -2.072 1.00 96.00 294 ARG A N 1
ATOM 2254 C CA . ARG A 1 294 ? 12.667 1.275 -3.139 1.00 96.00 294 ARG A CA 1
ATOM 2255 C C . ARG A 1 294 ? 13.205 1.692 -4.504 1.00 96.00 294 ARG A C 1
ATOM 2257 O O . ARG A 1 294 ? 13.574 0.817 -5.282 1.00 96.00 294 ARG A O 1
ATOM 2264 N N . LEU A 1 295 ? 13.280 2.995 -4.779 1.00 95.56 295 LEU A N 1
ATOM 2265 C CA . LEU A 1 295 ? 13.740 3.558 -6.049 1.00 95.56 295 LEU A CA 1
ATOM 2266 C C . LEU A 1 295 ? 15.150 3.076 -6.406 1.00 95.56 295 LEU A C 1
ATOM 2268 O O . LEU A 1 295 ? 15.356 2.501 -7.476 1.00 95.56 295 LEU A O 1
ATOM 2272 N N . LEU A 1 296 ? 16.106 3.224 -5.486 1.00 93.00 296 LEU A N 1
ATOM 2273 C CA . LEU A 1 296 ? 17.492 2.803 -5.712 1.00 93.00 296 LEU A CA 1
ATOM 2274 C C . LEU A 1 296 ? 17.605 1.283 -5.867 1.00 93.00 296 LEU A C 1
ATOM 2276 O O . LEU A 1 296 ? 18.339 0.787 -6.725 1.00 93.00 296 LEU A O 1
ATOM 2280 N N . SER A 1 297 ? 16.853 0.522 -5.067 1.00 92.44 297 SER A N 1
ATOM 2281 C CA . SER A 1 297 ? 16.774 -0.934 -5.205 1.00 92.44 297 SER A CA 1
ATOM 2282 C C . SER A 1 297 ? 16.202 -1.346 -6.563 1.00 92.44 297 SER A C 1
ATOM 2284 O O . SER A 1 297 ? 16.670 -2.322 -7.150 1.00 92.44 297 SER A O 1
ATOM 2286 N N . HIS A 1 298 ? 15.241 -0.588 -7.091 1.00 93.50 298 HIS A N 1
ATOM 2287 C CA . HIS A 1 298 ? 14.624 -0.830 -8.390 1.00 93.50 298 HIS A CA 1
ATOM 2288 C C . HIS A 1 298 ? 15.621 -0.615 -9.527 1.00 93.50 298 HIS A C 1
ATOM 2290 O O . HIS A 1 298 ? 15.782 -1.497 -10.371 1.00 93.50 298 HIS A O 1
ATOM 2296 N N . MET A 1 299 ? 16.353 0.499 -9.505 1.00 94.44 299 MET A N 1
ATOM 2297 C CA . MET A 1 299 ? 17.391 0.791 -10.497 1.00 94.44 299 MET A CA 1
ATOM 2298 C C . MET A 1 299 ? 18.477 -0.288 -10.500 1.00 94.44 299 MET A C 1
ATOM 2300 O O . MET A 1 299 ? 18.762 -0.874 -11.544 1.00 94.44 299 MET A O 1
ATOM 2304 N N . ARG A 1 300 ? 19.019 -0.638 -9.324 1.00 92.81 300 ARG A N 1
ATOM 2305 C CA . ARG A 1 300 ? 20.019 -1.715 -9.195 1.00 92.81 300 ARG A CA 1
ATOM 2306 C C . ARG A 1 300 ? 19.481 -3.052 -9.692 1.00 92.81 300 ARG A C 1
ATOM 2308 O O . ARG A 1 300 ? 20.181 -3.776 -10.395 1.00 92.81 300 ARG A O 1
ATOM 2315 N N . TYR A 1 301 ? 18.235 -3.381 -9.351 1.00 90.69 301 TYR A N 1
ATOM 2316 C CA . TYR A 1 301 ? 17.607 -4.614 -9.810 1.00 90.69 301 TYR A CA 1
ATOM 2317 C C . TYR A 1 301 ? 17.468 -4.662 -11.327 1.00 90.69 301 TYR A C 1
ATOM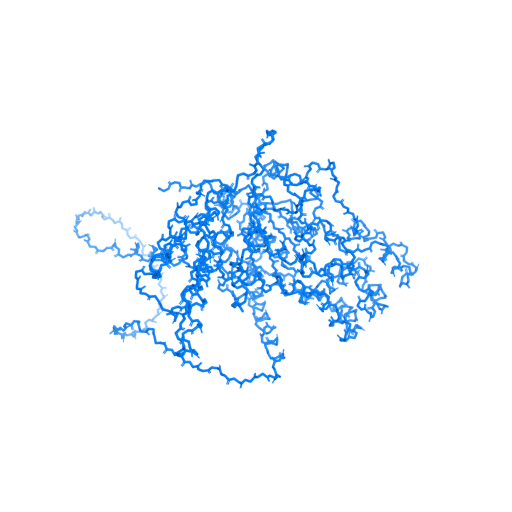 2319 O O . TYR A 1 301 ? 17.761 -5.703 -11.915 1.00 90.69 301 TYR A O 1
ATOM 2327 N N . LEU A 1 302 ? 17.064 -3.558 -11.960 1.00 92.00 302 LEU A N 1
ATOM 2328 C CA . LEU A 1 302 ? 16.984 -3.510 -13.412 1.00 92.00 302 LEU A CA 1
ATOM 2329 C C . LEU A 1 302 ? 18.356 -3.793 -14.026 1.00 92.00 302 LEU A C 1
ATOM 2331 O O . LEU A 1 302 ? 18.461 -4.647 -14.900 1.00 92.00 302 LEU A O 1
ATOM 2335 N N . VAL A 1 303 ? 19.417 -3.162 -13.523 1.00 93.12 303 VAL A N 1
ATOM 2336 C CA . VAL A 1 303 ? 20.783 -3.405 -14.009 1.00 93.12 303 VAL A CA 1
ATOM 2337 C C . VAL A 1 303 ? 21.194 -4.872 -13.835 1.00 93.12 303 VAL A C 1
ATOM 2339 O O . VAL A 1 303 ? 21.753 -5.470 -14.760 1.00 93.12 303 VAL A O 1
ATOM 2342 N N . ALA A 1 304 ? 20.867 -5.489 -12.693 1.00 91.25 304 ALA A N 1
ATOM 2343 C CA . ALA A 1 304 ? 21.079 -6.921 -12.452 1.00 91.25 304 ALA A CA 1
ATOM 2344 C C . ALA A 1 304 ? 20.403 -7.782 -13.519 1.00 91.25 304 ALA A C 1
ATOM 2346 O O . ALA A 1 304 ? 20.998 -8.702 -14.083 1.00 91.25 304 ALA A O 1
ATOM 2347 N N . LEU A 1 305 ? 19.137 -7.474 -13.774 1.00 89.19 305 LEU A N 1
ATOM 2348 C CA . LEU A 1 305 ? 18.286 -8.244 -14.653 1.00 89.19 305 LEU A CA 1
ATOM 2349 C C . LEU A 1 305 ? 18.751 -8.125 -16.104 1.00 89.19 305 LEU A C 1
ATOM 2351 O O . LEU A 1 305 ? 18.945 -9.142 -16.769 1.00 89.19 305 LEU A O 1
ATOM 2355 N N . MET A 1 306 ? 19.051 -6.907 -16.552 1.00 91.12 306 MET A N 1
ATOM 2356 C CA . MET A 1 306 ? 19.663 -6.639 -17.854 1.00 91.12 306 MET A CA 1
ATOM 2357 C C . MET A 1 306 ? 20.995 -7.372 -18.008 1.00 91.12 306 MET A C 1
ATOM 2359 O O . MET A 1 306 ? 21.237 -7.991 -19.041 1.00 91.12 306 MET A O 1
ATOM 2363 N N . SER A 1 307 ? 21.831 -7.382 -16.965 1.00 92.00 307 SER A N 1
ATOM 2364 C CA . SER A 1 307 ? 23.102 -8.119 -16.967 1.00 92.00 307 SER A CA 1
ATOM 2365 C C . SER A 1 307 ? 22.895 -9.625 -17.123 1.00 92.00 307 SER A C 1
ATOM 2367 O O . SER A 1 307 ? 23.697 -10.280 -17.785 1.00 92.00 307 SER A O 1
ATOM 2369 N N . SER A 1 308 ? 21.818 -10.182 -16.562 1.00 89.62 308 SER A N 1
ATOM 2370 C CA . SER A 1 308 ? 21.482 -11.602 -16.730 1.00 89.62 308 SER A CA 1
ATOM 2371 C C . SER A 1 308 ? 20.999 -11.947 -18.144 1.00 89.62 308 SER A C 1
ATOM 2373 O O . SER A 1 308 ? 21.211 -13.065 -18.606 1.00 89.62 308 SER A O 1
ATOM 2375 N N . TRP A 1 309 ? 20.371 -11.000 -18.849 1.00 89.06 309 TRP A N 1
ATOM 2376 C CA . TRP A 1 309 ? 19.775 -11.234 -20.171 1.00 89.06 309 TRP A CA 1
ATOM 2377 C C . TRP A 1 309 ? 20.697 -10.879 -21.341 1.00 89.06 309 TRP A C 1
ATOM 2379 O O . TRP A 1 309 ? 20.701 -11.577 -22.363 1.00 89.06 309 TRP A O 1
ATOM 2389 N N . LEU A 1 310 ? 21.459 -9.793 -21.207 1.00 90.69 310 LEU A N 1
ATOM 2390 C CA . LEU A 1 310 ? 22.372 -9.277 -22.231 1.00 90.69 310 LEU A CA 1
ATOM 2391 C C . LEU A 1 310 ? 23.831 -9.678 -21.974 1.00 90.69 310 LEU A C 1
ATOM 2393 O O . LEU A 1 310 ? 24.648 -9.650 -22.890 1.00 90.69 310 LEU A O 1
ATOM 2397 N N . GLY A 1 311 ? 24.158 -10.068 -20.741 1.00 92.25 311 GLY A N 1
ATOM 2398 C CA . GLY A 1 311 ? 25.528 -10.209 -20.261 1.00 92.25 311 GLY A CA 1
ATOM 2399 C C . GLY A 1 311 ? 26.043 -8.908 -19.616 1.00 92.25 311 GLY A C 1
ATOM 2400 O O . GLY A 1 311 ? 25.615 -7.819 -20.007 1.00 92.25 311 GLY A O 1
ATOM 2401 N N . PRO A 1 312 ? 26.978 -8.979 -18.643 1.00 92.69 312 PRO A N 1
ATOM 2402 C CA . PRO A 1 312 ? 27.444 -7.799 -17.905 1.00 92.69 312 PRO A CA 1
ATOM 2403 C C . PRO A 1 312 ? 28.031 -6.685 -18.782 1.00 92.69 312 PRO A C 1
ATOM 2405 O O . PRO A 1 312 ? 27.741 -5.519 -18.548 1.00 92.69 312 PRO A O 1
ATOM 2408 N N . ALA A 1 313 ? 28.819 -7.027 -19.809 1.00 93.69 313 ALA A N 1
ATOM 2409 C CA . ALA A 1 313 ? 29.444 -6.032 -20.685 1.00 93.69 313 ALA A CA 1
ATOM 2410 C C . ALA A 1 313 ? 28.400 -5.235 -21.485 1.00 93.69 313 ALA A C 1
ATOM 2412 O O . ALA A 1 313 ? 28.411 -4.009 -21.463 1.00 93.69 313 ALA A O 1
ATOM 2413 N N . ALA A 1 314 ? 27.451 -5.929 -22.122 1.00 94.38 314 ALA A N 1
ATOM 2414 C CA . ALA A 1 314 ? 26.383 -5.286 -22.882 1.00 94.38 314 ALA A CA 1
ATOM 2415 C C . ALA A 1 314 ? 25.440 -4.475 -21.981 1.00 94.38 314 ALA A C 1
ATOM 2417 O O . ALA A 1 314 ? 25.031 -3.382 -22.357 1.00 94.38 314 ALA A O 1
ATOM 2418 N N . ALA A 1 315 ? 25.136 -4.958 -20.771 1.00 94.00 315 ALA A N 1
ATOM 2419 C CA . ALA A 1 315 ? 24.376 -4.180 -19.795 1.00 94.00 315 ALA A CA 1
ATOM 2420 C C . ALA A 1 315 ? 25.131 -2.916 -19.342 1.00 94.00 315 ALA A C 1
ATOM 2422 O O . ALA A 1 315 ? 24.520 -1.857 -19.223 1.00 94.00 315 ALA A O 1
ATOM 2423 N N . GLY A 1 316 ? 26.451 -2.997 -19.152 1.00 94.06 316 GLY A N 1
ATOM 2424 C CA . GLY A 1 316 ? 27.296 -1.830 -18.886 1.00 94.06 316 GLY A CA 1
ATOM 2425 C C . GLY A 1 316 ? 27.185 -0.783 -19.992 1.00 94.06 316 GLY A C 1
ATOM 2426 O O . GLY A 1 316 ? 26.864 0.369 -19.705 1.00 94.06 316 GLY A O 1
ATOM 2427 N N . SER A 1 317 ? 27.344 -1.190 -21.255 1.00 95.50 317 SER A N 1
ATOM 2428 C CA . SER A 1 317 ? 27.156 -0.301 -22.410 1.00 95.50 317 SER A CA 1
ATOM 2429 C C . SER A 1 317 ? 25.734 0.260 -22.487 1.00 95.50 317 SER A C 1
ATOM 2431 O O . SER A 1 317 ? 25.564 1.450 -22.741 1.00 95.50 317 SER A O 1
ATOM 2433 N N . TYR A 1 318 ? 24.717 -0.562 -22.198 1.00 95.25 318 TYR A N 1
ATOM 2434 C CA . TYR A 1 318 ? 23.313 -0.147 -22.168 1.00 95.25 318 TYR A CA 1
ATOM 2435 C C . TYR A 1 318 ? 23.066 0.989 -21.169 1.00 95.25 318 TYR A C 1
ATOM 2437 O O . TYR A 1 318 ? 22.358 1.929 -21.507 1.00 95.25 318 TYR A O 1
ATOM 2445 N N . PHE A 1 319 ? 23.631 0.948 -19.960 1.00 95.56 319 PHE A N 1
ATOM 2446 C CA . PHE A 1 319 ? 23.386 1.988 -18.949 1.00 95.56 319 PHE A CA 1
ATOM 2447 C C . PHE A 1 319 ? 24.390 3.142 -18.965 1.00 95.56 319 PHE A C 1
ATOM 2449 O O . PHE A 1 319 ? 24.066 4.214 -18.463 1.00 95.56 319 PHE A O 1
ATOM 2456 N N . ALA A 1 320 ? 25.570 2.975 -19.567 1.00 93.56 320 ALA A N 1
ATOM 2457 C CA . ALA A 1 320 ? 26.600 4.014 -19.634 1.00 93.56 320 ALA A CA 1
ATOM 2458 C C . ALA A 1 320 ? 26.104 5.404 -20.100 1.00 93.56 320 ALA A C 1
ATOM 2460 O O . ALA A 1 320 ? 26.502 6.394 -19.487 1.00 93.56 320 ALA A O 1
ATOM 2461 N N . PRO A 1 321 ? 25.227 5.541 -21.119 1.00 93.81 321 PRO A N 1
ATOM 2462 C CA . PRO A 1 321 ? 24.737 6.854 -21.551 1.00 93.81 321 PRO A CA 1
ATOM 2463 C C . PRO A 1 321 ? 23.545 7.382 -20.726 1.00 93.81 321 PRO A C 1
ATOM 2465 O O . PRO A 1 321 ? 22.998 8.429 -21.082 1.00 93.81 321 PRO A O 1
ATOM 2468 N N . MET A 1 322 ? 23.093 6.665 -19.687 1.00 94.50 322 MET A N 1
ATOM 2469 C CA . MET A 1 322 ? 21.973 7.051 -18.817 1.00 94.50 322 MET A CA 1
ATOM 2470 C C . MET A 1 322 ? 22.461 7.857 -17.603 1.00 94.50 322 MET A C 1
ATOM 2472 O O . MET A 1 322 ? 22.423 7.393 -16.463 1.00 94.50 322 MET A O 1
ATOM 2476 N N . THR A 1 323 ? 22.934 9.072 -17.863 1.00 94.12 323 THR A N 1
ATOM 2477 C CA . THR A 1 323 ? 23.607 9.946 -16.894 1.00 94.12 323 THR A CA 1
ATOM 2478 C C . THR A 1 323 ? 22.693 10.975 -16.226 1.00 94.12 323 THR A C 1
ATOM 2480 O O . THR A 1 323 ? 23.160 11.711 -15.359 1.00 94.12 323 THR A O 1
ATOM 2483 N N . SER A 1 324 ? 21.404 11.040 -16.589 1.00 96.06 324 SER A N 1
ATOM 2484 C CA . SER A 1 324 ? 20.444 11.984 -15.996 1.00 96.06 324 SER A CA 1
ATOM 2485 C C . SER A 1 324 ? 19.152 11.337 -15.502 1.00 96.06 324 SER A C 1
ATOM 2487 O O . SER A 1 324 ? 18.684 10.321 -16.028 1.00 96.06 324 SER A O 1
ATOM 2489 N N . ALA A 1 325 ? 18.515 11.976 -14.521 1.00 95.75 325 ALA A N 1
ATOM 2490 C CA . ALA A 1 325 ? 17.218 11.600 -13.974 1.00 95.75 325 ALA A CA 1
ATOM 2491 C C . ALA A 1 325 ? 16.148 11.502 -15.070 1.00 95.75 325 ALA A C 1
ATOM 2493 O O . ALA A 1 325 ? 15.337 10.577 -15.067 1.00 95.75 325 ALA A O 1
ATOM 2494 N N . ALA A 1 326 ? 16.169 12.421 -16.039 1.00 96.06 326 ALA A N 1
ATOM 2495 C CA . ALA A 1 326 ? 15.217 12.441 -17.147 1.00 96.06 326 ALA A CA 1
ATOM 2496 C C . ALA A 1 326 ? 15.287 11.166 -18.004 1.00 96.06 326 ALA A C 1
ATOM 2498 O O . ALA A 1 326 ? 14.248 10.613 -18.357 1.00 96.06 326 ALA A O 1
ATOM 2499 N N . GLN A 1 327 ? 16.490 10.660 -18.294 1.00 96.12 327 GLN A N 1
ATOM 2500 C CA . GLN A 1 327 ? 16.666 9.423 -19.067 1.00 96.12 327 GLN A CA 1
ATOM 2501 C C . GLN A 1 327 ? 16.152 8.204 -18.298 1.00 96.12 327 GLN A C 1
ATOM 2503 O O . GLN A 1 327 ? 15.463 7.354 -18.859 1.00 96.12 327 GLN A O 1
ATOM 2508 N N . TRP A 1 328 ? 16.436 8.137 -16.996 1.00 96.38 328 TRP A N 1
ATOM 2509 C CA . TRP A 1 328 ? 15.921 7.066 -16.147 1.00 96.38 328 TRP A CA 1
ATOM 2510 C C . TRP A 1 328 ? 14.398 7.088 -16.050 1.00 96.38 328 TRP A C 1
ATOM 2512 O O . TRP A 1 328 ? 13.773 6.040 -16.218 1.00 96.38 328 TRP A O 1
ATOM 2522 N N . ARG A 1 329 ? 13.778 8.256 -15.839 1.00 96.00 329 ARG A N 1
ATOM 2523 C CA . ARG A 1 329 ? 12.310 8.361 -15.797 1.00 96.00 329 ARG A CA 1
ATOM 2524 C C . ARG A 1 329 ? 11.667 8.090 -17.153 1.00 96.00 329 ARG A C 1
ATOM 2526 O O . ARG A 1 329 ? 10.586 7.518 -17.185 1.00 96.00 329 ARG A O 1
ATOM 2533 N N . ALA A 1 330 ? 12.301 8.470 -18.264 1.00 96.25 330 ALA A N 1
ATOM 2534 C CA . ALA A 1 330 ? 11.809 8.113 -19.594 1.00 96.25 330 ALA A CA 1
ATOM 2535 C C . ALA A 1 330 ? 11.746 6.589 -19.767 1.00 96.25 330 ALA A C 1
ATOM 2537 O O . ALA A 1 330 ? 10.751 6.075 -20.272 1.00 96.25 330 ALA A O 1
ATOM 2538 N N . LEU A 1 331 ? 12.769 5.867 -19.293 1.00 96.56 331 LEU A N 1
ATOM 2539 C CA . LEU A 1 331 ? 12.789 4.408 -19.361 1.00 96.56 331 LEU A CA 1
ATOM 2540 C C . LEU A 1 331 ? 11.792 3.777 -18.382 1.00 96.56 331 LEU A C 1
ATOM 2542 O O . LEU A 1 331 ? 11.152 2.790 -18.733 1.00 96.56 331 LEU A O 1
ATOM 2546 N N . LEU A 1 332 ? 11.677 4.319 -17.165 1.00 96.25 332 LEU A N 1
ATOM 2547 C CA . LEU A 1 332 ? 10.924 3.739 -16.049 1.00 96.25 332 LEU A CA 1
ATOM 2548 C C . LEU A 1 332 ? 9.889 4.706 -15.432 1.00 96.25 332 LEU A C 1
ATOM 2550 O O . LEU A 1 332 ? 9.980 5.029 -14.241 1.00 96.25 332 LEU A O 1
ATOM 2554 N N . PRO A 1 333 ? 8.893 5.173 -16.200 1.00 95.44 333 PRO A N 1
ATOM 2555 C CA . PRO A 1 333 ? 8.047 6.303 -15.814 1.00 95.44 333 PRO A CA 1
ATOM 2556 C C . PRO A 1 333 ? 7.292 6.107 -14.495 1.00 95.44 333 PRO A C 1
ATOM 2558 O O . PRO A 1 333 ? 7.419 6.951 -13.616 1.00 95.44 333 PRO A O 1
ATOM 2561 N N . ALA A 1 334 ? 6.570 4.999 -14.288 1.00 93.38 334 ALA A N 1
ATOM 2562 C CA . ALA A 1 334 ? 5.886 4.786 -13.003 1.00 93.38 334 ALA A CA 1
ATOM 2563 C C . ALA A 1 334 ? 6.812 4.342 -11.869 1.00 93.38 334 ALA A C 1
ATOM 2565 O O . ALA A 1 334 ? 6.541 4.639 -10.711 1.00 93.38 334 ALA A O 1
ATOM 2566 N N . ALA A 1 335 ? 7.890 3.609 -12.160 1.00 95.06 335 ALA A N 1
ATOM 2567 C CA . ALA A 1 335 ? 8.742 3.082 -11.096 1.00 95.06 335 ALA A CA 1
ATOM 2568 C C . ALA A 1 335 ? 9.605 4.165 -10.431 1.00 95.06 335 ALA A C 1
ATOM 2570 O O . ALA A 1 335 ? 10.055 3.945 -9.301 1.00 95.06 335 ALA A O 1
ATOM 2571 N N . LEU A 1 336 ? 9.828 5.305 -11.096 1.00 96.69 336 LEU A N 1
ATOM 2572 C CA . LEU A 1 336 ? 10.696 6.391 -10.625 1.00 96.69 336 LEU A CA 1
ATOM 2573 C C . LEU A 1 336 ? 9.968 7.717 -10.352 1.00 96.69 336 LEU A C 1
ATOM 2575 O O . LEU A 1 336 ? 10.625 8.706 -10.032 1.00 96.69 336 LEU A O 1
ATOM 2579 N N . ASP A 1 337 ? 8.641 7.748 -10.443 1.00 97.12 337 ASP A N 1
ATOM 2580 C CA . ASP A 1 337 ? 7.814 8.921 -10.146 1.00 97.12 337 ASP A CA 1
ATOM 2581 C C . ASP A 1 337 ? 6.527 8.476 -9.444 1.00 97.12 337 ASP A C 1
ATOM 2583 O O . ASP A 1 337 ? 5.600 8.006 -10.095 1.00 97.12 337 ASP A O 1
ATOM 2587 N N . ASN A 1 338 ? 6.480 8.613 -8.118 1.00 98.12 338 ASN A N 1
ATOM 2588 C CA . ASN A 1 338 ? 5.307 8.356 -7.275 1.00 98.12 338 ASN A CA 1
ATOM 2589 C C . ASN A 1 338 ? 4.622 6.997 -7.541 1.00 98.12 338 ASN A C 1
ATOM 2591 O O . ASN A 1 338 ? 3.415 6.923 -7.789 1.00 98.12 338 ASN A O 1
ATOM 2595 N N . MET A 1 339 ? 5.403 5.912 -7.518 1.00 97.50 339 MET A N 1
ATOM 2596 C CA . MET A 1 339 ? 4.939 4.550 -7.798 1.00 97.50 339 MET A CA 1
ATOM 2597 C C . MET A 1 339 ? 3.762 4.122 -6.912 1.00 97.50 339 MET A C 1
ATOM 2599 O O . MET A 1 339 ? 2.828 3.504 -7.425 1.00 97.50 339 MET A O 1
ATOM 2603 N N . TYR A 1 340 ? 3.791 4.416 -5.609 1.00 98.44 340 TYR A N 1
ATOM 2604 C CA . TYR A 1 340 ? 2.703 4.045 -4.699 1.00 98.44 340 TYR A CA 1
ATOM 2605 C C . TYR A 1 340 ? 1.419 4.773 -5.074 1.00 98.44 340 TYR A C 1
ATOM 2607 O O . TYR A 1 340 ? 0.398 4.119 -5.268 1.00 98.44 340 TYR A O 1
ATOM 2615 N N . ALA A 1 341 ? 1.470 6.096 -5.252 1.00 98.12 341 ALA A N 1
ATOM 2616 C CA . ALA A 1 341 ? 0.294 6.867 -5.660 1.00 98.12 341 ALA A CA 1
ATOM 2617 C C . ALA A 1 341 ? -0.269 6.355 -6.997 1.00 98.12 341 ALA A C 1
ATOM 2619 O O . ALA A 1 341 ? -1.461 6.079 -7.113 1.00 98.12 341 ALA A O 1
ATOM 2620 N N . ARG A 1 342 ? 0.603 6.138 -7.988 1.00 97.62 342 ARG A N 1
ATOM 2621 C CA . ARG A 1 342 ? 0.252 5.598 -9.312 1.00 97.62 342 ARG A CA 1
ATOM 2622 C C . ARG A 1 342 ? -0.432 4.235 -9.247 1.00 97.62 342 ARG A C 1
ATOM 2624 O O . ARG A 1 342 ? -1.403 4.004 -9.961 1.00 97.62 342 ARG A O 1
ATOM 2631 N N . ALA A 1 343 ? 0.080 3.330 -8.421 1.00 97.00 343 ALA A N 1
ATOM 2632 C CA . ALA A 1 343 ? -0.466 1.985 -8.279 1.00 97.00 343 ALA A CA 1
ATOM 2633 C C . ALA A 1 343 ? -1.736 1.949 -7.410 1.00 97.00 343 ALA A C 1
ATOM 2635 O O . ALA A 1 343 ? -2.607 1.118 -7.642 1.00 97.00 343 ALA A O 1
ATOM 2636 N N . LEU A 1 344 ? -1.885 2.851 -6.438 1.00 97.56 344 LEU A N 1
ATOM 2637 C CA . LEU A 1 344 ? -3.082 2.925 -5.593 1.00 97.56 344 LEU A CA 1
ATOM 2638 C C . LEU A 1 344 ? -4.273 3.581 -6.309 1.00 97.56 344 LEU A C 1
ATOM 2640 O O . LEU A 1 344 ? -5.421 3.265 -6.019 1.00 97.56 344 LEU A O 1
ATOM 2644 N N . LEU A 1 345 ? -4.010 4.479 -7.258 1.00 96.56 345 LEU A N 1
ATOM 2645 C CA . LEU A 1 345 ? -5.026 5.292 -7.935 1.00 96.56 345 LEU A CA 1
ATOM 2646 C C . LEU A 1 345 ? -5.434 4.761 -9.319 1.00 96.56 345 LEU A C 1
ATOM 2648 O O . LEU A 1 345 ? -6.054 5.478 -10.105 1.00 96.56 345 LEU A O 1
ATOM 2652 N N . GLY A 1 346 ? -5.121 3.502 -9.620 1.00 95.19 346 GLY A N 1
ATOM 2653 C CA . GLY A 1 346 ? -5.561 2.835 -10.845 1.00 95.19 346 GLY A CA 1
ATOM 2654 C C . GLY A 1 346 ? -4.854 3.305 -12.118 1.00 95.19 346 GLY A C 1
ATOM 2655 O O . GLY A 1 346 ? -3.887 4.065 -12.095 1.00 95.19 346 GLY A O 1
ATOM 2656 N N . GLU A 1 347 ? -5.321 2.821 -13.271 1.00 94.12 347 GLU A N 1
ATOM 2657 C CA . GLU A 1 347 ? -4.629 2.996 -14.560 1.00 94.12 347 GLU A CA 1
ATOM 2658 C C . GLU A 1 347 ? -4.519 4.453 -15.029 1.00 94.12 347 GLU A C 1
ATOM 2660 O O . GLU A 1 347 ? -3.565 4.802 -15.730 1.00 94.12 347 GLU A O 1
ATOM 2665 N N . SER A 1 348 ? -5.485 5.305 -14.668 1.00 93.62 348 SER A N 1
ATOM 2666 C CA . SER A 1 348 ? -5.486 6.723 -15.046 1.00 93.62 348 SER A CA 1
ATOM 2667 C C . SER A 1 348 ? -4.297 7.457 -14.430 1.00 93.62 348 SER A C 1
ATOM 2669 O O . SER A 1 348 ? -3.534 8.095 -15.155 1.00 93.62 348 SER A O 1
ATOM 2671 N N . ALA A 1 349 ? -4.092 7.301 -13.121 1.00 96.06 349 ALA A N 1
ATOM 2672 C CA . ALA A 1 349 ? -2.937 7.841 -12.420 1.00 96.06 349 ALA A CA 1
ATOM 2673 C C . ALA A 1 349 ? -1.656 7.091 -12.797 1.00 96.06 349 ALA A C 1
ATOM 2675 O O . ALA A 1 349 ? -0.617 7.721 -12.997 1.00 96.06 349 ALA A O 1
ATOM 2676 N N . PHE A 1 350 ? -1.723 5.763 -12.962 1.00 96.38 350 PHE A N 1
ATOM 2677 C CA . PHE A 1 350 ? -0.554 4.960 -13.315 1.00 96.38 350 PHE A CA 1
ATOM 2678 C C . PHE A 1 350 ? 0.127 5.477 -14.579 1.00 96.38 350 PHE A C 1
ATOM 2680 O O . PHE A 1 350 ? 1.344 5.641 -14.575 1.00 96.38 350 PHE A O 1
ATOM 2687 N N . TYR A 1 351 ? -0.654 5.825 -15.606 1.00 95.94 351 TYR A N 1
ATOM 2688 C CA . TYR A 1 351 ? -0.164 6.358 -16.880 1.00 95.94 351 TYR A CA 1
ATOM 2689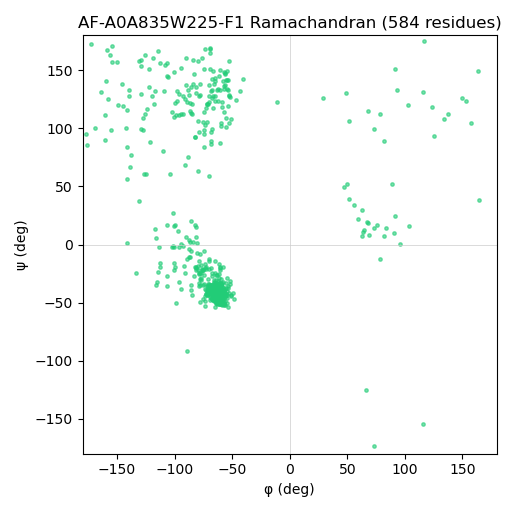 C C . TYR A 1 351 ? -0.184 7.883 -17.003 1.00 95.94 351 TYR A C 1
ATOM 2691 O O . TYR A 1 351 ? 0.014 8.397 -18.107 1.00 95.94 351 TYR A O 1
ATOM 2699 N N . ALA A 1 352 ? -0.402 8.622 -15.913 1.00 95.94 352 ALA A N 1
ATOM 2700 C CA . ALA A 1 352 ? -0.278 10.075 -15.945 1.00 95.94 352 ALA A CA 1
ATOM 2701 C C . ALA A 1 352 ? 1.134 10.484 -16.423 1.00 95.94 352 ALA A C 1
ATOM 2703 O O . ALA A 1 352 ? 2.102 9.767 -16.138 1.00 95.94 352 ALA A O 1
ATOM 2704 N N . PRO A 1 353 ? 1.298 11.622 -17.118 1.00 95.38 353 PRO A N 1
ATOM 2705 C CA . PRO A 1 353 ? 2.620 12.143 -17.452 1.00 95.38 353 PRO A CA 1
ATOM 2706 C C . PRO A 1 353 ? 3.523 12.268 -16.218 1.00 95.38 353 PRO A C 1
ATOM 2708 O O . PRO A 1 353 ? 3.046 12.329 -15.081 1.00 95.38 353 PRO A O 1
ATOM 2711 N N . GLN A 1 354 ? 4.838 12.297 -16.430 1.00 92.75 354 GLN A N 1
ATOM 2712 C CA . GLN A 1 354 ? 5.780 12.513 -15.331 1.00 92.75 354 GLN A CA 1
ATOM 2713 C C . GLN A 1 354 ? 5.515 13.869 -14.667 1.00 92.75 354 GLN A C 1
ATOM 2715 O O . GLN A 1 354 ? 5.334 14.865 -15.366 1.00 92.75 354 GLN A O 1
ATOM 2720 N N . GLY A 1 355 ? 5.461 13.901 -13.335 1.00 93.31 355 GLY A N 1
ATOM 2721 C CA . GLY A 1 355 ? 5.076 15.099 -12.578 1.00 93.31 355 GLY A CA 1
ATOM 2722 C C . GLY A 1 355 ? 3.602 15.503 -12.726 1.00 93.31 355 GLY A C 1
ATOM 2723 O O . GLY A 1 355 ? 3.213 16.564 -12.251 1.00 93.31 355 GLY A O 1
ATOM 2724 N N . GLY A 1 356 ? 2.774 14.675 -13.372 1.00 96.06 356 GLY A N 1
ATOM 2725 C CA . GLY A 1 356 ? 1.342 14.926 -13.551 1.00 96.06 356 GLY A CA 1
ATOM 2726 C C . GLY A 1 356 ? 0.490 14.641 -12.311 1.00 96.06 356 GLY A C 1
ATOM 2727 O O . GLY A 1 356 ? -0.695 14.958 -12.315 1.00 96.06 356 GLY A O 1
ATOM 2728 N N . LEU A 1 357 ? 1.067 14.043 -11.262 1.00 97.69 357 LEU A N 1
ATOM 2729 C CA . LEU A 1 357 ? 0.382 13.838 -9.988 1.00 97.69 357 LEU A CA 1
ATOM 2730 C C . LEU A 1 357 ? 0.670 15.005 -9.038 1.00 97.69 357 LEU A C 1
ATOM 2732 O O . LEU A 1 357 ? 1.826 15.326 -8.775 1.00 97.69 357 LEU A O 1
ATOM 2736 N N . SER A 1 358 ? -0.388 15.597 -8.488 1.00 97.44 358 SER A N 1
ATOM 2737 C CA . SER A 1 358 ? -0.323 16.635 -7.452 1.00 97.44 358 SER A CA 1
ATOM 2738 C C . SER A 1 358 ? -0.877 16.147 -6.110 1.00 97.44 358 SER A C 1
ATOM 2740 O O . SER A 1 358 ? -1.704 15.231 -6.068 1.00 97.44 358 SER A O 1
ATOM 2742 N N . ALA A 1 359 ? -0.444 16.771 -5.011 1.00 97.31 359 ALA A N 1
ATOM 2743 C CA . ALA A 1 359 ? -0.900 16.411 -3.670 1.00 97.31 359 ALA A CA 1
ATOM 2744 C C . ALA A 1 359 ? -2.402 16.672 -3.491 1.00 97.31 359 ALA A C 1
ATOM 2746 O O . ALA A 1 359 ? -3.110 15.822 -2.959 1.00 97.31 359 ALA A O 1
ATOM 2747 N N . GLU A 1 360 ? -2.885 17.801 -4.006 1.00 95.38 360 GLU A N 1
ATOM 2748 C CA . GLU A 1 360 ? -4.265 18.277 -3.867 1.00 95.38 360 GLU A CA 1
ATOM 2749 C C . GLU A 1 360 ? -5.275 17.303 -4.478 1.00 95.38 360 GLU A C 1
ATOM 2751 O O . GLU A 1 360 ? -6.371 17.135 -3.960 1.00 95.38 360 GLU A O 1
ATOM 2756 N N . GLN A 1 361 ? -4.912 16.658 -5.587 1.00 96.44 361 GLN A N 1
ATOM 2757 C CA . GLN A 1 361 ? -5.816 15.763 -6.309 1.00 96.44 361 GLN A CA 1
ATOM 2758 C C . GLN A 1 361 ? -5.633 14.291 -5.931 1.00 96.44 361 GLN A C 1
ATOM 2760 O O . GLN A 1 361 ? -6.590 13.522 -5.978 1.00 96.44 361 GLN A O 1
ATOM 2765 N N . HIS A 1 362 ? -4.410 13.875 -5.592 1.00 97.69 362 HIS A N 1
ATOM 2766 C CA . HIS A 1 362 ? -4.057 12.452 -5.564 1.00 97.69 362 HIS A CA 1
ATOM 2767 C C . HIS A 1 362 ? -3.734 11.928 -4.166 1.00 97.69 362 HIS A C 1
ATOM 2769 O O . HIS A 1 362 ? -3.864 10.727 -3.927 1.00 97.69 362 HIS A O 1
ATOM 2775 N N . LEU A 1 363 ? -3.330 12.786 -3.225 1.00 97.62 363 LEU A N 1
ATOM 2776 C CA . LEU A 1 363 ? -2.856 12.307 -1.929 1.00 97.62 363 LEU A CA 1
ATOM 2777 C C . LEU A 1 363 ? -4.002 11.794 -1.050 1.00 97.62 363 LEU A C 1
ATOM 2779 O O . LEU A 1 363 ? -3.907 10.678 -0.540 1.00 97.62 363 LEU A O 1
ATOM 2783 N N . THR A 1 364 ? -5.089 12.557 -0.906 1.00 97.38 364 THR A N 1
ATOM 2784 C CA . THR A 1 364 ? -6.247 12.151 -0.089 1.00 97.38 364 THR A CA 1
ATOM 2785 C C . THR A 1 364 ? -6.876 10.836 -0.579 1.00 97.38 364 THR A C 1
ATOM 2787 O O . THR A 1 364 ? -7.037 9.924 0.240 1.00 97.38 364 THR A O 1
ATOM 2790 N N . PRO A 1 365 ? -7.147 10.634 -1.888 1.00 96.81 365 PRO A N 1
ATOM 2791 C CA . PRO A 1 365 ? -7.676 9.355 -2.364 1.00 96.81 365 PRO A CA 1
ATOM 2792 C C . PRO A 1 365 ? -6.689 8.190 -2.185 1.00 96.81 365 PRO A C 1
ATOM 2794 O O . PRO A 1 365 ? -7.091 7.101 -1.782 1.00 96.81 365 PRO A O 1
ATOM 2797 N N . ALA A 1 366 ? -5.384 8.396 -2.400 1.00 98.00 366 ALA A N 1
ATOM 2798 C CA . ALA A 1 366 ? -4.396 7.328 -2.211 1.00 98.00 366 ALA A CA 1
ATOM 2799 C C . ALA A 1 366 ? -4.262 6.922 -0.732 1.00 98.00 366 ALA A C 1
ATOM 2801 O O . ALA A 1 366 ? -4.129 5.738 -0.411 1.00 98.00 366 ALA A O 1
ATOM 2802 N N . ARG A 1 367 ? -4.356 7.888 0.188 1.00 98.31 367 ARG A N 1
ATOM 2803 C CA . ARG A 1 367 ? -4.425 7.627 1.631 1.00 98.31 367 ARG A CA 1
ATOM 2804 C C . ARG A 1 367 ? -5.697 6.898 2.031 1.00 98.31 367 ARG A C 1
ATOM 2806 O O . ARG A 1 367 ? -5.617 6.014 2.883 1.00 98.31 367 ARG A O 1
ATOM 2813 N N . ALA A 1 368 ? -6.829 7.231 1.410 1.00 97.06 368 ALA A N 1
ATOM 2814 C CA . ALA A 1 368 ? -8.100 6.551 1.637 1.00 97.06 368 ALA A CA 1
ATOM 2815 C C . ALA A 1 368 ? -8.021 5.074 1.243 1.00 97.06 368 ALA A C 1
ATOM 2817 O O . ALA A 1 368 ? -8.422 4.217 2.026 1.00 97.06 368 ALA A O 1
ATOM 2818 N N . VAL A 1 369 ? -7.406 4.758 0.099 1.00 97.19 369 VAL A N 1
ATOM 2819 C CA . VAL A 1 369 ? -7.151 3.369 -0.305 1.00 97.19 369 VAL A CA 1
ATOM 2820 C C . VAL A 1 369 ? -6.317 2.632 0.746 1.00 97.19 369 VAL A C 1
ATOM 2822 O O . VAL A 1 369 ? -6.686 1.534 1.156 1.00 97.19 369 VAL A O 1
ATOM 2825 N N . LEU A 1 370 ? -5.212 3.220 1.219 1.00 98.00 370 LEU A N 1
ATOM 2826 C CA . LEU A 1 370 ? -4.386 2.583 2.252 1.00 98.00 370 LEU A CA 1
ATOM 2827 C C . LEU A 1 370 ? -5.137 2.420 3.577 1.00 98.00 370 LEU A C 1
ATOM 2829 O O . LEU A 1 370 ? -5.010 1.378 4.207 1.00 98.00 370 LEU A O 1
ATOM 2833 N N . ALA A 1 371 ? -5.910 3.423 3.998 1.00 97.69 371 ALA A N 1
ATOM 2834 C CA . ALA A 1 371 ? -6.579 3.442 5.295 1.00 97.69 371 ALA A CA 1
ATOM 2835 C C . ALA A 1 371 ? -7.863 2.599 5.337 1.00 97.69 371 ALA A C 1
ATOM 2837 O O . ALA A 1 371 ? -8.156 2.021 6.383 1.00 97.69 371 ALA A O 1
ATOM 2838 N N . ALA A 1 372 ? -8.601 2.509 4.231 1.00 95.81 372 ALA A N 1
ATOM 2839 C CA . ALA A 1 372 ? -9.902 1.846 4.160 1.00 95.81 372 ALA A CA 1
ATOM 2840 C C . ALA A 1 372 ? -9.933 0.613 3.257 1.00 95.81 372 ALA A C 1
ATOM 2842 O O . ALA A 1 372 ? -10.680 -0.315 3.545 1.00 95.81 372 ALA A O 1
ATOM 2843 N N . GLY A 1 373 ? -9.142 0.591 2.183 1.00 94.56 373 GLY A N 1
ATOM 2844 C CA . GLY A 1 373 ? -9.091 -0.538 1.253 1.00 94.56 373 GLY A CA 1
ATOM 2845 C C . GLY A 1 373 ? -8.119 -1.640 1.678 1.00 94.56 373 GLY A C 1
ATOM 2846 O O . GLY A 1 373 ? -8.418 -2.817 1.515 1.00 94.56 373 GLY A O 1
ATOM 2847 N N . MET A 1 374 ? -6.956 -1.289 2.228 1.00 97.81 374 MET A N 1
ATOM 2848 C CA . MET A 1 374 ? -5.971 -2.292 2.648 1.00 97.81 374 MET A CA 1
ATOM 2849 C C . MET A 1 374 ? -6.287 -2.805 4.051 1.00 97.81 374 MET A C 1
ATOM 2851 O O . MET A 1 374 ? -6.127 -2.073 5.033 1.00 97.81 374 MET A O 1
ATOM 2855 N N . ASP A 1 375 ? -6.684 -4.073 4.144 1.00 98.06 375 ASP A N 1
ATOM 2856 C CA . ASP A 1 375 ? -6.997 -4.752 5.403 1.00 98.06 375 ASP A CA 1
ATOM 2857 C C . ASP A 1 375 ? -5.762 -4.801 6.321 1.00 98.06 375 ASP A C 1
ATOM 2859 O O . ASP A 1 375 ? -5.857 -4.508 7.515 1.00 98.06 375 ASP A O 1
ATOM 2863 N N . VAL A 1 376 ? -4.585 -5.082 5.745 1.00 98.50 376 VAL A N 1
ATOM 2864 C CA . VAL A 1 376 ? -3.288 -5.077 6.438 1.00 98.50 376 VAL A CA 1
ATOM 2865 C C . VAL A 1 376 ? -2.278 -4.243 5.652 1.00 98.50 376 VAL A C 1
ATOM 2867 O O . VAL A 1 376 ? -2.071 -4.441 4.455 1.00 98.50 376 VAL A O 1
ATOM 2870 N N . VAL A 1 377 ? -1.617 -3.317 6.344 1.00 98.56 377 VAL A N 1
ATOM 2871 C CA . VAL A 1 377 ? -0.482 -2.551 5.818 1.00 98.56 377 VAL A CA 1
ATOM 2872 C C . VAL A 1 377 ? 0.736 -2.899 6.656 1.00 98.56 377 VAL A C 1
ATOM 2874 O O . VAL A 1 377 ? 0.654 -2.892 7.881 1.00 98.56 377 VAL A O 1
ATOM 2877 N N . LEU A 1 378 ? 1.856 -3.195 6.003 1.00 98.25 378 LEU A N 1
ATOM 2878 C CA . LEU A 1 378 ? 3.155 -3.414 6.635 1.00 98.25 378 LEU A CA 1
ATOM 2879 C C . LEU A 1 378 ? 4.175 -2.432 6.057 1.00 98.25 378 LEU A C 1
ATOM 2881 O O . LEU A 1 378 ? 4.093 -2.044 4.889 1.00 98.25 378 LEU A O 1
ATOM 2885 N N . VAL A 1 379 ? 5.171 -2.066 6.858 1.00 97.81 379 VAL A N 1
ATOM 2886 C CA . VAL A 1 379 ? 6.333 -1.299 6.406 1.00 97.81 379 VAL A CA 1
ATOM 2887 C C . VAL A 1 379 ? 7.585 -2.128 6.653 1.00 97.81 379 VAL A C 1
ATOM 2889 O O . VAL A 1 379 ? 7.803 -2.626 7.754 1.00 97.81 379 VAL A O 1
ATOM 2892 N N . LEU A 1 380 ? 8.406 -2.293 5.617 1.00 95.06 380 LEU A N 1
ATOM 2893 C CA . LEU A 1 380 ? 9.583 -3.161 5.658 1.00 95.06 380 LEU A CA 1
ATOM 2894 C C . LEU A 1 380 ? 10.599 -2.718 6.720 1.00 95.06 380 LEU A C 1
ATOM 2896 O O . LEU A 1 380 ? 11.281 -3.547 7.313 1.00 95.06 380 LEU A O 1
ATOM 2900 N N . GLU A 1 381 ? 10.702 -1.413 6.952 1.00 95.12 381 GLU A N 1
ATOM 2901 C CA . GLU A 1 381 ? 11.605 -0.806 7.928 1.00 95.12 381 GLU A CA 1
ATOM 2902 C C . GLU A 1 381 ? 10.998 -0.646 9.331 1.00 95.12 381 GLU A C 1
ATOM 2904 O O . GLU A 1 381 ? 11.614 0.004 10.185 1.00 95.12 381 GLU A O 1
ATOM 2909 N N . ASP A 1 382 ? 9.799 -1.178 9.586 1.00 95.56 382 ASP A N 1
ATOM 2910 C CA . ASP A 1 382 ? 9.237 -1.143 10.933 1.00 95.56 382 ASP A CA 1
ATOM 2911 C C . ASP A 1 382 ? 10.060 -2.013 11.901 1.00 95.56 382 ASP A C 1
ATOM 2913 O O . ASP A 1 382 ? 10.661 -3.016 11.499 1.00 95.56 382 ASP A O 1
ATOM 2917 N N . PRO A 1 383 ? 10.109 -1.644 13.196 1.00 95.75 383 PRO A N 1
ATOM 2918 C CA . PRO A 1 383 ? 10.790 -2.447 14.202 1.00 95.75 383 PRO A CA 1
ATOM 2919 C C . PRO A 1 383 ? 10.250 -3.878 14.247 1.00 95.75 383 PRO A C 1
ATOM 2921 O O . PRO A 1 383 ? 9.050 -4.101 14.085 1.00 95.75 383 PRO A O 1
ATOM 2924 N N . GLU A 1 384 ? 11.128 -4.834 14.554 1.00 94.75 384 GLU A N 1
ATOM 2925 C CA . GLU A 1 384 ? 10.793 -6.261 14.607 1.00 94.75 384 GLU A CA 1
ATOM 2926 C C . GLU A 1 384 ? 9.517 -6.572 15.411 1.00 94.75 384 GLU A C 1
ATOM 2928 O O . GLU A 1 384 ? 8.654 -7.243 14.849 1.00 94.75 384 GLU A O 1
ATOM 2933 N N . PRO A 1 385 ? 9.294 -6.039 16.634 1.00 96.44 385 PRO A N 1
ATOM 2934 C CA . PRO A 1 385 ? 8.057 -6.310 17.370 1.00 96.44 385 PRO A CA 1
ATOM 2935 C C . PRO A 1 385 ? 6.788 -5.920 16.602 1.00 96.44 385 PRO A C 1
ATOM 2937 O O . PRO A 1 385 ? 5.811 -6.664 16.597 1.00 96.44 385 PRO A O 1
ATOM 2940 N N . LEU A 1 386 ? 6.811 -4.780 15.904 1.00 95.94 386 LEU A N 1
ATOM 2941 C CA . LEU A 1 386 ? 5.666 -4.308 15.127 1.00 95.94 386 LEU A CA 1
ATOM 2942 C C . LEU A 1 386 ? 5.446 -5.170 13.878 1.00 95.94 386 LEU A C 1
ATOM 2944 O O . LEU A 1 386 ? 4.311 -5.523 13.562 1.00 95.94 386 LEU A O 1
ATOM 2948 N N . SER A 1 387 ? 6.533 -5.564 13.209 1.00 94.56 387 SER A N 1
ATOM 2949 C CA . SER A 1 387 ? 6.478 -6.501 12.084 1.00 94.56 387 SER A CA 1
ATOM 2950 C C . SER A 1 387 ? 5.902 -7.854 12.515 1.00 94.56 387 SER A C 1
ATOM 2952 O O . SER A 1 387 ? 4.990 -8.368 11.868 1.00 94.56 387 SER A O 1
ATOM 2954 N N . VAL A 1 388 ? 6.361 -8.411 13.640 1.00 95.62 388 VAL A N 1
ATOM 2955 C CA . VAL A 1 388 ? 5.859 -9.680 14.193 1.00 95.62 388 VAL A CA 1
ATOM 2956 C C . VAL A 1 388 ? 4.367 -9.593 14.507 1.00 95.62 388 VAL A C 1
ATOM 2958 O O . VAL A 1 388 ? 3.622 -10.500 14.132 1.00 95.62 388 VAL A O 1
ATOM 2961 N N . LEU A 1 389 ? 3.915 -8.503 15.135 1.00 97.06 389 LEU A N 1
ATOM 2962 C CA . LEU A 1 389 ? 2.494 -8.274 15.401 1.00 97.06 389 LEU A CA 1
ATOM 2963 C C . LEU A 1 389 ? 1.672 -8.244 14.105 1.00 97.06 389 LEU A C 1
ATOM 2965 O O . LEU A 1 389 ? 0.675 -8.956 14.001 1.00 97.06 389 LEU A O 1
ATOM 2969 N N . GLY A 1 390 ? 2.117 -7.495 13.093 1.00 97.00 390 GLY A N 1
ATOM 2970 C CA . GLY A 1 390 ? 1.422 -7.404 11.806 1.00 97.00 390 GLY A CA 1
ATOM 2971 C C . GLY A 1 390 ? 1.282 -8.750 11.086 1.00 97.00 390 GLY A C 1
ATOM 2972 O O . GLY A 1 390 ? 0.230 -9.037 10.520 1.00 97.00 390 GLY A O 1
ATOM 2973 N N . HIS A 1 391 ? 2.295 -9.616 11.155 1.00 96.56 391 HIS A N 1
ATOM 2974 C CA . HIS A 1 391 ? 2.210 -10.961 10.578 1.00 96.56 391 HIS A CA 1
ATOM 2975 C C . HIS A 1 391 ? 1.313 -11.883 11.406 1.00 96.56 391 HIS A C 1
ATOM 2977 O O . HIS A 1 391 ? 0.366 -12.458 10.874 1.00 96.56 391 HIS A O 1
ATOM 2983 N N . ARG A 1 392 ? 1.569 -12.004 12.711 1.00 95.62 392 ARG A N 1
ATOM 2984 C CA . ARG A 1 392 ? 0.873 -12.982 13.560 1.00 95.62 392 ARG A CA 1
ATOM 2985 C C . ARG A 1 392 ? -0.587 -12.636 13.798 1.00 95.62 392 ARG A C 1
ATOM 2987 O O . ARG A 1 392 ? -1.424 -13.522 13.723 1.00 95.62 392 ARG A O 1
ATOM 2994 N N . TRP A 1 393 ? -0.879 -11.366 14.049 1.00 96.44 393 TRP A N 1
ATOM 2995 C CA . TRP A 1 393 ? -2.208 -10.896 14.449 1.00 96.44 393 TRP A CA 1
ATOM 2996 C C . TRP A 1 393 ? -2.932 -10.149 13.330 1.00 96.44 393 TRP A C 1
ATOM 2998 O O . TRP A 1 393 ? -4.154 -10.158 13.275 1.00 96.44 393 TRP A O 1
ATOM 3008 N N . GLY A 1 394 ? -2.197 -9.534 12.401 1.00 96.94 394 GLY A N 1
ATOM 3009 C CA . GLY A 1 394 ? -2.802 -8.962 11.198 1.00 96.94 394 GLY A CA 1
ATOM 3010 C C . GLY A 1 394 ? -3.124 -10.033 10.153 1.00 96.94 394 GLY A C 1
ATOM 3011 O O . GLY A 1 394 ? -4.244 -10.084 9.650 1.00 96.94 394 GLY A O 1
ATOM 3012 N N . LEU A 1 395 ? -2.168 -10.913 9.838 1.00 96.88 395 LEU A N 1
ATOM 3013 C CA . LEU A 1 395 ? -2.320 -11.930 8.784 1.00 96.88 395 LEU A CA 1
ATOM 3014 C C . LEU A 1 395 ? -2.656 -13.336 9.307 1.00 96.88 395 LEU A C 1
ATOM 3016 O O . LEU A 1 395 ? -3.085 -14.188 8.528 1.00 96.88 395 LEU A O 1
ATOM 3020 N N . GLY A 1 396 ? -2.472 -13.602 10.601 1.00 95.81 396 GLY A N 1
ATOM 3021 C CA . GLY A 1 396 ? -2.602 -14.955 11.156 1.00 95.81 396 GLY A CA 1
ATOM 3022 C C . GLY A 1 396 ? -1.393 -15.836 10.828 1.00 95.81 396 GLY A C 1
ATOM 3023 O O . GLY A 1 396 ? -1.474 -17.062 10.878 1.00 95.81 396 GLY A O 1
ATOM 3024 N N . TRP A 1 397 ? -0.278 -15.231 10.418 1.00 94.94 397 TRP A N 1
ATOM 3025 C CA . TRP A 1 397 ? 0.909 -15.920 9.925 1.00 94.94 397 TRP A CA 1
ATOM 3026 C C . TRP A 1 397 ? 1.882 -16.201 11.064 1.00 94.94 397 TRP A C 1
ATOM 3028 O O . TRP A 1 397 ? 2.332 -15.291 11.754 1.00 94.94 397 TRP A O 1
ATOM 3038 N N . GLN A 1 398 ? 2.266 -17.466 11.230 1.00 90.50 398 GLN A N 1
ATOM 3039 C CA . GLN A 1 398 ? 3.261 -17.854 12.237 1.00 90.50 398 GLN A CA 1
ATOM 3040 C C . GLN A 1 398 ? 4.695 -17.477 11.833 1.00 90.50 398 GLN A C 1
ATOM 3042 O O . GLN A 1 398 ? 5.565 -17.342 12.694 1.00 90.50 398 GLN A O 1
ATOM 3047 N N . HIS A 1 399 ? 4.923 -17.288 10.531 1.00 89.56 399 HIS A N 1
ATOM 3048 C CA . HIS A 1 399 ? 6.196 -16.899 9.937 1.00 89.56 399 HIS A CA 1
ATOM 3049 C C . HIS A 1 399 ? 6.161 -15.439 9.487 1.00 89.56 399 HIS A C 1
ATOM 3051 O O . HIS A 1 399 ? 5.132 -14.953 9.010 1.00 89.56 399 HIS A O 1
ATOM 3057 N N . THR A 1 400 ? 7.282 -14.738 9.620 1.00 90.00 400 THR A N 1
ATOM 3058 C CA . THR A 1 400 ? 7.395 -13.318 9.274 1.00 90.00 400 THR A CA 1
ATOM 3059 C C . THR A 1 400 ? 8.351 -13.103 8.105 1.00 90.00 400 THR A C 1
ATOM 3061 O O . THR A 1 400 ? 9.160 -13.964 7.770 1.00 90.00 400 THR A O 1
ATOM 3064 N N . LEU A 1 401 ? 8.331 -11.906 7.512 1.00 86.94 401 LEU A N 1
ATOM 3065 C CA . LEU A 1 401 ? 9.329 -11.517 6.502 1.00 86.94 401 LEU A CA 1
ATOM 3066 C C . LEU A 1 401 ? 10.771 -11.511 7.023 1.00 86.94 401 LEU A C 1
ATOM 3068 O O . LEU A 1 401 ? 11.693 -11.519 6.213 1.00 86.94 401 LEU A O 1
ATOM 3072 N N . LEU A 1 402 ? 10.967 -11.450 8.344 1.00 83.50 402 LEU A N 1
ATOM 3073 C CA . LEU A 1 402 ? 12.291 -11.449 8.970 1.00 83.50 402 LEU A CA 1
ATOM 3074 C C . LEU A 1 402 ? 12.914 -12.844 8.999 1.00 83.50 402 LEU A C 1
ATOM 3076 O O . LEU A 1 402 ? 14.135 -12.972 9.060 1.00 83.50 402 LEU A O 1
ATOM 3080 N N . ASP A 1 403 ? 12.074 -13.874 8.957 1.00 82.88 403 ASP A N 1
ATOM 3081 C CA . ASP A 1 403 ? 12.508 -15.263 8.957 1.00 82.88 403 ASP A CA 1
ATOM 3082 C C . ASP A 1 403 ? 12.933 -15.737 7.553 1.00 82.88 403 ASP A C 1
ATOM 3084 O O . ASP A 1 403 ? 13.684 -16.705 7.420 1.00 82.88 403 ASP A O 1
ATOM 3088 N N . GLU A 1 404 ? 12.500 -15.023 6.509 1.00 79.62 404 GLU A N 1
ATOM 3089 C CA . GLU A 1 404 ? 12.845 -15.295 5.119 1.00 79.62 404 GLU A CA 1
ATOM 3090 C C . GLU A 1 404 ? 14.155 -14.611 4.711 1.00 79.62 404 GLU A C 1
ATOM 3092 O O . GLU A 1 404 ? 14.273 -13.381 4.684 1.00 79.62 404 GLU A O 1
ATOM 3097 N N . GLU A 1 405 ? 15.133 -15.404 4.266 1.00 64.00 405 GLU A N 1
ATOM 3098 C CA . GLU A 1 405 ? 16.295 -14.884 3.544 1.00 64.00 405 GLU A CA 1
ATOM 3099 C C . GLU A 1 405 ? 15.856 -14.366 2.162 1.00 64.00 405 GLU A C 1
ATOM 3101 O O . GLU A 1 405 ? 15.833 -15.075 1.146 1.00 64.00 405 GLU A O 1
ATOM 3106 N N . GLY A 1 406 ? 15.481 -13.089 2.114 1.00 59.66 406 GLY A N 1
ATOM 3107 C CA . GLY A 1 406 ? 15.276 -12.371 0.864 1.00 59.66 406 GLY A CA 1
ATOM 3108 C C . GLY A 1 406 ? 16.590 -12.233 0.092 1.00 59.66 406 GLY A C 1
ATOM 3109 O O . GLY A 1 406 ? 17.645 -11.997 0.677 1.00 59.66 406 GLY A O 1
ATOM 3110 N N . ARG A 1 407 ? 16.529 -12.323 -1.244 1.00 60.97 407 ARG A N 1
ATOM 3111 C CA . ARG A 1 407 ? 17.676 -11.975 -2.097 1.00 60.97 407 ARG A CA 1
ATOM 3112 C C . ARG A 1 407 ? 18.069 -10.528 -1.844 1.00 60.97 407 ARG A C 1
ATOM 3114 O O . ARG A 1 407 ? 17.288 -9.615 -2.127 1.00 60.97 407 ARG A O 1
ATOM 3121 N N . SER A 1 408 ? 19.290 -10.320 -1.378 1.00 62.19 408 SER A N 1
ATOM 3122 C CA . SER A 1 408 ? 19.882 -8.996 -1.322 1.00 62.19 408 SER A CA 1
ATOM 3123 C C . SER A 1 408 ? 20.473 -8.659 -2.689 1.00 62.19 408 SER A C 1
ATOM 3125 O O . SER A 1 408 ? 21.015 -9.521 -3.381 1.00 62.19 408 SER A O 1
ATOM 3127 N N . SER A 1 409 ? 20.439 -7.385 -3.088 1.00 58.91 409 SER A N 1
ATOM 3128 C CA . SER A 1 409 ? 21.271 -6.924 -4.211 1.00 58.91 409 SER A CA 1
ATOM 3129 C C . SER A 1 409 ? 22.762 -7.169 -3.953 1.00 58.91 409 SER A C 1
ATOM 3131 O O . SER A 1 409 ? 23.551 -7.206 -4.892 1.00 58.91 409 SER A O 1
ATOM 3133 N N . GLU A 1 410 ? 23.146 -7.367 -2.690 1.00 59.25 410 GLU A N 1
ATOM 3134 C CA . GLU A 1 410 ? 24.495 -7.762 -2.288 1.00 59.25 410 GLU A CA 1
ATOM 3135 C C . GLU A 1 410 ? 24.869 -9.187 -2.710 1.00 59.25 410 GLU A C 1
ATOM 3137 O O . GLU A 1 410 ? 26.058 -9.473 -2.816 1.00 59.25 410 GLU A O 1
ATOM 3142 N N . ASP A 1 411 ? 23.892 -10.055 -2.996 1.00 62.03 411 ASP A N 1
ATOM 3143 C CA . ASP A 1 411 ? 24.135 -11.433 -3.444 1.00 62.03 411 ASP A CA 1
ATOM 3144 C C . ASP A 1 411 ? 24.460 -11.501 -4.952 1.00 62.03 411 ASP A C 1
ATOM 3146 O O . ASP A 1 411 ? 24.667 -12.577 -5.519 1.00 62.03 411 ASP A O 1
ATOM 3150 N N . ALA A 1 412 ? 24.500 -10.352 -5.638 1.00 70.12 412 ALA A N 1
ATOM 3151 C CA . ALA A 1 412 ? 24.933 -10.272 -7.024 1.00 70.12 412 ALA A CA 1
ATOM 3152 C C . ALA A 1 412 ? 26.423 -10.631 -7.152 1.00 70.12 412 ALA A C 1
ATOM 3154 O O . ALA A 1 412 ? 27.260 -10.178 -6.372 1.00 70.12 412 ALA A O 1
ATOM 3155 N N . SER A 1 413 ? 26.777 -11.404 -8.189 1.00 75.81 413 SER A N 1
ATOM 3156 C CA . SER A 1 413 ? 28.187 -11.705 -8.483 1.00 75.81 413 SER A CA 1
ATOM 3157 C C . SER A 1 413 ? 29.015 -10.420 -8.616 1.00 75.81 413 SER A C 1
ATOM 3159 O O . SER A 1 413 ? 28.506 -9.403 -9.092 1.00 75.81 413 SER A O 1
ATOM 3161 N N . GLY A 1 414 ? 30.308 -10.471 -8.270 1.00 79.31 414 GLY A N 1
ATOM 3162 C CA . GLY A 1 414 ? 31.181 -9.287 -8.278 1.00 79.31 414 GLY A CA 1
ATOM 3163 C C . GLY A 1 414 ? 31.169 -8.506 -9.601 1.00 79.31 414 GLY A C 1
ATOM 3164 O O . GLY A 1 414 ? 31.186 -7.279 -9.591 1.00 79.31 414 GLY A O 1
ATOM 3165 N N . ARG A 1 415 ? 31.029 -9.203 -10.740 1.00 78.25 415 ARG A N 1
ATOM 3166 C CA . ARG A 1 415 ? 30.887 -8.571 -12.064 1.00 78.25 415 ARG A CA 1
ATOM 3167 C C . ARG A 1 415 ? 29.570 -7.811 -12.225 1.00 78.25 415 ARG A C 1
ATOM 3169 O O . ARG A 1 415 ? 29.582 -6.685 -12.700 1.00 78.25 415 ARG A O 1
ATOM 3176 N N . VAL A 1 416 ? 28.444 -8.399 -11.822 1.00 81.12 416 VAL A N 1
ATOM 3177 C CA . VAL A 1 416 ? 27.131 -7.730 -11.888 1.00 81.12 416 VAL A CA 1
ATOM 3178 C C . VAL A 1 416 ? 27.086 -6.542 -10.929 1.00 81.12 416 VAL A C 1
ATOM 3180 O O . VAL A 1 416 ? 26.586 -5.483 -11.295 1.00 81.12 416 VAL A O 1
ATOM 3183 N N . ARG A 1 417 ? 27.670 -6.687 -9.735 1.00 85.25 417 ARG A N 1
ATOM 3184 C CA . ARG A 1 417 ? 27.797 -5.593 -8.770 1.00 85.25 417 ARG A CA 1
ATOM 3185 C C . ARG A 1 417 ? 28.587 -4.417 -9.347 1.00 85.25 417 ARG A C 1
ATOM 3187 O O . ARG A 1 417 ? 28.130 -3.290 -9.234 1.00 85.25 417 ARG A O 1
ATOM 3194 N N . ALA A 1 418 ? 29.713 -4.668 -10.014 1.00 83.94 418 ALA A N 1
ATOM 3195 C CA . ALA A 1 418 ? 30.483 -3.605 -10.661 1.00 83.94 418 ALA A CA 1
ATOM 3196 C C . ALA A 1 418 ? 29.651 -2.837 -11.704 1.00 83.94 418 ALA A C 1
ATOM 3198 O O . ALA A 1 418 ? 29.683 -1.611 -11.725 1.00 83.94 418 ALA A O 1
ATOM 3199 N N . VAL A 1 419 ? 28.845 -3.540 -12.511 1.00 84.31 419 VAL A N 1
ATOM 3200 C CA . VAL A 1 419 ? 27.944 -2.901 -13.487 1.00 84.31 419 VAL A CA 1
ATOM 3201 C C . VAL A 1 419 ? 26.844 -2.092 -12.794 1.00 84.31 419 VAL A C 1
ATOM 3203 O O . VAL A 1 419 ? 26.514 -1.005 -13.257 1.00 84.31 419 VAL A O 1
ATOM 3206 N N . MET A 1 420 ? 26.290 -2.571 -11.675 1.00 86.81 420 MET A N 1
ATOM 3207 C CA . MET A 1 420 ? 25.322 -1.803 -10.877 1.00 86.81 420 MET A CA 1
ATOM 3208 C C . MET A 1 420 ? 25.923 -0.508 -10.338 1.00 86.81 420 MET A C 1
ATOM 3210 O O . MET A 1 420 ? 25.310 0.546 -10.491 1.00 86.81 420 MET A O 1
ATOM 3214 N N . GLU A 1 421 ? 27.102 -0.587 -9.717 1.00 87.06 421 GLU A N 1
ATOM 3215 C CA . GLU A 1 421 ? 27.782 0.588 -9.163 1.00 87.06 421 GLU A CA 1
ATOM 3216 C C . GLU A 1 421 ? 28.194 1.558 -10.268 1.00 87.06 421 GLU A C 1
ATOM 3218 O O . GLU A 1 421 ? 28.086 2.762 -10.086 1.00 87.06 421 GLU A O 1
ATOM 3223 N N . GLN A 1 422 ? 28.584 1.064 -11.443 1.00 86.50 422 GLN A N 1
ATOM 3224 C CA . GLN A 1 422 ? 28.826 1.917 -12.602 1.00 86.50 422 GLN A CA 1
ATOM 3225 C C . GLN A 1 422 ? 27.532 2.596 -13.073 1.00 86.50 422 GLN A C 1
ATOM 3227 O O . GLN A 1 422 ? 27.480 3.814 -13.177 1.00 86.50 422 GLN A O 1
ATOM 3232 N N . ALA A 1 423 ? 26.471 1.836 -13.343 1.00 83.94 423 ALA A N 1
ATOM 3233 C CA . ALA A 1 423 ? 25.225 2.367 -13.896 1.00 83.94 423 ALA A CA 1
ATOM 3234 C C . ALA A 1 423 ? 24.539 3.377 -12.964 1.00 83.94 423 ALA A C 1
ATOM 3236 O O . ALA A 1 423 ? 24.013 4.386 -13.425 1.00 83.94 423 ALA A O 1
ATOM 3237 N N . VAL A 1 424 ? 24.538 3.107 -11.655 1.00 84.38 424 VAL A N 1
ATOM 3238 C CA . VAL A 1 424 ? 23.935 3.999 -10.656 1.00 84.38 424 VAL A CA 1
ATOM 3239 C C . VAL A 1 424 ? 24.917 5.086 -10.218 1.00 84.38 424 VAL A C 1
ATOM 3241 O O . VAL A 1 424 ? 24.495 6.212 -9.990 1.00 84.38 424 VAL A O 1
ATOM 3244 N N . GLY A 1 425 ? 26.215 4.790 -10.132 1.00 81.81 425 GLY A N 1
ATOM 3245 C CA . GLY A 1 425 ? 27.248 5.738 -9.702 1.00 81.81 425 GLY A CA 1
ATOM 3246 C C . GLY A 1 425 ? 27.651 6.763 -10.761 1.00 81.81 425 GLY A C 1
ATOM 3247 O O . GLY A 1 425 ? 28.212 7.797 -10.415 1.00 81.81 425 GLY A O 1
ATOM 3248 N N . VAL A 1 426 ? 27.342 6.522 -12.040 1.00 79.81 426 VAL A N 1
ATOM 3249 C CA . VAL A 1 426 ? 27.487 7.526 -13.110 1.00 79.81 426 VAL A CA 1
ATOM 3250 C C . VAL A 1 426 ? 26.455 8.654 -12.974 1.00 79.81 426 VAL A C 1
ATOM 3252 O O . VAL A 1 426 ? 26.686 9.754 -13.478 1.00 79.81 426 VAL A O 1
ATOM 3255 N N . LEU A 1 427 ? 25.339 8.431 -12.271 1.00 85.75 427 LEU A N 1
ATOM 3256 C CA . LEU A 1 427 ? 24.422 9.517 -11.941 1.00 85.75 427 LEU A CA 1
ATOM 3257 C C . LEU A 1 427 ? 25.070 10.440 -10.915 1.00 85.75 427 LEU A C 1
ATOM 3259 O O . LEU A 1 427 ? 25.404 10.025 -9.805 1.00 85.75 427 LEU A O 1
ATOM 3263 N N . ALA A 1 428 ? 25.186 11.718 -11.271 1.00 82.25 428 ALA A N 1
ATOM 3264 C CA . ALA A 1 428 ? 25.574 12.736 -10.310 1.00 82.25 428 ALA A CA 1
ATOM 3265 C C . ALA A 1 428 ? 24.604 12.732 -9.115 1.00 82.25 428 ALA A C 1
ATOM 3267 O O . ALA A 1 428 ? 23.405 12.486 -9.273 1.00 82.25 428 ALA A O 1
ATOM 3268 N N . GLY A 1 429 ? 25.105 13.056 -7.919 1.00 87.00 429 GLY A N 1
ATOM 3269 C CA . GLY A 1 429 ? 24.280 13.075 -6.705 1.00 87.00 429 GLY A CA 1
ATOM 3270 C C . GLY A 1 429 ? 23.023 13.944 -6.847 1.00 87.00 429 GLY A C 1
ATOM 3271 O O . GLY A 1 429 ? 21.948 13.541 -6.418 1.00 87.00 429 GLY A O 1
ATOM 3272 N N . SER A 1 430 ? 23.121 15.080 -7.546 1.00 90.19 430 SER A N 1
ATOM 3273 C CA . SER A 1 430 ? 21.980 15.955 -7.848 1.00 90.19 430 SER A CA 1
ATOM 3274 C C . SER A 1 430 ? 20.888 15.280 -8.686 1.00 90.19 430 SER A C 1
ATOM 3276 O O . SER A 1 430 ? 19.709 15.553 -8.479 1.00 90.19 430 SER A O 1
ATOM 3278 N N . GLU A 1 431 ? 21.248 14.380 -9.604 1.00 95.31 431 GLU A N 1
ATOM 3279 C CA . GLU A 1 431 ? 20.287 13.642 -10.435 1.00 95.31 431 GLU A CA 1
ATOM 3280 C C . GLU A 1 431 ? 19.551 12.580 -9.614 1.00 95.31 431 GLU A C 1
ATOM 3282 O O . GLU A 1 431 ? 18.339 12.405 -9.753 1.00 95.31 431 GLU A O 1
ATOM 3287 N N . VAL A 1 432 ? 20.260 11.901 -8.707 1.00 93.25 432 VAL A N 1
ATOM 3288 C CA . VAL A 1 432 ? 19.636 10.967 -7.760 1.00 93.25 432 VAL A CA 1
ATOM 3289 C C . VAL A 1 432 ? 18.661 11.708 -6.850 1.00 93.25 432 VAL A C 1
ATOM 3291 O O . VAL A 1 432 ? 17.523 11.272 -6.690 1.00 93.25 432 VAL A O 1
ATOM 3294 N N . GLU A 1 433 ? 19.059 12.855 -6.305 1.00 94.81 433 GLU A N 1
ATOM 3295 C CA . GLU A 1 433 ? 18.174 13.661 -5.463 1.00 94.81 433 GLU A CA 1
ATOM 3296 C C . GLU A 1 433 ? 16.981 14.220 -6.255 1.00 94.81 433 GLU A C 1
ATOM 3298 O O . GLU A 1 433 ? 15.869 14.259 -5.732 1.00 94.81 433 GLU A O 1
ATOM 3303 N N . ALA A 1 434 ? 17.137 14.531 -7.546 1.00 96.12 434 ALA A N 1
ATOM 3304 C CA . ALA A 1 434 ? 16.005 14.869 -8.407 1.00 96.12 434 ALA A CA 1
ATOM 3305 C C . ALA A 1 434 ? 15.026 13.689 -8.566 1.00 96.12 434 ALA A C 1
ATOM 3307 O O . ALA A 1 434 ? 13.807 13.884 -8.538 1.00 96.12 434 ALA A O 1
ATOM 3308 N N . LEU A 1 435 ? 15.515 12.455 -8.736 1.00 96.19 435 LEU A N 1
ATOM 3309 C CA . LEU A 1 435 ? 14.664 11.255 -8.755 1.00 96.19 435 LEU A CA 1
ATOM 3310 C C . LEU A 1 435 ? 13.933 11.065 -7.419 1.00 96.19 435 LEU A C 1
ATOM 3312 O O . LEU A 1 435 ? 12.731 10.805 -7.416 1.00 96.19 435 LEU A O 1
ATOM 3316 N N . VAL A 1 436 ? 14.622 11.249 -6.293 1.00 96.12 436 VAL A N 1
ATOM 3317 C CA . VAL A 1 436 ? 14.017 11.167 -4.954 1.00 96.12 436 VAL A CA 1
ATOM 3318 C C . VAL A 1 436 ? 12.945 12.241 -4.769 1.00 96.12 436 VAL A C 1
ATOM 3320 O O . VAL A 1 436 ? 11.832 11.916 -4.361 1.00 96.12 436 VAL A O 1
ATOM 3323 N N . ALA A 1 437 ? 13.229 13.490 -5.142 1.00 96.50 437 ALA A N 1
ATOM 3324 C CA . ALA A 1 437 ? 12.286 14.604 -5.047 1.00 96.50 437 ALA A CA 1
ATOM 3325 C C . ALA A 1 437 ? 11.018 14.377 -5.886 1.00 96.50 437 ALA A C 1
ATOM 3327 O O . ALA A 1 437 ? 9.923 14.741 -5.463 1.00 96.50 437 ALA A O 1
ATOM 3328 N N . ALA A 1 438 ? 11.135 13.704 -7.036 1.00 97.00 438 ALA A N 1
ATOM 3329 C CA . ALA A 1 438 ? 9.976 13.321 -7.841 1.00 97.00 438 ALA A CA 1
ATOM 3330 C C . ALA A 1 438 ? 9.044 12.319 -7.135 1.00 97.00 438 ALA A C 1
ATOM 3332 O O . ALA A 1 438 ? 7.913 12.157 -7.565 1.00 97.00 438 ALA A O 1
ATOM 3333 N N . ASN A 1 439 ? 9.469 11.675 -6.043 1.00 98.06 439 ASN A N 1
ATOM 3334 C CA . ASN A 1 439 ? 8.667 10.728 -5.260 1.00 98.06 439 ASN A CA 1
ATOM 3335 C C . ASN A 1 439 ? 8.105 11.360 -3.967 1.00 98.06 439 ASN A C 1
ATOM 3337 O O . ASN A 1 439 ? 7.877 10.668 -2.973 1.00 98.06 439 ASN A O 1
ATOM 3341 N N . ALA A 1 440 ? 7.890 12.680 -3.951 1.00 97.69 440 ALA A N 1
ATOM 3342 C CA . ALA A 1 440 ? 7.401 13.399 -2.773 1.00 97.69 440 ALA A CA 1
ATOM 3343 C C . ALA A 1 440 ? 6.000 12.956 -2.302 1.00 97.69 440 ALA A C 1
ATOM 3345 O O . ALA A 1 440 ? 5.724 12.998 -1.100 1.00 97.69 440 ALA A O 1
ATOM 3346 N N . LEU A 1 441 ? 5.110 12.518 -3.203 1.00 98.50 441 LEU A N 1
ATOM 3347 C CA . LEU A 1 441 ? 3.804 11.973 -2.801 1.00 98.50 441 LEU A CA 1
ATOM 3348 C C . LEU A 1 441 ? 3.970 10.589 -2.178 1.00 98.50 441 LEU A C 1
ATOM 3350 O O . LEU A 1 441 ? 3.387 10.318 -1.131 1.00 98.50 441 LEU A O 1
ATOM 3354 N N . ASP A 1 442 ? 4.821 9.745 -2.762 1.00 98.69 442 ASP A N 1
ATOM 3355 C CA . ASP A 1 442 ? 5.153 8.436 -2.192 1.00 98.69 442 ASP A CA 1
ATOM 3356 C C . ASP A 1 442 ? 5.780 8.560 -0.800 1.00 98.69 442 ASP A C 1
ATOM 3358 O O . ASP A 1 442 ? 5.512 7.722 0.056 1.00 98.69 442 ASP A O 1
ATOM 3362 N N . GLN A 1 443 ? 6.574 9.604 -0.538 1.00 98.50 443 GLN A N 1
ATOM 3363 C CA . GLN A 1 443 ? 7.112 9.868 0.801 1.00 98.50 443 GLN A CA 1
ATOM 3364 C C . GLN A 1 443 ? 5.995 10.168 1.803 1.00 98.50 443 GLN A C 1
ATOM 3366 O O . GLN A 1 443 ? 5.976 9.595 2.891 1.00 98.50 443 GLN A O 1
ATOM 3371 N N . GLN A 1 444 ? 5.017 10.986 1.417 1.00 98.56 444 GLN A N 1
ATOM 3372 C CA . GLN A 1 444 ? 3.856 11.274 2.261 1.00 98.56 444 GLN A CA 1
ATOM 3373 C C . GLN A 1 444 ? 2.964 10.040 2.468 1.00 98.56 444 GLN A C 1
ATOM 3375 O O . GLN A 1 444 ? 2.451 9.839 3.570 1.00 98.56 444 GLN A O 1
ATOM 3380 N N . LEU A 1 445 ? 2.803 9.191 1.448 1.00 98.56 445 LEU A N 1
ATOM 3381 C CA . LEU A 1 445 ? 2.089 7.913 1.555 1.00 98.56 445 LEU A CA 1
ATOM 3382 C C . LEU A 1 445 ? 2.841 6.889 2.406 1.00 98.56 445 LEU A C 1
ATOM 3384 O O . LEU A 1 445 ? 2.220 6.120 3.133 1.00 98.56 445 LEU A O 1
ATOM 3388 N N . TYR A 1 446 ? 4.167 6.886 2.357 1.00 98.69 446 TYR A N 1
ATOM 3389 C CA . TYR A 1 446 ? 4.991 6.042 3.210 1.00 98.69 446 TYR A CA 1
ATOM 3390 C C . TYR A 1 446 ? 4.884 6.464 4.680 1.00 98.69 446 TYR A C 1
ATOM 3392 O O . TYR A 1 446 ? 4.652 5.623 5.547 1.00 98.69 446 TYR A O 1
ATOM 3400 N N . ASP A 1 447 ? 4.972 7.763 4.975 1.00 98.56 447 ASP A N 1
ATOM 3401 C CA . ASP A 1 447 ? 4.779 8.268 6.339 1.00 98.56 447 ASP A CA 1
ATOM 3402 C C . ASP A 1 447 ? 3.349 8.021 6.842 1.00 98.56 447 ASP A C 1
ATOM 3404 O O . ASP A 1 447 ? 3.151 7.709 8.019 1.00 98.56 447 ASP A O 1
ATOM 3408 N N . TRP A 1 448 ? 2.362 8.078 5.943 1.00 98.62 448 TRP A N 1
ATOM 3409 C CA . TRP A 1 448 ? 0.995 7.643 6.218 1.00 98.62 448 TRP A CA 1
ATOM 3410 C C . TRP A 1 448 ? 0.919 6.154 6.561 1.00 98.62 448 TRP A C 1
ATOM 3412 O O . TRP A 1 448 ? 0.389 5.803 7.609 1.00 98.62 448 TRP A O 1
ATOM 3422 N N . ALA A 1 449 ? 1.501 5.275 5.743 1.00 98.62 449 ALA A N 1
ATOM 3423 C CA . ALA A 1 449 ? 1.525 3.838 6.001 1.00 98.62 449 ALA A CA 1
ATOM 3424 C C . ALA A 1 449 ? 2.177 3.504 7.350 1.00 98.62 449 ALA A C 1
ATOM 3426 O O . ALA A 1 449 ? 1.649 2.675 8.081 1.00 98.62 449 ALA A O 1
ATOM 3427 N N . ARG A 1 450 ? 3.251 4.205 7.734 1.00 98.44 450 ARG A N 1
ATOM 3428 C CA . ARG A 1 450 ? 3.879 4.060 9.060 1.00 98.44 450 ARG A CA 1
ATOM 3429 C C . ARG A 1 450 ? 2.973 4.478 10.212 1.00 98.44 450 ARG A C 1
ATOM 3431 O O . ARG A 1 450 ? 3.094 3.940 11.308 1.00 98.44 450 ARG A O 1
ATOM 3438 N N . LEU A 1 451 ? 2.102 5.469 10.012 1.00 98.50 451 LEU A N 1
ATOM 3439 C CA . LEU A 1 451 ? 1.069 5.773 11.000 1.00 98.50 451 LEU A CA 1
ATOM 3440 C C . LEU A 1 451 ? 0.087 4.599 11.097 1.00 98.50 451 LEU A C 1
ATOM 3442 O O . LEU A 1 451 ? -0.187 4.138 12.203 1.00 98.50 451 LEU A O 1
ATOM 3446 N N . LEU A 1 452 ? -0.407 4.106 9.957 1.00 98.62 452 LEU A N 1
ATOM 3447 C CA . LEU A 1 452 ? -1.388 3.020 9.926 1.00 98.62 452 LEU A CA 1
ATOM 3448 C C . LEU A 1 452 ? -0.851 1.741 10.577 1.00 98.62 452 LEU A C 1
ATOM 3450 O O . LEU A 1 452 ? -1.552 1.156 11.396 1.00 98.62 452 LEU A O 1
ATOM 3454 N N . THR A 1 453 ? 0.397 1.351 10.288 1.00 98.12 453 THR A N 1
ATOM 3455 C CA . THR A 1 453 ? 1.019 0.154 10.880 1.00 98.12 453 THR A CA 1
ATOM 3456 C C . THR A 1 453 ? 1.099 0.253 12.396 1.00 98.12 453 THR A C 1
ATOM 3458 O O . THR A 1 453 ? 0.823 -0.721 13.084 1.00 98.12 453 THR A O 1
ATOM 3461 N N . ARG A 1 454 ? 1.417 1.432 12.943 1.00 98.38 454 ARG A N 1
ATOM 3462 C CA . ARG A 1 454 ? 1.479 1.667 14.395 1.00 98.38 454 ARG A CA 1
ATOM 3463 C C . ARG A 1 454 ? 0.107 1.624 15.055 1.00 98.38 454 ARG A C 1
ATOM 3465 O O . ARG A 1 454 ? -0.007 1.073 16.144 1.00 98.38 454 ARG A O 1
ATOM 3472 N N . LEU A 1 455 ? -0.912 2.196 14.412 1.00 98.62 455 LEU A N 1
ATOM 3473 C CA . LEU A 1 455 ? -2.293 2.139 14.900 1.00 98.62 455 LEU A CA 1
ATOM 3474 C C . LEU A 1 455 ? -2.805 0.696 14.905 1.00 98.62 455 LEU A C 1
ATOM 3476 O O . LEU A 1 455 ? -3.314 0.231 15.920 1.00 98.62 455 LEU A O 1
ATOM 3480 N N . ASP A 1 456 ? -2.598 -0.029 13.806 1.00 98.62 456 ASP A N 1
ATOM 3481 C CA . ASP A 1 456 ? -2.905 -1.457 13.719 1.00 98.62 456 ASP A CA 1
ATOM 3482 C C . ASP A 1 456 ? -2.099 -2.241 14.784 1.00 98.62 456 ASP A C 1
ATOM 3484 O O . ASP A 1 456 ? -2.647 -3.081 15.489 1.00 98.62 456 ASP A O 1
ATOM 3488 N N . GLY A 1 457 ? -0.830 -1.883 15.008 1.00 98.31 457 GLY A N 1
ATOM 3489 C CA . GLY A 1 457 ? 0.037 -2.446 16.047 1.00 98.31 457 GLY A CA 1
ATOM 3490 C C . GLY A 1 457 ? -0.512 -2.364 17.471 1.00 98.31 457 GLY A C 1
ATOM 3491 O O . GLY A 1 457 ? -0.331 -3.310 18.233 1.00 98.31 457 GLY A O 1
ATOM 3492 N N . LEU A 1 458 ? -1.206 -1.279 17.834 1.00 98.50 458 LEU A N 1
ATOM 3493 C CA . LEU A 1 458 ? -1.860 -1.156 19.145 1.00 98.50 458 LEU A CA 1
ATOM 3494 C C . LEU A 1 458 ? -3.003 -2.167 19.301 1.00 98.50 458 LEU A C 1
ATOM 3496 O O . LEU A 1 458 ? -3.145 -2.782 20.355 1.00 98.50 458 LEU A O 1
ATOM 3500 N N . VAL A 1 459 ? -3.778 -2.373 18.234 1.00 98.69 459 VAL A N 1
ATOM 3501 C CA . VAL A 1 459 ? -4.867 -3.360 18.192 1.00 98.69 459 VAL A CA 1
ATOM 3502 C C . VAL A 1 459 ? -4.303 -4.778 18.299 1.00 98.69 459 VAL A C 1
ATOM 3504 O O . VAL A 1 459 ? -4.759 -5.573 19.118 1.00 98.69 459 VAL A O 1
ATOM 3507 N N . TRP A 1 460 ? -3.249 -5.079 17.536 1.00 98.12 460 TRP A N 1
ATOM 3508 C CA . TRP A 1 460 ? -2.561 -6.371 17.584 1.00 98.12 460 TRP A CA 1
ATOM 3509 C C . TRP A 1 460 ? -1.950 -6.661 18.958 1.00 98.12 460 TRP A C 1
ATOM 3511 O O . TRP A 1 460 ? -2.050 -7.782 19.451 1.00 98.12 460 TRP A O 1
ATOM 3521 N N . ALA A 1 461 ? -1.330 -5.663 19.591 1.00 97.88 461 ALA A N 1
ATOM 3522 C CA . ALA A 1 461 ? -0.727 -5.813 20.912 1.00 97.88 461 ALA A CA 1
ATOM 3523 C C . ALA A 1 461 ? -1.778 -6.081 22.002 1.00 97.88 461 ALA A C 1
ATOM 3525 O O . ALA A 1 461 ? -1.545 -6.915 22.877 1.00 97.88 461 ALA A O 1
ATOM 3526 N N . ALA A 1 462 ? -2.942 -5.424 21.931 1.00 97.69 462 ALA A N 1
ATOM 3527 C CA . ALA A 1 462 ? -4.056 -5.664 22.849 1.00 97.69 462 ALA A CA 1
ATOM 3528 C C . ALA A 1 462 ? -4.555 -7.118 22.787 1.00 97.69 462 ALA A C 1
ATOM 3530 O O . ALA A 1 462 ? -4.783 -7.739 23.827 1.00 97.69 462 ALA A O 1
ATOM 3531 N N . ALA A 1 463 ? -4.672 -7.669 21.576 1.00 96.69 463 ALA A N 1
ATOM 3532 C CA . ALA A 1 463 ? -5.046 -9.063 21.362 1.00 96.69 463 ALA A CA 1
ATOM 3533 C C . ALA A 1 463 ? -3.955 -10.043 21.835 1.00 96.69 463 ALA A C 1
ATOM 3535 O O . ALA A 1 463 ? -4.254 -11.055 22.473 1.00 96.69 463 ALA A O 1
ATOM 3536 N N . ALA A 1 464 ? -2.681 -9.717 21.594 1.00 95.81 464 ALA A N 1
ATOM 3537 C CA . ALA A 1 464 ? -1.552 -10.530 22.038 1.00 95.81 464 ALA A CA 1
ATOM 3538 C C . ALA A 1 464 ? -1.477 -10.669 23.562 1.00 95.81 464 ALA A C 1
ATOM 3540 O O . ALA A 1 464 ? -1.356 -11.784 24.073 1.00 95.81 464 ALA A O 1
ATOM 3541 N N . ALA A 1 465 ? -1.619 -9.557 24.284 1.00 95.25 465 ALA A N 1
ATOM 3542 C CA . ALA A 1 465 ? -1.578 -9.546 25.744 1.00 95.25 465 ALA A CA 1
ATOM 3543 C C . ALA A 1 465 ? -2.680 -10.422 26.374 1.00 95.25 465 ALA A C 1
ATOM 3545 O O . ALA A 1 465 ? -2.469 -11.051 27.410 1.00 95.25 465 ALA A O 1
ATOM 3546 N N . GLU A 1 466 ? -3.853 -10.499 25.742 1.00 93.19 466 GLU A N 1
ATOM 3547 C CA . GLU A 1 466 ? -4.956 -11.350 26.196 1.00 93.19 466 GLU A CA 1
ATOM 3548 C C . GLU A 1 466 ? -4.662 -12.842 26.037 1.00 93.19 466 GLU A C 1
ATOM 3550 O O . GLU A 1 466 ? -4.888 -13.617 26.970 1.00 93.19 466 GLU A O 1
ATOM 3555 N N . ALA A 1 467 ? -4.118 -13.245 24.889 1.00 91.44 467 ALA A N 1
ATOM 3556 C CA . ALA A 1 467 ? -3.770 -14.642 24.653 1.00 91.44 467 ALA A CA 1
ATOM 3557 C C . ALA A 1 467 ? -2.648 -15.131 25.583 1.00 91.44 467 ALA A C 1
ATOM 3559 O O . ALA A 1 467 ? -2.701 -16.264 26.069 1.00 91.44 467 ALA A O 1
ATOM 3560 N N . GLU A 1 468 ? -1.661 -14.281 25.878 1.00 89.69 468 GLU A N 1
ATOM 3561 C CA . GLU A 1 468 ? -0.592 -14.595 26.834 1.00 89.69 468 GLU A CA 1
ATOM 3562 C C . GLU A 1 468 ? -1.124 -14.725 28.271 1.00 89.69 468 GLU A C 1
ATOM 3564 O O . GLU A 1 468 ? -0.766 -15.670 28.982 1.00 89.69 468 GLU A O 1
ATOM 3569 N N . GLY A 1 469 ? -2.038 -13.838 28.683 1.00 87.81 469 GLY A N 1
ATOM 3570 C CA . GLY A 1 469 ? -2.697 -13.913 29.990 1.00 87.81 469 GLY A CA 1
ATOM 3571 C C . GLY A 1 469 ? -3.510 -15.199 30.177 1.00 87.81 469 GLY A C 1
ATOM 3572 O O . GLY A 1 469 ? -3.409 -15.852 31.219 1.00 87.81 469 GLY A O 1
ATOM 3573 N N . ALA A 1 470 ? -4.255 -15.616 29.148 1.00 83.38 470 ALA A N 1
ATOM 3574 C CA . ALA A 1 470 ? -5.039 -16.852 29.174 1.00 83.38 470 ALA A CA 1
ATOM 3575 C C . ALA A 1 470 ? -4.155 -18.109 29.301 1.00 83.38 470 ALA A C 1
ATOM 3577 O O . ALA A 1 470 ? -4.478 -19.026 30.062 1.00 83.38 470 ALA A O 1
ATOM 3578 N N . ALA A 1 471 ? -3.012 -18.142 28.608 1.00 81.31 471 ALA A N 1
ATOM 3579 C CA . ALA A 1 471 ? -2.062 -19.248 28.703 1.00 81.31 471 ALA A CA 1
ATOM 3580 C C . ALA A 1 471 ? -1.440 -19.352 30.109 1.00 81.31 471 ALA A C 1
ATOM 3582 O O . ALA A 1 471 ? -1.347 -20.453 30.661 1.00 81.31 471 ALA A O 1
ATOM 3583 N N . GLY A 1 472 ? -1.079 -18.216 30.716 1.00 77.81 472 GLY A N 1
ATOM 3584 C CA . GLY A 1 472 ? -0.461 -18.154 32.044 1.00 77.81 472 GLY A CA 1
ATOM 3585 C C . GLY A 1 472 ? -1.366 -18.616 33.192 1.00 77.81 472 GLY A C 1
ATOM 3586 O O . GLY A 1 472 ? -0.878 -19.216 34.145 1.00 77.81 472 GLY A O 1
ATOM 3587 N N . SER A 1 473 ? -2.684 -18.402 33.107 1.00 75.81 473 SER A N 1
ATOM 3588 C CA . SER A 1 473 ? -3.624 -18.843 34.154 1.00 75.81 473 SER A CA 1
ATOM 3589 C C . SER A 1 473 ? -3.928 -20.348 34.128 1.00 75.81 473 SER A C 1
ATOM 3591 O O . SER A 1 473 ? -4.315 -20.914 35.149 1.00 75.81 473 SER A O 1
ATOM 3593 N N . SER A 1 474 ? -3.732 -21.021 32.991 1.00 67.69 474 SER A N 1
ATOM 3594 C CA . SER A 1 474 ? -4.069 -22.445 32.832 1.00 67.69 474 SER A CA 1
ATOM 3595 C C . SER A 1 474 ? -3.049 -23.423 33.443 1.00 67.69 474 SER A C 1
ATOM 3597 O O . SER A 1 474 ? -3.366 -24.594 33.643 1.00 67.69 474 SER A O 1
ATOM 3599 N N . SER A 1 475 ? -1.844 -22.963 33.793 1.00 63.88 475 SER A N 1
ATOM 3600 C CA . SER A 1 475 ? -0.742 -23.815 34.275 1.00 63.88 475 SER A CA 1
ATOM 3601 C C . SER A 1 475 ? -0.636 -23.936 35.807 1.00 63.88 475 SER A C 1
ATOM 3603 O O . SER A 1 475 ? 0.236 -24.647 36.302 1.00 63.88 475 SER A O 1
ATOM 3605 N N . GLY A 1 476 ? -1.526 -23.289 36.573 1.00 58.31 476 GLY A N 1
ATOM 3606 C CA . GLY A 1 476 ? -1.419 -23.177 38.038 1.00 58.31 476 GLY A CA 1
ATOM 3607 C C . GLY A 1 476 ? -2.295 -24.109 38.891 1.00 58.31 476 GLY A C 1
ATOM 3608 O O . GLY A 1 476 ? -2.205 -24.044 40.114 1.00 58.31 476 GLY A O 1
ATOM 3609 N N . SER A 1 477 ? -3.144 -24.968 38.311 1.00 52.44 477 SER A N 1
ATOM 3610 C CA . SER A 1 477 ? -4.104 -25.789 39.081 1.00 52.44 477 SER A CA 1
ATOM 3611 C C . SER A 1 477 ? -3.973 -27.289 38.804 1.00 52.44 477 SER A C 1
ATOM 3613 O O . SER A 1 477 ? -4.894 -27.960 38.347 1.00 52.44 477 SER A O 1
ATOM 3615 N N . SER A 1 478 ? -2.799 -27.844 39.100 1.00 54.34 478 SER A N 1
ATOM 3616 C CA . SER A 1 478 ? -2.617 -29.293 39.229 1.00 54.34 478 SER A CA 1
ATOM 3617 C C . SER A 1 478 ? -1.727 -29.600 40.433 1.00 54.34 478 SER A C 1
ATOM 3619 O O . SER A 1 478 ? -0.536 -29.868 40.297 1.00 54.34 478 SER A O 1
ATOM 3621 N N . GLY A 1 479 ? -2.291 -29.527 41.638 1.00 52.88 479 GLY A N 1
ATOM 3622 C CA . GLY A 1 479 ? -1.559 -29.880 42.853 1.00 52.88 479 GLY A CA 1
ATOM 3623 C C . GLY A 1 479 ? -2.415 -29.822 44.111 1.00 52.88 479 GLY A C 1
ATOM 3624 O O . GLY A 1 479 ? -2.412 -28.813 44.803 1.00 52.88 479 GLY A O 1
ATOM 3625 N N . GLY A 1 480 ? -3.132 -30.909 44.421 1.00 51.81 480 GLY A N 1
ATOM 3626 C CA . GLY A 1 480 ? -3.834 -31.027 45.704 1.00 51.81 480 GLY A CA 1
ATOM 3627 C C . GLY A 1 480 ? -4.907 -32.113 45.807 1.00 51.81 480 GLY A C 1
ATOM 3628 O O . GLY A 1 480 ? -5.935 -31.868 46.422 1.00 51.81 480 GLY A O 1
ATOM 3629 N N . GLY A 1 481 ? -4.710 -33.294 45.212 1.00 48.91 481 GLY A N 1
ATOM 3630 C CA . GLY A 1 481 ? -5.621 -34.436 45.363 1.00 48.91 481 GLY A CA 1
ATOM 3631 C C . GLY A 1 481 ? -4.899 -35.651 45.933 1.00 48.91 481 GLY A C 1
ATOM 3632 O O . GLY A 1 481 ? -4.369 -36.462 45.181 1.00 48.91 481 GLY A O 1
ATOM 3633 N N . ALA A 1 482 ? -4.848 -35.751 47.262 1.00 52.09 482 ALA A N 1
ATOM 3634 C CA . ALA A 1 482 ? -4.356 -36.918 47.984 1.00 52.09 482 ALA A CA 1
ATOM 3635 C C . ALA A 1 482 ? -5.471 -37.965 48.166 1.00 52.09 482 ALA A C 1
ATOM 3637 O O . ALA A 1 482 ? -6.578 -37.632 48.581 1.00 52.09 482 ALA A O 1
ATOM 3638 N N . GLY A 1 483 ? -5.125 -39.233 47.926 1.00 44.72 483 GLY A N 1
ATOM 3639 C CA . GLY A 1 483 ? -5.926 -40.433 48.205 1.00 44.72 483 GLY A CA 1
ATOM 3640 C C . GLY A 1 483 ? -6.135 -41.256 46.932 1.00 44.72 483 GLY A C 1
ATOM 3641 O O . GLY A 1 483 ? -6.696 -40.765 45.969 1.00 44.72 483 GLY A O 1
ATOM 3642 N N . GLY A 1 484 ? -5.708 -42.505 46.782 1.00 43.06 484 GLY A N 1
ATOM 3643 C CA . GLY A 1 484 ? -5.109 -43.487 47.674 1.00 43.06 484 GLY A CA 1
ATOM 3644 C C . GLY A 1 484 ? -5.537 -44.866 47.156 1.00 43.06 484 GLY A C 1
ATOM 3645 O O . GLY A 1 484 ? -6.730 -45.100 47.010 1.00 43.06 484 GLY A O 1
ATOM 3646 N N . GLY A 1 485 ? -4.594 -45.782 46.888 1.00 38.16 485 GLY A N 1
ATOM 3647 C CA . GLY A 1 485 ? -4.900 -47.221 46.828 1.00 38.16 485 GLY A CA 1
ATOM 3648 C C . GLY A 1 485 ? -4.353 -48.052 45.656 1.00 38.16 485 GLY A C 1
ATOM 3649 O O . GLY A 1 485 ? -4.937 -48.071 44.584 1.00 38.16 485 GLY A O 1
ATOM 3650 N N . ARG A 1 486 ? -3.352 -48.887 45.997 1.00 37.34 486 ARG A N 1
ATOM 3651 C CA . ARG A 1 486 ? -3.153 -50.312 45.612 1.00 37.34 486 ARG A CA 1
ATOM 3652 C C . ARG A 1 486 ? -2.717 -50.657 44.172 1.00 37.34 486 ARG A C 1
ATOM 3654 O O . ARG A 1 486 ? -3.498 -50.636 43.240 1.00 37.34 486 ARG A O 1
ATOM 3661 N N . THR A 1 487 ? -1.415 -50.908 43.964 1.00 44.06 487 THR A N 1
ATOM 3662 C CA . THR A 1 487 ? -0.675 -52.209 43.973 1.00 44.06 487 THR A CA 1
ATOM 3663 C C . THR A 1 487 ? -0.814 -53.088 42.723 1.00 44.06 487 THR A C 1
ATOM 3665 O O . THR A 1 487 ? -1.826 -53.760 42.573 1.00 44.06 487 THR A O 1
ATOM 3668 N N . ALA A 1 488 ? 0.289 -53.252 41.977 1.00 33.91 488 ALA A N 1
ATOM 3669 C CA . ALA A 1 488 ? 0.711 -54.535 41.395 1.00 33.91 488 ALA A CA 1
ATOM 3670 C C . ALA A 1 488 ? 2.229 -54.537 41.086 1.00 33.91 488 ALA A C 1
ATOM 3672 O O . ALA A 1 488 ? 2.739 -53.648 40.414 1.00 33.91 488 ALA A O 1
ATOM 3673 N N . LYS A 1 489 ? 2.929 -55.543 41.636 1.00 32.34 489 LYS A N 1
ATOM 3674 C CA . LYS A 1 489 ? 4.348 -55.928 41.437 1.00 32.34 489 LYS A CA 1
ATOM 3675 C C . LYS A 1 489 ? 4.585 -56.352 39.974 1.00 32.34 489 LYS A C 1
ATOM 3677 O O . LYS A 1 489 ? 3.760 -57.094 39.461 1.00 32.34 489 LYS A O 1
ATOM 3682 N N . GLY A 1 490 ? 5.624 -55.895 39.265 1.00 29.91 490 GLY A N 1
ATOM 3683 C CA . GLY A 1 490 ? 7.030 -56.377 39.250 1.00 29.91 490 GLY A CA 1
ATOM 3684 C C . GLY A 1 490 ? 7.379 -56.915 37.832 1.00 29.91 490 GLY A C 1
ATOM 3685 O O . GLY A 1 490 ? 6.446 -57.031 37.042 1.00 29.91 490 GLY A O 1
ATOM 3686 N N . PRO A 1 491 ? 8.616 -57.334 37.470 1.00 41.16 491 PRO A N 1
ATOM 3687 C CA . PRO A 1 491 ? 9.952 -56.961 37.953 1.00 41.16 491 PRO A CA 1
ATOM 3688 C C . PRO A 1 491 ? 10.977 -56.567 36.836 1.00 41.16 491 PRO A C 1
ATOM 3690 O O . PRO A 1 491 ? 10.864 -56.962 35.684 1.00 41.16 491 PRO A O 1
ATOM 3693 N N . ASN A 1 492 ? 12.009 -55.819 37.254 1.00 32.06 492 ASN A N 1
ATOM 3694 C CA . ASN A 1 492 ? 13.444 -55.822 36.885 1.00 32.06 492 ASN A CA 1
ATOM 3695 C C . ASN A 1 492 ? 13.966 -56.261 35.496 1.00 32.06 492 ASN A C 1
ATOM 3697 O O . ASN A 1 492 ? 13.905 -57.438 35.171 1.00 32.06 492 ASN A O 1
ATOM 3701 N N . THR A 1 493 ? 14.756 -55.364 34.880 1.00 28.95 493 THR A N 1
ATOM 3702 C CA . THR A 1 493 ? 16.227 -55.460 34.623 1.00 28.95 493 THR A CA 1
ATOM 3703 C C . THR A 1 493 ? 16.732 -54.022 34.359 1.00 28.95 493 THR A C 1
ATOM 3705 O O . THR A 1 493 ? 16.191 -53.370 33.475 1.00 28.95 493 THR A O 1
ATOM 3708 N N . ALA A 1 494 ? 17.544 -53.350 35.196 1.00 30.28 494 ALA A N 1
ATOM 3709 C CA . ALA A 1 494 ? 19.002 -53.486 35.410 1.00 30.28 494 ALA A CA 1
ATOM 3710 C C . ALA A 1 494 ? 19.797 -53.493 34.080 1.00 30.28 494 ALA A C 1
ATOM 3712 O O . ALA A 1 494 ? 19.467 -54.280 33.208 1.00 30.28 494 ALA A O 1
ATOM 3713 N N . SER A 1 495 ? 20.870 -52.735 33.834 1.00 31.34 495 SER A N 1
ATOM 3714 C CA . SER A 1 495 ? 21.686 -51.800 34.620 1.00 31.34 495 SER A CA 1
ATOM 3715 C C . SER A 1 495 ? 22.689 -51.109 33.667 1.00 31.34 495 SER A C 1
ATOM 3717 O O . SER A 1 495 ? 22.884 -51.569 32.544 1.00 31.34 495 SER A O 1
ATOM 3719 N N . ALA A 1 496 ? 23.391 -50.120 34.226 1.00 30.11 496 ALA A N 1
ATOM 3720 C CA . ALA A 1 496 ? 24.663 -49.506 33.833 1.00 30.11 496 ALA A CA 1
ATOM 3721 C C . ALA A 1 496 ? 24.608 -48.260 32.933 1.00 30.11 496 ALA A C 1
ATOM 3723 O O . ALA A 1 496 ? 24.020 -48.291 31.864 1.00 30.11 496 ALA A O 1
ATOM 3724 N N . ALA A 1 497 ? 25.323 -47.164 33.194 1.00 30.84 497 ALA A N 1
ATOM 3725 C CA . ALA A 1 497 ? 25.948 -46.515 34.360 1.00 30.84 497 ALA A CA 1
ATOM 3726 C C . ALA A 1 497 ? 26.945 -45.496 33.772 1.00 30.84 497 ALA A C 1
ATOM 3728 O O . ALA A 1 497 ? 27.547 -45.758 32.734 1.00 30.84 497 ALA A O 1
ATOM 3729 N N . GLY A 1 498 ? 27.164 -44.391 34.485 1.00 26.88 498 GLY A N 1
ATOM 3730 C CA . GLY A 1 498 ? 28.290 -43.474 34.275 1.00 26.88 498 GLY A CA 1
ATOM 3731 C C . GLY A 1 498 ? 27.813 -42.037 34.051 1.00 26.88 498 GLY A C 1
ATOM 3732 O O . GLY A 1 498 ? 27.406 -41.732 32.942 1.00 26.88 498 GLY A O 1
ATOM 3733 N N . SER A 1 499 ? 27.691 -41.106 35.005 1.00 29.23 499 SER A N 1
ATOM 3734 C CA . SER A 1 499 ? 28.415 -40.740 36.242 1.00 29.23 499 SER A CA 1
ATOM 3735 C C . SER A 1 499 ? 29.015 -39.337 36.082 1.00 29.23 499 SER A C 1
ATOM 3737 O O . SER A 1 499 ? 29.734 -39.092 35.117 1.00 29.23 499 SER A O 1
ATOM 3739 N N . GLY A 1 500 ? 28.794 -38.491 37.094 1.00 28.17 500 GLY A N 1
ATOM 3740 C CA . GLY A 1 500 ? 29.449 -37.193 37.318 1.00 28.17 500 GLY A CA 1
ATOM 3741 C C . GLY A 1 500 ? 28.546 -36.024 36.930 1.00 28.17 500 GLY A C 1
ATOM 3742 O O . GLY A 1 500 ? 28.126 -35.941 35.788 1.00 28.17 500 GLY A O 1
ATOM 3743 N N . GLY A 1 501 ? 28.157 -35.083 37.785 1.00 27.48 501 GLY A N 1
ATOM 3744 C CA . GLY A 1 501 ? 28.560 -34.668 39.134 1.00 27.48 501 GLY A CA 1
ATOM 3745 C C . GLY A 1 501 ? 28.088 -33.206 39.223 1.00 27.48 501 GLY A C 1
ATOM 3746 O O . GLY A 1 501 ? 28.432 -32.413 38.359 1.00 27.48 501 GLY A O 1
ATOM 3747 N N . ALA A 1 502 ? 27.000 -32.930 39.941 1.00 29.77 502 ALA A N 1
ATOM 3748 C CA . ALA A 1 502 ? 27.003 -32.269 41.246 1.00 29.77 502 ALA A CA 1
ATOM 3749 C C . ALA A 1 502 ? 27.793 -30.947 41.287 1.00 29.77 502 ALA A C 1
ATOM 3751 O O . ALA A 1 502 ? 29.010 -30.976 41.384 1.00 29.77 502 ALA A O 1
ATOM 3752 N N . GLU A 1 503 ? 27.082 -29.816 41.340 1.00 30.23 503 GLU A N 1
ATOM 3753 C CA . GLU A 1 503 ? 27.277 -28.845 42.421 1.00 30.23 503 GLU A CA 1
ATOM 3754 C C . GLU A 1 503 ? 26.064 -27.919 42.576 1.00 30.23 503 GLU A C 1
ATOM 3756 O O . GLU A 1 503 ? 25.387 -27.551 41.617 1.00 30.23 503 GLU A O 1
ATOM 3761 N N . ALA A 1 504 ? 25.756 -27.647 43.840 1.00 30.28 504 ALA A N 1
ATOM 3762 C CA . ALA A 1 504 ? 24.577 -26.963 44.334 1.00 30.28 504 ALA A CA 1
ATOM 3763 C C . ALA A 1 504 ? 24.843 -25.464 44.529 1.00 30.28 504 ALA A C 1
ATOM 3765 O O . ALA A 1 504 ? 25.948 -25.061 44.878 1.00 30.28 504 ALA A O 1
ATOM 3766 N N . GLY A 1 505 ? 23.793 -24.655 44.407 1.00 28.02 505 GLY A N 1
ATOM 3767 C CA . GLY A 1 505 ? 23.796 -23.252 44.811 1.00 28.02 505 GLY A CA 1
ATOM 3768 C C . GLY A 1 505 ? 22.378 -22.794 45.121 1.00 28.02 505 GLY A C 1
ATOM 3769 O O . GLY A 1 505 ? 21.599 -22.514 44.217 1.00 28.02 505 GLY A O 1
ATOM 3770 N N . ALA A 1 506 ? 22.039 -22.775 46.408 1.00 29.34 506 ALA A N 1
ATOM 3771 C CA . ALA A 1 506 ? 20.803 -22.225 46.948 1.00 29.34 506 ALA A CA 1
ATOM 3772 C C . ALA A 1 506 ? 20.933 -20.707 47.158 1.00 29.34 506 ALA A C 1
ATOM 3774 O O . ALA A 1 506 ? 21.947 -20.263 47.687 1.00 29.34 506 ALA A O 1
ATOM 3775 N N . ALA A 1 507 ? 19.891 -19.943 46.814 1.00 29.64 507 ALA A N 1
ATOM 3776 C CA . ALA A 1 507 ? 19.578 -18.615 47.367 1.00 29.64 507 ALA A CA 1
ATOM 3777 C C . ALA A 1 507 ? 18.161 -18.214 46.905 1.00 29.64 507 ALA A C 1
ATOM 3779 O O . ALA A 1 507 ? 17.914 -18.044 45.717 1.00 29.64 507 ALA A O 1
ATOM 3780 N N . THR A 1 508 ? 17.161 -18.379 47.775 1.00 28.58 508 THR A N 1
ATOM 3781 C CA . THR A 1 508 ? 16.416 -17.307 48.475 1.00 28.58 508 THR A CA 1
ATOM 3782 C C . THR A 1 508 ? 15.526 -16.429 47.597 1.00 28.58 508 THR A C 1
ATOM 3784 O O . THR A 1 508 ? 15.991 -15.637 46.785 1.00 28.58 508 THR A O 1
ATOM 3787 N N . ALA A 1 509 ? 14.226 -16.550 47.866 1.00 29.33 509 ALA A N 1
ATOM 3788 C CA . ALA A 1 509 ? 13.160 -15.681 47.407 1.00 29.33 509 ALA A CA 1
ATOM 3789 C C . ALA A 1 509 ? 13.289 -14.260 47.979 1.00 29.33 509 ALA A C 1
ATOM 3791 O O . ALA A 1 509 ? 13.557 -14.089 49.170 1.00 29.33 509 ALA A O 1
ATOM 3792 N N . SER A 1 510 ? 12.995 -13.263 47.148 1.00 30.03 510 SER A N 1
ATOM 3793 C CA . SER A 1 510 ? 12.559 -11.946 47.600 1.00 30.03 510 SER A CA 1
ATOM 3794 C C . SER A 1 510 ? 11.534 -11.372 46.626 1.00 30.03 510 SER A C 1
ATOM 3796 O O . SER A 1 510 ? 11.816 -11.171 45.445 1.00 30.03 510 SER A O 1
ATOM 3798 N N . ASP A 1 511 ? 10.358 -11.138 47.192 1.00 27.95 511 ASP A N 1
ATOM 3799 C CA . ASP A 1 511 ? 9.291 -10.235 46.778 1.00 27.95 511 ASP A CA 1
ATOM 3800 C C . ASP A 1 511 ? 9.816 -8.885 46.252 1.00 27.95 511 ASP A C 1
ATOM 3802 O O . ASP A 1 511 ? 10.764 -8.325 46.808 1.00 27.95 511 ASP A O 1
ATOM 3806 N N . GLY A 1 512 ? 9.175 -8.326 45.222 1.00 27.33 512 GLY A N 1
ATOM 3807 C CA . GLY A 1 512 ? 9.528 -7.007 44.691 1.00 27.33 512 GLY A CA 1
ATOM 3808 C C . GLY A 1 512 ? 8.611 -6.560 43.557 1.00 27.33 512 GLY A C 1
ATOM 3809 O O . GLY A 1 512 ? 8.821 -6.919 42.402 1.00 27.33 512 GLY A O 1
ATOM 3810 N N . GLY A 1 513 ? 7.580 -5.790 43.908 1.00 23.95 513 GLY A N 1
ATOM 3811 C CA . GLY A 1 513 ? 6.549 -5.281 43.007 1.00 23.95 513 GLY A CA 1
ATOM 3812 C C . GLY A 1 513 ? 7.054 -4.378 41.875 1.00 23.95 513 GLY A C 1
ATOM 3813 O O . GLY A 1 513 ? 8.034 -3.643 41.997 1.00 23.95 513 GLY A O 1
ATOM 3814 N N . LEU A 1 514 ? 6.318 -4.428 40.765 1.00 24.58 514 LEU A N 1
ATOM 3815 C CA . LEU A 1 514 ? 6.507 -3.605 39.576 1.00 24.58 514 LEU A CA 1
ATOM 3816 C C . LEU A 1 514 ? 6.080 -2.156 39.859 1.00 24.58 514 LEU A C 1
ATOM 3818 O O . LEU A 1 514 ? 4.894 -1.842 39.907 1.00 24.58 514 LEU A O 1
ATOM 3822 N N . SER A 1 515 ? 7.066 -1.276 40.020 1.00 24.47 515 SER A N 1
ATOM 3823 C CA . SER A 1 515 ? 6.904 0.179 39.971 1.00 24.47 515 SER A CA 1
ATOM 3824 C C . SER A 1 515 ? 7.367 0.674 38.599 1.00 24.47 515 SER A C 1
ATOM 3826 O O . SER A 1 515 ? 8.556 0.624 38.280 1.00 24.47 515 SER A O 1
ATOM 3828 N N . LEU A 1 516 ? 6.424 1.123 37.766 1.00 28.06 516 LEU A N 1
ATOM 3829 C CA . LEU A 1 516 ? 6.702 1.829 36.515 1.00 28.06 516 LEU A CA 1
ATOM 3830 C C . LEU A 1 516 ? 6.963 3.304 36.844 1.00 28.06 516 LEU A C 1
ATOM 3832 O O . LEU A 1 516 ? 6.045 4.111 36.963 1.00 28.06 516 LEU A O 1
ATOM 3836 N N . GLY A 1 517 ? 8.239 3.636 37.035 1.00 24.98 517 GLY A N 1
ATOM 3837 C CA . GLY A 1 517 ? 8.704 5.003 37.233 1.00 24.98 517 GLY A CA 1
ATOM 3838 C C . GLY A 1 517 ? 8.632 5.814 35.940 1.00 24.98 517 GLY A C 1
ATOM 3839 O O . GLY A 1 517 ? 9.276 5.479 34.947 1.00 24.98 517 GLY A O 1
ATOM 3840 N N . SER A 1 518 ? 7.869 6.907 35.978 1.00 29.42 518 SER A N 1
ATOM 3841 C CA . SER A 1 518 ? 7.874 7.953 34.960 1.00 29.42 518 SER A CA 1
ATOM 3842 C C . SER A 1 518 ? 9.201 8.715 34.996 1.00 29.42 518 SER A C 1
ATOM 3844 O O . SER A 1 518 ? 9.601 9.197 36.057 1.00 29.42 518 SER A O 1
ATOM 3846 N N . SER A 1 519 ? 9.833 8.917 33.844 1.00 26.58 519 SER A N 1
ATOM 3847 C CA . SER A 1 519 ? 10.871 9.934 33.685 1.00 26.58 519 SER A CA 1
ATOM 3848 C C . SER A 1 519 ? 10.523 10.818 32.495 1.00 26.58 519 SER A C 1
ATOM 3850 O O . SER A 1 519 ? 10.763 10.467 31.341 1.00 26.58 519 SER A O 1
ATOM 3852 N N . ALA A 1 520 ? 9.931 11.969 32.805 1.00 25.81 520 ALA A N 1
ATOM 3853 C CA . ALA A 1 520 ? 9.900 13.120 31.925 1.00 25.81 520 ALA A CA 1
ATOM 3854 C C . ALA A 1 520 ? 11.313 13.716 31.841 1.00 25.81 520 ALA A C 1
ATOM 3856 O O . ALA A 1 520 ? 11.921 14.012 32.870 1.00 25.81 520 ALA A O 1
ATOM 3857 N N . ALA A 1 521 ? 11.819 13.916 30.626 1.00 26.67 521 ALA A N 1
ATOM 3858 C CA . ALA A 1 521 ? 12.964 14.778 30.372 1.00 26.67 521 ALA A CA 1
ATOM 3859 C C . ALA A 1 521 ? 12.749 15.542 29.059 1.00 26.67 521 ALA A C 1
ATOM 3861 O O . ALA A 1 521 ? 12.613 14.968 27.985 1.00 26.67 521 ALA A O 1
ATOM 3862 N N . SER A 1 522 ? 12.662 16.856 29.242 1.00 28.44 522 SER A N 1
ATOM 3863 C CA . SER A 1 522 ? 12.905 17.972 28.329 1.00 28.44 522 SER A CA 1
ATOM 3864 C C . SER A 1 522 ? 13.586 17.677 26.985 1.00 28.44 522 SER A C 1
ATOM 3866 O O . SER A 1 522 ? 14.761 17.317 26.953 1.00 28.44 522 SER A O 1
ATOM 3868 N N . GLU A 1 523 ? 12.918 18.047 25.891 1.00 26.83 523 GLU A N 1
ATOM 3869 C CA . GLU A 1 523 ? 13.564 18.408 24.625 1.00 26.83 523 GLU A CA 1
ATOM 3870 C C . GLU A 1 523 ? 13.051 19.776 24.163 1.00 26.83 523 GLU A C 1
ATOM 3872 O O . GLU A 1 523 ? 11.912 19.936 23.725 1.00 26.83 523 GLU A O 1
ATOM 3877 N N . SER A 1 524 ? 13.921 20.780 24.252 1.00 26.75 524 SER A N 1
ATOM 3878 C CA . SER A 1 524 ? 13.785 22.030 23.513 1.00 26.75 524 SER A CA 1
ATOM 3879 C C . SER A 1 524 ? 15.156 22.467 23.003 1.00 26.75 524 SER A C 1
ATOM 3881 O O . SER A 1 524 ? 16.078 22.627 23.797 1.00 26.75 524 SER A O 1
ATOM 3883 N N . ALA A 1 525 ? 15.204 22.732 21.694 1.00 27.42 525 ALA A N 1
ATOM 3884 C CA . ALA A 1 525 ? 16.236 23.441 20.932 1.00 27.42 525 ALA A CA 1
ATOM 3885 C C . ALA A 1 525 ? 17.501 22.666 20.501 1.00 27.42 525 ALA A C 1
ATOM 3887 O O . ALA A 1 525 ? 18.547 22.767 21.129 1.00 27.42 525 ALA A O 1
ATOM 3888 N N . ALA A 1 526 ? 17.434 22.042 19.317 1.00 25.61 526 ALA A N 1
ATOM 3889 C CA . ALA A 1 526 ? 18.532 22.036 18.339 1.00 25.61 526 ALA A CA 1
ATOM 3890 C C . ALA A 1 526 ? 17.996 21.680 16.937 1.00 25.61 526 ALA A C 1
ATOM 3892 O O . ALA A 1 526 ? 17.902 20.519 16.550 1.00 25.61 526 ALA A O 1
ATOM 3893 N N . ALA A 1 527 ? 17.601 22.698 16.170 1.00 30.02 527 ALA A N 1
ATOM 3894 C CA . ALA A 1 527 ? 17.338 22.568 14.742 1.00 30.02 527 ALA A CA 1
ATOM 3895 C C . ALA A 1 527 ? 18.624 22.908 13.979 1.00 30.02 527 ALA A C 1
ATOM 3897 O O . ALA A 1 527 ? 19.047 24.061 13.975 1.00 30.02 527 ALA A O 1
ATOM 3898 N N . GLY A 1 528 ? 19.224 21.911 13.327 1.00 30.72 528 GLY A N 1
ATOM 3899 C CA . GLY A 1 528 ? 20.291 22.115 12.348 1.00 30.72 528 GLY A CA 1
ATOM 3900 C C . GLY A 1 528 ? 21.435 21.113 12.478 1.00 30.72 528 GLY A C 1
ATOM 3901 O O . GLY A 1 528 ? 22.210 21.200 13.418 1.00 30.72 528 GLY A O 1
ATOM 3902 N N . ALA A 1 529 ? 21.564 20.247 11.466 1.00 30.97 529 ALA A N 1
ATOM 3903 C CA . ALA A 1 529 ? 22.719 19.386 11.171 1.00 30.97 529 ALA A CA 1
ATOM 3904 C C . ALA A 1 529 ? 22.798 17.976 11.802 1.00 30.97 529 ALA A C 1
ATOM 3906 O O . ALA A 1 529 ? 23.856 17.588 12.268 1.00 30.97 529 ALA A O 1
ATOM 3907 N N . GLU A 1 530 ? 21.759 17.137 11.677 1.00 31.34 530 GLU A N 1
ATOM 3908 C CA . GLU A 1 530 ? 21.904 15.676 11.865 1.00 31.34 530 GLU A CA 1
ATOM 3909 C C . GLU A 1 530 ? 21.048 14.880 10.860 1.00 31.34 530 GLU A C 1
ATOM 3911 O O . GLU A 1 530 ? 19.920 14.480 11.131 1.00 31.34 530 GLU A O 1
ATOM 3916 N N . GLY A 1 531 ? 21.571 14.672 9.647 1.00 33.34 531 GLY A N 1
ATOM 3917 C CA . GLY A 1 531 ? 20.944 13.816 8.624 1.00 33.34 531 GLY A CA 1
ATOM 3918 C C . GLY A 1 531 ? 21.720 12.532 8.301 1.00 33.34 531 GLY A C 1
ATOM 3919 O O . GLY A 1 531 ? 21.160 11.618 7.697 1.00 33.34 531 GLY A O 1
ATOM 3920 N N . GLY A 1 532 ? 22.998 12.448 8.690 1.00 31.95 532 GLY A N 1
ATOM 3921 C CA . GLY A 1 532 ? 23.882 11.325 8.349 1.00 31.95 532 GLY A CA 1
ATOM 3922 C C . GLY A 1 532 ? 23.768 10.133 9.301 1.00 31.95 532 GLY A C 1
ATOM 3923 O O . GLY A 1 532 ? 23.652 8.993 8.853 1.00 31.95 532 GLY A O 1
ATOM 3924 N N . ASP A 1 533 ? 23.717 10.393 10.608 1.00 34.75 533 ASP A N 1
ATOM 3925 C CA . ASP A 1 533 ? 23.938 9.356 11.625 1.00 34.75 533 ASP A CA 1
ATOM 3926 C C . ASP A 1 533 ? 22.731 8.410 11.790 1.00 34.75 533 ASP A C 1
ATOM 3928 O O . ASP A 1 533 ? 22.853 7.191 11.913 1.00 34.75 533 ASP A O 1
ATOM 3932 N N . VAL A 1 534 ? 21.513 8.941 11.643 1.00 37.41 534 VAL A N 1
ATOM 3933 C CA . VAL A 1 534 ? 20.278 8.139 11.710 1.00 37.41 534 VAL A CA 1
ATOM 3934 C C . VAL A 1 534 ? 20.129 7.216 10.494 1.00 37.41 534 VAL A C 1
ATOM 3936 O O . VAL A 1 534 ? 19.604 6.104 10.613 1.00 37.41 534 VAL A O 1
ATOM 3939 N N . ALA A 1 535 ? 20.579 7.648 9.314 1.00 40.16 535 ALA A N 1
ATOM 3940 C CA . ALA A 1 535 ? 20.553 6.823 8.108 1.00 40.16 535 ALA A CA 1
ATOM 3941 C C . ALA A 1 535 ? 21.589 5.692 8.192 1.00 40.16 535 ALA A C 1
ATOM 3943 O O . ALA A 1 535 ? 21.277 4.545 7.858 1.00 40.16 535 ALA A O 1
ATOM 3944 N N . GLU A 1 536 ? 22.782 5.988 8.708 1.00 38.62 536 GLU A N 1
ATOM 3945 C CA . GLU A 1 536 ? 23.832 4.996 8.920 1.00 38.62 536 GLU A CA 1
ATOM 3946 C C . GLU A 1 536 ? 23.452 3.977 10.003 1.00 38.62 536 GLU A C 1
ATOM 3948 O O . GLU A 1 536 ? 23.579 2.770 9.775 1.00 38.62 536 GLU A O 1
ATOM 3953 N N . PHE A 1 537 ? 22.875 4.420 11.122 1.00 37.19 537 PHE A N 1
ATOM 3954 C CA . PHE A 1 537 ? 22.363 3.533 12.168 1.00 37.19 537 PHE A CA 1
ATOM 3955 C C . PHE A 1 537 ? 21.266 2.593 11.645 1.00 37.19 537 PHE A C 1
ATOM 3957 O O . PHE A 1 537 ? 21.298 1.389 11.907 1.00 37.19 537 PHE A O 1
ATOM 3964 N N . ARG A 1 538 ? 20.324 3.098 10.834 1.00 46.22 538 ARG A N 1
ATOM 3965 C CA . ARG A 1 538 ? 19.287 2.268 10.186 1.00 46.22 538 ARG A CA 1
ATOM 3966 C C . ARG A 1 538 ? 19.889 1.257 9.215 1.00 46.22 538 ARG A C 1
ATOM 3968 O O . ARG A 1 538 ? 19.486 0.095 9.212 1.00 46.22 538 ARG A O 1
ATOM 3975 N N . HIS A 1 539 ? 20.890 1.666 8.439 1.00 46.25 539 HIS A N 1
ATOM 3976 C CA . HIS A 1 539 ? 21.602 0.775 7.528 1.00 46.25 539 HIS A CA 1
ATOM 3977 C C . HIS A 1 539 ? 22.417 -0.293 8.285 1.00 46.25 539 HIS A C 1
ATOM 3979 O O . HIS A 1 539 ? 22.501 -1.442 7.850 1.00 46.25 539 HIS A O 1
ATOM 3985 N N . GLN A 1 540 ? 22.983 0.036 9.451 1.00 43.91 540 GLN A N 1
ATOM 3986 C CA . GLN A 1 540 ? 23.660 -0.925 10.328 1.00 43.91 540 GLN A CA 1
ATOM 3987 C C . GLN A 1 540 ? 22.686 -1.900 11.007 1.00 43.91 540 GLN A C 1
ATOM 3989 O O . GLN A 1 540 ? 22.985 -3.091 11.075 1.00 43.91 540 GLN A O 1
ATOM 3994 N N . GLN A 1 541 ? 21.517 -1.440 11.464 1.00 45.69 541 GLN A N 1
ATOM 3995 C CA . GLN A 1 541 ? 20.476 -2.313 12.025 1.00 45.69 541 GLN A CA 1
ATOM 3996 C C . GLN A 1 541 ? 19.938 -3.287 10.971 1.00 45.69 541 GLN A C 1
ATOM 3998 O O . GLN A 1 541 ? 19.876 -4.488 11.223 1.00 45.69 541 GLN A O 1
ATOM 4003 N N . HIS A 1 542 ? 19.672 -2.807 9.754 1.00 47.31 542 HIS A N 1
ATOM 4004 C CA . HIS A 1 542 ? 19.276 -3.661 8.634 1.00 47.31 542 HIS A CA 1
ATOM 4005 C C . HIS A 1 542 ? 20.357 -4.706 8.300 1.00 47.31 542 HIS A C 1
ATOM 4007 O O . HIS A 1 542 ? 20.048 -5.888 8.161 1.00 47.31 542 HIS A O 1
ATOM 4013 N N . ARG A 1 543 ? 21.642 -4.315 8.266 1.00 54.69 543 ARG A N 1
ATOM 4014 C CA . ARG A 1 543 ? 22.765 -5.255 8.077 1.00 54.69 543 ARG A CA 1
ATOM 4015 C C . ARG A 1 543 ? 22.878 -6.284 9.207 1.00 54.69 543 ARG A C 1
ATOM 4017 O O . ARG A 1 543 ? 23.156 -7.449 8.932 1.00 54.69 543 ARG A O 1
ATOM 4024 N N . LYS A 1 544 ? 22.637 -5.895 10.464 1.00 48.94 544 LYS A N 1
ATOM 4025 C CA . LYS A 1 544 ? 22.633 -6.819 11.616 1.00 48.94 544 LYS A CA 1
ATOM 4026 C C . LYS A 1 544 ? 21.483 -7.825 11.545 1.00 48.94 544 LYS A C 1
ATOM 4028 O O . LYS A 1 544 ? 21.712 -9.007 11.799 1.00 48.94 544 LYS A O 1
ATOM 4033 N N . LEU A 1 545 ? 20.286 -7.380 11.165 1.00 46.78 545 LEU A N 1
ATOM 4034 C CA . LEU A 1 545 ? 19.123 -8.253 10.974 1.00 46.78 545 LEU A CA 1
ATOM 4035 C C . LEU A 1 545 ? 19.361 -9.243 9.824 1.00 46.78 545 LEU A C 1
ATOM 4037 O O . LEU A 1 545 ? 19.190 -10.447 10.004 1.00 46.78 545 LEU A O 1
ATOM 4041 N N . GLN A 1 546 ? 19.892 -8.772 8.693 1.00 48.66 546 GLN A N 1
ATOM 4042 C CA . GLN A 1 546 ? 20.273 -9.637 7.569 1.00 48.66 546 GLN A CA 1
ATOM 4043 C C . GLN A 1 546 ? 21.407 -10.616 7.923 1.00 48.66 546 GLN A C 1
ATOM 4045 O O . GLN A 1 546 ? 21.403 -11.761 7.474 1.00 48.66 546 GLN A O 1
ATOM 4050 N N . GLY A 1 547 ? 22.370 -10.202 8.753 1.00 45.62 547 GLY A N 1
ATOM 4051 C CA . GLY A 1 547 ? 23.456 -11.063 9.229 1.00 45.62 547 GLY A CA 1
ATOM 4052 C C . GLY A 1 547 ? 22.989 -12.186 10.163 1.00 45.62 547 GLY A C 1
ATOM 4053 O O . GLY A 1 547 ? 23.488 -13.305 10.060 1.00 45.62 547 GLY A O 1
ATOM 4054 N N . ARG A 1 548 ? 22.010 -11.918 11.039 1.00 47.41 548 ARG A N 1
ATOM 4055 C CA . ARG A 1 548 ? 21.402 -12.932 11.922 1.00 47.41 548 ARG A CA 1
ATOM 4056 C C . ARG A 1 548 ? 20.506 -13.916 11.167 1.00 47.41 548 ARG A C 1
ATOM 4058 O O . ARG A 1 548 ? 20.521 -15.099 11.498 1.00 47.41 548 ARG A O 1
ATOM 4065 N N . ALA A 1 549 ? 19.788 -13.458 10.139 1.00 46.31 549 ALA A N 1
ATOM 4066 C CA . ALA A 1 549 ? 19.050 -14.349 9.243 1.00 46.31 549 ALA A CA 1
ATOM 4067 C C . ALA A 1 549 ? 20.004 -15.348 8.556 1.00 46.31 549 ALA A C 1
ATOM 4069 O O . ALA A 1 549 ? 19.764 -16.550 8.616 1.00 46.31 549 ALA A O 1
ATOM 4070 N N . ARG A 1 550 ? 21.160 -14.877 8.056 1.00 49.81 550 ARG A N 1
ATOM 4071 C CA . ARG A 1 550 ? 22.180 -15.697 7.364 1.00 49.81 550 ARG A CA 1
ATOM 4072 C C . ARG A 1 550 ? 22.769 -16.858 8.176 1.00 49.81 550 ARG A C 1
ATOM 4074 O O . ARG A 1 550 ? 23.119 -17.879 7.590 1.00 49.81 550 ARG A O 1
ATOM 4081 N N . SER A 1 551 ? 22.924 -16.736 9.501 1.00 49.22 551 SER A N 1
ATOM 4082 C CA . SER A 1 551 ? 23.513 -17.826 10.306 1.00 49.22 551 SER A CA 1
ATOM 4083 C C . SER A 1 551 ? 22.531 -18.968 10.577 1.00 49.22 551 SER A C 1
ATOM 4085 O O . SER A 1 551 ? 22.957 -20.096 10.814 1.00 49.22 551 SER A O 1
ATOM 4087 N N . ASN A 1 552 ? 21.226 -18.682 10.539 1.00 46.59 552 ASN A N 1
ATOM 4088 C CA . ASN A 1 552 ? 20.169 -19.628 10.904 1.00 46.59 552 ASN A CA 1
ATOM 4089 C C . ASN A 1 552 ? 19.304 -20.064 9.706 1.00 46.59 552 ASN A C 1
ATOM 4091 O O . ASN A 1 552 ? 18.645 -21.103 9.789 1.00 46.59 552 ASN A O 1
ATOM 4095 N N . GLY A 1 553 ? 19.299 -19.308 8.605 1.00 44.38 553 GLY A N 1
ATOM 4096 C CA . GLY A 1 553 ? 18.410 -19.514 7.464 1.00 44.38 553 GLY A CA 1
ATOM 4097 C C . GLY A 1 553 ? 18.840 -20.645 6.534 1.00 44.38 553 GLY A C 1
ATOM 4098 O O . GLY A 1 553 ? 17.988 -21.411 6.103 1.00 44.38 553 GLY A O 1
ATOM 4099 N N . GLY A 1 554 ? 20.141 -20.865 6.310 1.00 48.00 554 GLY A N 1
ATOM 4100 C CA . GLY A 1 554 ? 20.621 -21.928 5.409 1.00 48.00 554 GLY A CA 1
ATOM 4101 C C . GLY A 1 554 ? 20.160 -23.349 5.781 1.00 48.00 554 GLY A C 1
ATOM 4102 O O . GLY A 1 554 ? 19.766 -24.117 4.904 1.00 48.00 554 GLY A O 1
ATOM 4103 N N . LYS A 1 555 ? 20.146 -23.686 7.079 1.00 52.16 555 LYS A N 1
ATOM 4104 C CA . LYS A 1 555 ? 19.661 -24.987 7.576 1.00 52.16 555 LYS A CA 1
ATOM 4105 C C . LYS A 1 555 ? 18.131 -25.070 7.542 1.00 52.16 555 LYS A C 1
ATOM 4107 O O . LYS A 1 555 ? 17.586 -26.011 6.981 1.00 52.16 555 LYS A O 1
ATOM 4112 N N . ARG A 1 556 ? 17.442 -24.031 8.035 1.00 51.34 556 ARG A N 1
ATOM 4113 C CA . ARG A 1 556 ? 15.968 -23.948 8.008 1.00 51.34 556 ARG A CA 1
ATOM 4114 C C . ARG A 1 556 ? 15.403 -23.978 6.586 1.00 51.34 556 ARG A C 1
ATOM 4116 O O . ARG A 1 556 ? 14.342 -24.544 6.370 1.00 51.34 556 ARG A O 1
ATOM 4123 N N . ARG A 1 557 ? 16.123 -23.408 5.618 1.00 48.03 557 ARG A N 1
ATOM 4124 C CA . ARG A 1 557 ? 15.780 -23.424 4.194 1.00 48.03 557 ARG A CA 1
ATOM 4125 C C . ARG A 1 557 ? 15.842 -24.829 3.609 1.00 48.03 557 ARG A C 1
ATOM 4127 O O . ARG A 1 557 ? 14.914 -25.217 2.910 1.00 48.03 557 ARG A O 1
ATOM 4134 N N . GLN A 1 558 ? 16.904 -25.582 3.895 1.00 53.81 558 GLN A N 1
ATOM 4135 C CA . GLN A 1 558 ? 16.992 -26.981 3.468 1.00 53.81 558 GLN A CA 1
ATOM 4136 C C . GLN A 1 558 ? 15.879 -27.815 4.108 1.00 53.81 558 GLN A C 1
ATOM 4138 O O . GLN A 1 558 ? 15.253 -28.609 3.413 1.00 53.81 558 GLN A O 1
ATOM 4143 N N . ASP A 1 559 ? 15.573 -27.568 5.383 1.00 51.50 559 ASP A N 1
ATOM 4144 C CA . ASP A 1 559 ? 14.498 -28.257 6.099 1.00 51.50 559 ASP A CA 1
ATOM 4145 C C . ASP A 1 559 ? 13.103 -27.906 5.535 1.00 51.50 559 ASP A C 1
ATOM 4147 O O . ASP A 1 559 ? 12.266 -28.791 5.380 1.00 51.50 559 ASP A O 1
ATOM 4151 N N . ALA A 1 560 ? 12.851 -26.646 5.157 1.00 45.06 560 ALA A N 1
ATOM 4152 C CA . ALA A 1 560 ? 11.586 -26.203 4.561 1.00 45.06 560 ALA A CA 1
ATOM 4153 C C . ALA A 1 560 ? 11.415 -26.672 3.105 1.00 45.06 560 ALA A C 1
ATOM 4155 O O . ALA A 1 560 ? 10.354 -27.176 2.741 1.00 45.06 560 ALA A O 1
ATOM 4156 N N . GLU A 1 561 ? 12.457 -26.566 2.272 1.00 48.69 561 GLU A N 1
ATOM 4157 C CA . GLU A 1 561 ? 12.447 -27.090 0.897 1.00 48.69 561 GLU A CA 1
ATOM 4158 C C . GLU A 1 561 ? 12.280 -28.625 0.901 1.00 48.69 561 GLU A C 1
ATOM 4160 O O . GLU A 1 561 ? 11.531 -29.163 0.082 1.00 48.69 561 GLU A O 1
ATOM 4165 N N . ALA A 1 562 ? 12.891 -29.330 1.864 1.00 51.41 562 ALA A N 1
ATOM 4166 C CA . ALA A 1 562 ? 12.699 -30.767 2.069 1.00 51.41 562 ALA A CA 1
ATOM 4167 C C . ALA A 1 562 ? 11.311 -31.116 2.633 1.00 51.41 562 ALA A C 1
ATOM 4169 O O . ALA A 1 562 ? 10.743 -32.125 2.225 1.00 51.41 562 ALA A O 1
ATOM 4170 N N . ALA A 1 563 ? 10.728 -30.295 3.512 1.00 47.31 563 ALA A N 1
ATOM 4171 C CA . ALA A 1 563 ? 9.364 -30.491 4.015 1.00 47.31 563 ALA A CA 1
ATOM 4172 C C . ALA A 1 563 ? 8.309 -30.309 2.908 1.00 47.31 563 ALA A C 1
ATOM 4174 O O . ALA A 1 563 ? 7.361 -31.092 2.829 1.00 47.31 563 ALA A O 1
ATOM 4175 N N . VAL A 1 564 ? 8.510 -29.340 2.006 1.00 45.91 564 VAL A N 1
ATOM 4176 C CA . VAL A 1 564 ? 7.664 -29.129 0.817 1.00 45.91 564 VAL A CA 1
ATOM 4177 C C . VAL A 1 564 ? 7.842 -30.258 -0.204 1.00 45.91 564 VAL A C 1
ATOM 4179 O O . VAL A 1 564 ? 6.863 -30.717 -0.788 1.00 45.91 564 VAL A O 1
ATOM 4182 N N . ALA A 1 565 ? 9.067 -30.750 -0.404 1.00 46.28 565 ALA A N 1
ATOM 4183 C CA . ALA A 1 565 ? 9.335 -31.880 -1.298 1.00 46.28 565 ALA A CA 1
ATOM 4184 C C . ALA A 1 565 ? 8.943 -33.250 -0.701 1.00 46.28 565 ALA A C 1
ATOM 4186 O O . ALA A 1 565 ? 8.758 -34.210 -1.447 1.00 46.28 565 ALA A O 1
ATOM 4187 N N . GLY A 1 566 ? 8.830 -33.347 0.628 1.00 39.00 566 GLY A N 1
ATOM 4188 C CA . GLY A 1 566 ? 8.707 -34.598 1.383 1.00 39.00 566 GLY A CA 1
ATOM 4189 C C . GLY A 1 566 ? 7.298 -34.985 1.839 1.00 39.00 566 GLY A C 1
ATOM 4190 O O . GLY A 1 566 ? 7.143 -36.044 2.439 1.00 39.00 566 GLY A O 1
ATOM 4191 N N . GLY A 1 567 ? 6.264 -34.179 1.577 1.00 40.75 567 GLY A N 1
ATOM 4192 C CA . GLY A 1 567 ? 4.861 -34.596 1.738 1.00 40.75 567 GLY A CA 1
ATOM 4193 C C . GLY A 1 567 ? 4.425 -35.046 3.146 1.00 40.75 567 GLY A C 1
ATOM 4194 O O . GLY A 1 567 ? 3.433 -35.762 3.261 1.00 40.75 567 GLY A O 1
ATOM 4195 N N . GLN A 1 568 ? 5.126 -34.656 4.216 1.00 33.25 568 GLN A N 1
ATOM 4196 C CA . GLN A 1 568 ? 4.778 -35.015 5.600 1.00 33.25 568 GLN A CA 1
ATOM 4197 C C . GLN A 1 568 ? 4.956 -33.837 6.569 1.00 33.25 568 GLN A C 1
ATOM 4199 O O . GLN A 1 568 ? 5.756 -33.863 7.498 1.00 33.25 568 GLN A O 1
ATOM 4204 N N . GLN A 1 569 ? 4.130 -32.811 6.397 1.00 34.31 569 GLN A N 1
ATOM 4205 C CA . GLN A 1 569 ? 3.537 -32.133 7.545 1.00 34.31 569 GLN A CA 1
ATOM 4206 C C . GLN A 1 569 ? 2.030 -32.190 7.355 1.00 34.31 569 GLN A C 1
ATOM 4208 O O . GLN A 1 569 ? 1.490 -31.613 6.416 1.00 34.31 569 GLN A O 1
ATOM 4213 N N . THR A 1 570 ? 1.337 -32.864 8.269 1.00 35.47 570 THR A N 1
ATOM 4214 C CA . THR A 1 570 ? -0.095 -32.659 8.493 1.00 35.47 570 THR A CA 1
ATOM 4215 C C . THR A 1 570 ? -0.289 -31.286 9.146 1.00 35.47 570 THR A C 1
ATOM 4217 O O . THR A 1 570 ? -0.788 -31.182 10.264 1.00 35.47 570 THR A O 1
ATOM 4220 N N . ALA A 1 571 ? 0.146 -30.215 8.476 1.00 36.50 571 ALA A N 1
ATOM 4221 C CA . ALA A 1 571 ? -0.560 -28.954 8.602 1.00 36.50 571 ALA A CA 1
ATOM 4222 C C . ALA A 1 571 ? -1.995 -29.272 8.184 1.00 36.50 571 ALA A C 1
ATOM 4224 O O . ALA A 1 571 ? -2.198 -29.997 7.207 1.00 36.50 571 ALA A O 1
ATOM 4225 N N . VAL A 1 572 ? -2.987 -28.819 8.946 1.00 42.62 572 VAL A N 1
ATOM 4226 C CA . VAL A 1 572 ? -4.378 -28.873 8.487 1.00 42.62 572 VAL A CA 1
ATOM 4227 C C . VAL A 1 572 ? -4.378 -28.239 7.098 1.00 42.62 572 VAL A C 1
ATOM 4229 O O . VAL A 1 572 ? -4.070 -27.058 6.961 1.00 42.62 572 VAL A O 1
ATOM 4232 N N . ALA A 1 573 ? -4.551 -29.064 6.066 1.00 42.25 573 ALA A N 1
ATOM 4233 C CA . ALA A 1 573 ? -4.284 -28.660 4.700 1.00 42.25 573 ALA A CA 1
ATOM 4234 C C . ALA A 1 573 ? -5.157 -27.444 4.353 1.00 42.25 573 ALA A C 1
ATOM 4236 O O . ALA A 1 573 ? -6.379 -27.524 4.445 1.00 42.25 573 ALA A O 1
ATOM 4237 N N . GLY A 1 574 ? -4.527 -26.334 3.954 1.00 52.41 574 GLY A N 1
ATOM 4238 C CA . GLY A 1 574 ? -5.193 -25.280 3.183 1.00 52.41 574 GLY A CA 1
ATOM 4239 C C . GLY A 1 574 ? -5.601 -23.985 3.893 1.00 52.41 574 GLY A C 1
ATOM 4240 O O . GLY A 1 574 ? -6.392 -23.251 3.310 1.00 52.41 574 GLY A O 1
ATOM 4241 N N . GLN A 1 575 ? -5.098 -23.655 5.088 1.00 66.56 575 GLN A N 1
ATOM 4242 C CA . GLN A 1 575 ? -5.399 -22.355 5.718 1.00 66.56 575 GLN A CA 1
ATOM 4243 C C . GLN A 1 575 ? -4.234 -21.368 5.584 1.00 66.56 575 GLN A C 1
ATOM 4245 O O . GLN A 1 575 ? -3.159 -21.566 6.144 1.00 66.56 575 GLN A O 1
ATOM 4250 N N . CYS A 1 576 ? -4.457 -20.286 4.836 1.00 84.62 576 CYS A N 1
ATOM 4251 C CA . CYS A 1 576 ? -3.494 -19.204 4.631 1.00 84.62 576 CYS A CA 1
ATOM 4252 C C . CYS A 1 576 ? -3.659 -18.150 5.735 1.00 84.62 576 CYS A C 1
ATOM 4254 O O . CYS A 1 576 ? -4.253 -17.089 5.529 1.00 84.62 576 CYS A O 1
ATOM 4256 N N . GLY A 1 577 ? -3.175 -18.467 6.938 1.00 83.94 577 GLY A N 1
ATOM 4257 C CA . GLY A 1 577 ? -3.396 -17.637 8.125 1.00 83.94 577 GLY A CA 1
ATOM 4258 C C . GLY A 1 577 ? -4.869 -17.614 8.538 1.00 83.94 577 GLY A C 1
ATOM 4259 O O . GLY A 1 577 ? -5.464 -18.672 8.724 1.00 83.94 577 GLY A O 1
ATOM 4260 N N . TYR A 1 578 ? -5.465 -16.420 8.661 1.00 78.31 578 TYR A N 1
ATOM 4261 C CA . TYR A 1 578 ? -6.911 -16.300 8.919 1.00 78.31 578 TYR A CA 1
ATOM 4262 C C . TYR A 1 578 ? -7.764 -16.819 7.755 1.00 78.31 578 TYR A C 1
ATOM 4264 O O . TYR A 1 578 ? -8.860 -17.322 7.977 1.00 78.31 578 TYR A O 1
ATOM 4272 N N . VAL A 1 579 ? -7.279 -16.719 6.516 1.00 71.06 579 VAL A N 1
ATOM 4273 C CA . VAL A 1 579 ? -8.075 -17.016 5.319 1.00 71.06 579 VAL A CA 1
ATOM 4274 C C . VAL A 1 579 ? -8.461 -18.496 5.274 1.00 71.06 579 VAL A C 1
ATOM 4276 O O . VAL A 1 579 ? -7.596 -19.377 5.286 1.00 71.06 579 VAL A O 1
ATOM 4279 N N . GLY A 1 580 ? -9.769 -18.763 5.188 1.00 51.00 580 GLY A N 1
ATOM 4280 C CA . GLY A 1 580 ? -10.320 -20.121 5.149 1.00 51.00 580 GLY A CA 1
ATOM 4281 C C . GLY A 1 580 ? -10.460 -20.791 6.522 1.00 51.00 580 GLY A C 1
ATOM 4282 O O . GLY A 1 580 ? -10.806 -21.976 6.598 1.00 51.00 580 GLY A O 1
ATOM 4283 N N . ALA A 1 581 ? -10.219 -20.067 7.620 1.00 56.22 581 ALA A N 1
ATOM 4284 C CA . ALA A 1 581 ? -10.608 -20.518 8.948 1.00 56.22 581 ALA A CA 1
ATOM 4285 C C . ALA A 1 581 ? -12.128 -20.387 9.093 1.00 56.22 581 ALA A C 1
ATOM 4287 O O . ALA A 1 581 ? -12.650 -19.296 9.307 1.00 56.22 581 ALA A O 1
ATOM 4288 N N . ALA A 1 582 ? -12.858 -21.503 8.986 1.00 42.88 582 ALA A N 1
ATOM 4289 C CA . ALA A 1 582 ? -14.243 -21.523 9.443 1.00 42.88 582 ALA A CA 1
ATOM 4290 C C . ALA A 1 582 ? -14.260 -21.022 10.900 1.00 42.88 582 ALA A C 1
ATOM 4292 O O . ALA A 1 582 ? -13.461 -21.529 11.700 1.00 42.88 582 ALA A O 1
ATOM 4293 N N . PRO A 1 583 ? -15.100 -20.031 11.256 1.00 43.09 583 PRO A N 1
ATOM 4294 C CA . PRO A 1 583 ? -15.154 -19.534 12.619 1.00 43.09 583 PRO A CA 1
ATOM 4295 C C . PRO A 1 583 ? -15.465 -20.716 13.531 1.00 43.09 583 PRO A C 1
ATOM 4297 O O . PRO A 1 583 ? -16.529 -21.329 13.436 1.00 43.09 583 PRO A O 1
ATOM 4300 N N . LYS A 1 584 ? -14.510 -21.078 14.393 1.00 35.94 584 LYS A N 1
ATOM 4301 C CA . LYS A 1 584 ? -14.796 -21.974 15.507 1.00 35.94 584 LYS A CA 1
ATOM 4302 C C . LYS A 1 584 ? -15.700 -21.175 16.432 1.00 35.94 584 LYS A C 1
ATOM 4304 O O . LYS A 1 584 ? -15.221 -20.323 17.172 1.00 35.94 584 LYS A O 1
ATOM 4309 N N . THR A 1 585 ? -17.007 -21.381 16.315 1.00 30.50 585 THR A N 1
ATOM 4310 C CA . THR A 1 585 ? -17.974 -20.900 17.300 1.00 30.50 585 THR A CA 1
ATOM 4311 C C . THR A 1 585 ? -17.591 -21.544 18.627 1.00 30.50 585 THR A C 1
ATOM 4313 O O . THR A 1 585 ? -17.739 -22.760 18.775 1.00 30.50 585 THR A O 1
ATOM 4316 N N . HIS A 1 586 ? -16.988 -20.753 19.511 1.00 28.78 586 HIS A N 1
ATOM 4317 C CA . HIS A 1 586 ? -16.711 -21.140 20.888 1.00 28.78 586 HIS A CA 1
ATOM 4318 C C . HIS A 1 586 ? -17.974 -21.036 21.732 1.00 28.78 586 HIS A C 1
ATOM 4320 O O . HIS A 1 586 ? -18.737 -20.065 21.518 1.00 28.78 586 HIS A O 1
#

pLDDT: mean 79.82, std 23.11, range [23.95, 98.69]

Sequence (586 aa):
MDKLLFELLSEEQFEAAAEHWKVEETGAAGNAAVIPADAAALRDVLRAARAFAVSSHSTSTSSQPRHPTNLGPTGVTTNLATVSDFLSAAEKLADSLPTAGHDTHAFARRTLTAALLVTWRAVGCTWNQEDDATALRILKQLYNLHAAGAGGKAAVEFYHFSKAAGTSVCRASAVVGCTTYSVKDQYTCLIPEFGDGPRWMDRKEHERQCERALPDMEECPKKINSKMAKWGARYSAKDVRNRCSKRAQLLNESSWSFYASEYTLRGRGGRVDAPPAVCREFLNLAVLRSPRERLLSHMRYLVALMSSWLGPAAAGSYFAPMTSAAQWRALLPAALDNMYARALLGESAFYAPQGGLSAEQHLTPARAVLAAGMDVVLVLEDPEPLSVLGHRWGLGWQHTLLDEEGRSSEDASGRVRAVMEQAVGVLAGSEVEALVAANALDQQLYDWARLLTRLDGLVWAAAAAEAEGAAGSSSGSSGGGAGGGRTAKGPNTASAAGSGGAEAGAATASDGGLSLGSSAASESAAAGAEGGDVAEFRHQQHRKLQGRARSNGGKRRQDAEAAVAGGQQTAVAGQCGYVGAAPKTH

Foldseek 3Di:
DVVLLVVLLDPLLLVLLQVQVQDPPPDDPDDDRDRPPLSVLLNLLSVQLVVLLVVLVVVPDDPDDDDDDDDDDDDDNPPCPDLVSSLVSLLVSLVPDDLDEQALVLSSLLSSLSSLVSNCVSVPVDDPPVSVVSSLSSLQSSLSSNLSNQLQALAAEEADAQQLCLLLVLVLLVLLFFFAPDSDPLQSRADVLLVLAAQFFALVLQVVLCCVQPVPCPCSSVQPCVRHNRHPPDDDQPSCSLFLVNVSVVCVVVLGRYGYGHHAFAAPRSGNPHWGAARSSHQYEYGDEQLLSQLLQVLLVVLLVSCVRVNLVSSLSSLLVVQFLVSVCNGGVCSLAQVLLLRHGHDVSVNQGQVRDDCVPGQSSSLSCLRNRNQAYHYPLDDPLLQCLSQCSSFLRPGGSLLDLDDDSVPRDPSSVVSSCSSVVSHDPVRSVVSVVSNVSVNVVNVSSVSSSVSNSVSSVSNVVVVVVVVVVVPPPDDDDDDDDDDDDDDDDDDDDDDDDDDDDDDDDDDDDDDPDDDDDDDDDDDDDDDPPVVVVSVVVVVVSSVVSVVPVVVVVVVSVCCVVVVDDPPVNRDSRSYNPDPPPD

Mean predicted aligned error: 10.78 Å

Organism: NCBI:txid2026947

Solvent-accessible surface area (backbone atoms only — not comparable to full-atom values): 33060 Å² total; per-residue (Å²): 110,68,70,56,50,54,48,59,54,27,69,70,37,44,56,46,25,48,64,73,62,59,65,79,72,82,88,63,88,83,72,74,79,74,76,58,74,64,56,58,56,50,51,53,52,35,52,51,25,52,50,44,41,56,55,54,64,56,76,77,79,65,97,69,87,82,79,90,78,88,77,78,98,78,72,91,73,79,79,60,84,45,72,65,50,44,51,53,52,50,38,54,48,56,69,65,53,72,57,77,54,47,52,36,51,30,37,60,47,42,42,51,46,43,30,52,53,42,38,36,50,40,63,73,70,54,71,58,74,66,56,48,52,48,54,48,51,38,31,34,46,42,40,52,31,24,52,40,3,36,16,54,11,69,24,38,40,32,45,28,45,80,63,25,53,41,63,26,51,32,47,34,39,45,75,46,45,29,33,48,84,33,72,53,83,93,42,33,15,35,47,78,87,62,63,31,56,58,42,36,25,27,40,67,46,46,40,54,42,32,56,73,45,38,69,91,44,83,60,55,48,66,74,38,47,86,71,40,31,35,38,91,68,70,85,58,85,81,47,61,56,48,20,40,70,48,41,52,47,50,27,60,77,66,67,27,31,37,38,36,37,41,46,52,32,39,6,45,72,27,35,74,91,40,67,50,36,63,53,61,58,32,38,27,33,37,39,42,45,60,52,60,61,23,39,54,50,42,55,42,48,49,45,46,52,42,21,73,74,62,34,49,69,55,30,37,44,52,33,63,82,45,50,43,41,67,54,51,33,56,33,23,46,36,62,47,39,25,40,58,46,18,24,50,47,7,67,70,48,39,68,44,59,90,86,62,75,49,64,92,78,44,44,56,52,33,49,16,40,56,45,43,46,27,60,36,59,46,50,74,84,50,57,65,73,52,47,49,33,45,25,41,62,63,46,42,25,90,52,41,63,76,71,43,84,55,89,50,83,80,73,46,55,73,67,47,42,51,36,29,51,48,40,58,62,58,32,47,69,69,32,52,50,50,38,46,59,52,24,54,63,24,43,54,50,44,57,46,49,55,50,50,35,53,39,49,34,53,25,32,48,46,47,50,54,50,57,52,52,58,58,63,66,70,77,75,83,84,87,87,82,87,85,86,85,85,89,82,90,83,83,89,80,88,84,90,84,88,85,87,79,90,87,87,84,88,80,83,90,78,90,81,83,92,76,89,79,84,78,91,78,90,87,83,90,85,91,83,90,84,75,63,64,68,55,51,52,52,53,50,51,51,51,51,53,54,52,57,33,62,77,56,33,67,63,54,46,54,53,48,57,46,43,70,75,58,81,73,68,89,58,78,84,71,36,37,34,32,24,62,41,75,80,78,84,125

Secondary structure (DSSP, 8-state):
-HHHHHHHTSHHHHHHHHHHH-----S-TT------HHHHHHHHHHHHHHHHHHHHHHTTS--PPPPPPPPPS--------SHHHHHHHHHHHHHHS--SSS---HHHHHHHHHHHHHHHHHTTS---HHHHHHHHHHHHHHHHHHHHHHHT-SEEEEE--TTSSHHHHHHHHHHTT---S--STTTTTB-GGGT-S---S-HHHHHHHHHHH-TT-THHHHHHHTTT--TT-PPPTT-GGGSHHHHHHHHHHTT--EEEE-S-PPBGGG-TTSPB---TTEEEEEEE--HHHHHHHHHHHHHHHHHHHH-HHHHHHHHTT--SHHHHHHHSTTTSS-HHHHHHTHHHHHTSPTT---HHHHHHHHHHIIIII-SEEEETTS-HHHHHHIIIIII--SS-TTTS-PPPGGGS-HHHHHHHHHHHHTS-HHHHHHHHHTTHHHHHHHHHHHHHHHHHHHHHHHHHHHHHHHHHHTTS---------------------------------------------------S--SSHHHHHHHHHHHHHHHHHHHHHHHHHHHHHHHHHHT-----TT-BTTBT------

Nearest PDB structures (foldseek):
  2huj-assembly1_A  TM=3.800E-01  e=6.743E+00  Listeria innocua
  2im8-assembly1_A  TM=3.151E-01  e=8.364E+00  Bacillus subtilis

Radius of gyration: 27.96 Å; Cα contacts (8 Å, |Δi|>4): 798; chains: 1; bounding box: 63×93×82 Å